Protein 3RHZ (pdb70)

Structure (mmCIF, N/CA/C/O backbone):
data_3RHZ
#
_entry.id   3RHZ
#
_cell.length_a   77.176
_cell.length_b   193.862
_cell.length_c   96.251
_cell.angle_alpha   90.00
_cell.angle_beta   90.00
_cell.angle_gamma   90.00
#
_symmetry.space_group_name_H-M   'C 2 2 21'
#
loop_
_entity.id
_entity.type
_entity.pdbx_description
1 polymer 'Nucleotide sugar synthetase-like protein'
2 non-polymer "URIDINE-5'-DIPHOSPHATE"
3 non-polymer 'CHLORIDE ION'
4 water water
#
loop_
_atom_site.group_PDB
_atom_site.id
_atom_site.type_symbol
_atom_site.label_atom_id
_atom_site.label_alt_id
_atom_site.label_comp_id
_atom_site.label_asym_id
_atom_site.label_entity_id
_atom_site.label_seq_id
_atom_site.pdbx_PDB_ins_code
_atom_site.Cartn_x
_atom_site.Cartn_y
_atom_site.Cartn_z
_atom_site.occupancy
_atom_site.B_iso_or_equiv
_atom_site.auth_seq_id
_atom_site.auth_comp_id
_atom_site.auth_asym_id
_atom_site.auth_atom_id
_atom_site.pdbx_PDB_model_num
ATOM 1 N N . CYS A 1 10 ? -36.678 -14.601 40.559 1.00 35.07 0 CYS A N 1
ATOM 2 C CA . CYS A 1 10 ? -36.904 -15.508 39.446 1.00 30.81 0 CYS A CA 1
ATOM 3 C C . CYS A 1 10 ? -36.192 -15.040 38.190 1.00 28.78 0 CYS A C 1
ATOM 4 O O . CYS A 1 10 ? -36.723 -14.239 37.420 1.00 22.58 0 CYS A O 1
ATOM 7 N N . MET A 1 11 ? -35.079 -15.490 38.065 1.00 25.30 1 MET A N 1
ATOM 8 C CA . MET A 1 11 ? -34.219 -14.962 37.023 1.00 24.04 1 MET A CA 1
ATOM 9 C C . MET A 1 11 ? -34.768 -15.257 35.615 1.00 22.58 1 MET A C 1
ATOM 10 O O . MET A 1 11 ? -35.194 -16.385 35.326 1.00 19.27 1 MET A O 1
ATOM 15 N N . ARG A 1 12 ? -34.780 -14.237 34.757 1.00 20.17 2 ARG A N 1
ATOM 16 C CA . ARG A 1 12 ? -34.890 -14.462 33.325 1.00 17.61 2 ARG A CA 1
ATOM 17 C C . ARG A 1 12 ? -33.580 -14.003 32.679 1.00 18.44 2 ARG A C 1
ATOM 18 O O . ARG A 1 12 ? -32.894 -13.108 33.195 1.00 15.66 2 ARG A O 1
ATOM 26 N N . VAL A 1 13 ? -33.231 -14.620 31.558 1.00 14.38 3 VAL A N 1
ATOM 27 C CA . VAL A 1 13 ? -32.093 -14.176 30.780 1.00 14.38 3 VAL A CA 1
ATOM 28 C C . VAL A 1 13 ? -32.608 -13.457 29.540 1.00 10.21 3 VAL A C 1
ATOM 29 O O . VAL A 1 13 ? -33.458 -13.992 28.813 1.00 15.16 3 VAL A O 1
ATOM 33 N N . TYR A 1 14 ? -32.092 -12.249 29.301 1.00 12.73 4 TYR A N 1
ATOM 34 C CA . TYR A 1 14 ? -32.458 -11.466 28.123 1.00 13.41 4 TYR A CA 1
ATOM 35 C C . TYR A 1 14 ? -31.228 -11.310 27.247 1.00 16.82 4 TYR A C 1
ATOM 36 O O . TYR A 1 14 ? -30.098 -11.330 27.743 1.00 17.16 4 TYR A O 1
ATOM 45 N N . ILE A 1 15 ? -31.444 -11.102 25.953 1.00 13.56 5 ILE A N 1
ATOM 46 C CA . ILE A 1 15 ? -30.329 -10.864 25.029 1.00 7.90 5 ILE A CA 1
ATOM 47 C C . ILE A 1 15 ? -30.711 -9.773 24.016 1.00 12.24 5 ILE A C 1
ATOM 48 O O . ILE A 1 15 ? -31.817 -9.783 23.472 1.00 12.04 5 ILE A O 1
ATOM 53 N N . THR A 1 16 ? -29.817 -8.808 23.790 1.00 13.05 6 THR A N 1
ATOM 54 C CA . THR A 1 16 ? -30.131 -7.719 22.868 1.00 10.16 6 THR A CA 1
ATOM 55 C C . THR A 1 16 ? -29.981 -8.234 21.443 1.00 13.01 6 THR A C 1
ATOM 56 O O . THR A 1 16 ? -29.212 -9.161 21.186 1.00 14.45 6 THR A O 1
ATOM 60 N N . ASN A 1 17 ? -30.691 -7.615 20.511 1.00 9.98 7 ASN A N 1
ATOM 61 C CA . ASN A 1 17 ? -30.735 -8.118 19.147 1.00 11.65 7 ASN A CA 1
ATOM 62 C C . ASN A 1 17 ? -31.105 -6.975 18.234 1.00 15.62 7 ASN A C 1
ATOM 63 O O . ASN A 1 17 ? -32.171 -6.398 18.399 1.00 15.90 7 ASN A O 1
ATOM 68 N N . ILE A 1 18 ? -30.248 -6.663 17.264 1.00 11.65 8 ILE A N 1
ATOM 69 C CA . ILE A 1 18 ? -30.530 -5.532 16.378 1.00 11.06 8 ILE A CA 1
ATOM 70 C C . ILE A 1 18 ? -31.535 -5.826 15.265 1.00 17.46 8 ILE A C 1
ATOM 71 O O . ILE A 1 18 ? -31.761 -6.981 14.885 1.00 14.13 8 ILE A O 1
ATOM 76 N N . ASN A 1 19 ? -32.128 -4.758 14.731 1.00 13.75 9 ASN A N 1
ATOM 77 C CA . ASN A 1 19 ? -33.173 -4.874 13.731 1.00 11.82 9 ASN A CA 1
ATOM 78 C C . ASN A 1 19 ? -33.075 -3.616 12.885 1.00 15.90 9 ASN A C 1
ATOM 79 O O . ASN A 1 19 ? -32.531 -2.611 13.344 1.00 17.10 9 ASN A O 1
ATOM 84 N N . GLY A 1 20 ? -33.548 -3.682 11.647 1.00 14.69 10 GLY A N 1
ATOM 85 C CA . GLY A 1 20 ? -33.641 -2.476 10.843 1.00 19.16 10 GLY A CA 1
ATOM 86 C C . GLY A 1 20 ? -32.514 -2.282 9.848 1.00 23.23 10 GLY A C 1
ATOM 87 O O . GLY A 1 20 ? -32.561 -1.347 9.040 1.00 18.55 10 GLY A O 1
ATOM 88 N N . GLN A 1 21 ? -31.502 -3.150 9.890 1.00 18.86 11 GLN A N 1
ATOM 89 C CA . GLN A 1 21 ? -30.419 -3.070 8.901 1.00 22.87 11 GLN A CA 1
ATOM 90 C C . GLN A 1 21 ? -30.825 -3.723 7.594 1.00 22.71 11 GLN A C 1
ATOM 91 O O . GLN A 1 21 ? -31.806 -4.477 7.538 1.00 19.22 11 GLN A O 1
ATOM 97 N N . SER A 1 22 ? -30.056 -3.444 6.544 1.00 19.35 12 SER A N 1
ATOM 98 C CA . SER A 1 22 ? -30.265 -4.104 5.261 1.00 27.20 12 SER A CA 1
ATOM 99 C C . SER A 1 22 ? -30.283 -5.609 5.428 1.00 28.79 12 SER A C 1
ATOM 100 O O . SER A 1 22 ? -29.606 -6.158 6.296 1.00 23.08 12 SER A O 1
ATOM 103 N N . ILE A 1 23 ? -31.049 -6.280 4.580 1.00 30.47 13 ILE A N 1
ATOM 104 C CA . ILE A 1 23 ? -31.097 -7.737 4.590 1.00 30.52 13 ILE A CA 1
ATOM 105 C C . ILE A 1 23 ? -29.698 -8.322 4.383 1.00 33.05 13 ILE A C 1
ATOM 106 O O . ILE A 1 23 ? -29.387 -9.402 4.879 1.00 34.45 13 ILE A O 1
ATOM 111 N N . GLN A 1 24 ? -28.843 -7.590 3.673 1.00 23.40 14 GLN A N 1
ATOM 112 C CA . GLN A 1 24 ? -27.514 -8.100 3.345 1.00 27.66 14 GLN A CA 1
ATOM 113 C C . GLN A 1 24 ? -26.490 -7.824 4.437 1.00 26.47 14 GLN A C 1
ATOM 114 O O . GLN A 1 24 ? -25.299 -8.080 4.252 1.00 24.91 14 GLN A O 1
ATOM 120 N N . SER A 1 25 ? -26.951 -7.307 5.574 1.00 19.92 15 SER A N 1
ATOM 121 C CA . SER A 1 25 ? -26.038 -6.970 6.656 1.00 15.06 15 SER A CA 1
ATOM 122 C C . SER A 1 25 ? -25.645 -8.189 7.468 1.00 22.84 15 SER A C 1
ATOM 123 O O . SER A 1 25 ? -26.481 -8.794 8.138 1.00 18.79 15 SER A O 1
ATOM 126 N N . THR A 1 26 ? -24.367 -8.536 7.440 1.00 20.32 16 THR A N 1
ATOM 127 C CA . THR A 1 26 ? -23.932 -9.733 8.146 1.00 21.15 16 THR A CA 1
ATOM 128 C C . THR A 1 26 ? -23.976 -9.519 9.654 1.00 20.01 16 THR A C 1
ATOM 129 O O . THR A 1 26 ? -24.242 -10.452 10.420 1.00 19.74 16 THR A O 1
ATOM 133 N N . ALA A 1 27 ? -23.744 -8.280 10.081 1.00 17.54 17 ALA A N 1
ATOM 134 C CA . ALA A 1 27 ? -23.784 -7.959 11.502 1.00 26.38 17 ALA A CA 1
ATOM 135 C C . ALA A 1 27 ? -25.146 -8.336 12.071 1.00 19.58 17 ALA A C 1
ATOM 136 O O . ALA A 1 27 ? -25.244 -8.944 13.145 1.00 21.26 17 ALA A O 1
ATOM 138 N N . GLN A 1 28 ? -26.202 -7.999 11.341 1.00 13.21 18 GLN A N 1
ATOM 139 C CA . GLN A 1 28 ? -27.545 -8.287 11.820 1.00 18.03 18 GLN A CA 1
ATOM 140 C C . GLN A 1 28 ? -27.869 -9.770 11.711 1.00 19.14 18 GLN A C 1
ATOM 141 O O . GLN A 1 28 ? -28.544 -10.308 12.562 1.00 15.73 18 GLN A O 1
ATOM 147 N N . LEU A 1 29 ? -27.404 -10.415 10.641 1.00 15.79 19 LEU A N 1
ATOM 148 C CA . LEU A 1 29 ? -27.600 -11.848 10.470 1.00 17.75 19 LEU A CA 1
ATOM 149 C C . LEU A 1 29 ? -27.065 -12.588 11.674 1.00 15.48 19 LEU A C 1
ATOM 150 O O . LEU A 1 29 ? -27.716 -13.506 12.192 1.00 18.59 19 LEU A O 1
ATOM 155 N N . CYS A 1 30 ? -25.863 -12.206 12.100 1.00 15.72 20 CYS A N 1
ATOM 156 C CA . CYS A 1 30 ? -25.207 -12.840 13.248 1.00 14.31 20 CYS A CA 1
ATOM 157 C C . CYS A 1 30 ? -25.998 -12.662 14.536 1.00 15.16 20 CYS A C 1
ATOM 158 O O . CYS A 1 30 ? -26.293 -13.638 15.247 1.00 15.79 20 CYS A O 1
ATOM 161 N N . GLN A 1 31 ? -26.343 -11.416 14.849 1.00 15.43 21 GLN A N 1
ATOM 162 C CA . GLN A 1 31 ? -27.147 -11.170 16.049 1.00 12.63 21 GLN A CA 1
ATOM 163 C C . GLN A 1 31 ? -28.478 -11.896 16.012 1.00 16.64 21 GLN A C 1
ATOM 164 O O . GLN A 1 31 ? -28.910 -12.460 17.019 1.00 16.79 21 GLN A O 1
ATOM 170 N N . ASN A 1 32 ? -29.134 -11.885 14.860 1.00 13.58 22 ASN A N 1
ATOM 171 C CA . ASN A 1 32 ? -30.419 -12.554 14.750 1.00 16.22 22 ASN A CA 1
ATOM 172 C C . ASN A 1 32 ? -30.273 -14.073 14.928 1.00 14.32 22 ASN A C 1
ATOM 173 O O . ASN A 1 32 ? -31.105 -14.708 15.557 1.00 15.94 22 ASN A O 1
ATOM 178 N N . THR A 1 33 ? -29.233 -14.649 14.334 1.00 14.78 23 THR A N 1
ATOM 179 C CA . THR A 1 33 ? -29.007 -16.082 14.436 1.00 18.57 23 THR A CA 1
ATOM 180 C C . THR A 1 33 ? -28.758 -16.477 15.894 1.00 16.43 23 THR A C 1
ATOM 181 O O . THR A 1 33 ? -29.327 -17.449 16.389 1.00 14.43 23 THR A O 1
ATOM 185 N N . VAL A 1 34 ? -27.903 -15.726 16.579 1.00 17.38 24 VAL A N 1
ATOM 186 C CA . VAL A 1 34 ? -27.692 -15.944 18.010 1.00 17.16 24 VAL A CA 1
ATOM 187 C C . VAL A 1 34 ? -29.011 -15.844 18.787 1.00 18.15 24 VAL A C 1
ATOM 188 O O . VAL A 1 34 ? -29.315 -16.671 19.662 1.00 14.93 24 VAL A O 1
ATOM 192 N N . THR A 1 35 ? -29.807 -14.824 18.480 1.00 15.61 25 THR A N 1
ATOM 193 C CA . THR A 1 35 ? -31.048 -14.636 19.218 1.00 11.47 25 THR A CA 1
ATOM 194 C C . THR A 1 35 ? -32.030 -15.785 19.003 1.00 12.27 25 THR A C 1
ATOM 195 O O . THR A 1 35 ? -32.743 -16.171 19.927 1.00 17.02 25 THR A O 1
ATOM 199 N N . ASP A 1 36 ? -32.072 -16.325 17.788 1.00 10.21 26 ASP A N 1
ATOM 200 C CA . ASP A 1 36 ? -32.932 -17.467 17.525 1.00 16.02 26 ASP A CA 1
ATOM 201 C C . ASP A 1 36 ? -32.495 -18.647 18.382 1.00 14.67 26 ASP A C 1
ATOM 202 O O . ASP A 1 36 ? -33.331 -19.363 18.924 1.00 15.91 26 ASP A O 1
ATOM 207 N N . VAL A 1 37 ? -31.187 -18.867 18.485 1.00 16.41 27 VAL A N 1
ATOM 208 C CA . VAL A 1 37 ? -30.693 -19.929 19.370 1.00 13.98 27 VAL A CA 1
ATOM 209 C C . VAL A 1 37 ? -31.069 -19.619 20.818 1.00 19.79 27 VAL A C 1
ATOM 210 O O . VAL A 1 37 ? -31.620 -20.461 21.528 1.00 16.35 27 VAL A O 1
ATOM 214 N N . ALA A 1 38 ? -30.788 -18.395 21.251 1.00 12.13 28 ALA A N 1
ATOM 215 C CA . ALA A 1 38 ? -31.115 -17.981 22.613 1.00 13.59 28 ALA A CA 1
ATOM 216 C C . ALA A 1 38 ? -32.596 -18.218 22.942 1.00 12.59 28 ALA A C 1
ATOM 217 O O . ALA A 1 38 ? -32.943 -18.703 24.023 1.00 16.46 28 ALA A O 1
ATOM 219 N N . VAL A 1 39 ? -33.476 -17.878 22.010 1.00 12.76 29 VAL A N 1
ATOM 220 C CA . VAL A 1 39 ? -34.903 -18.051 22.242 1.00 15.46 29 VAL A CA 1
ATOM 221 C C . VAL A 1 39 ? -35.258 -19.530 22.387 1.00 15.31 29 VAL A C 1
ATOM 222 O O . VAL A 1 39 ? -36.134 -19.894 23.194 1.00 17.04 29 VAL A O 1
ATOM 226 N N . SER A 1 40 ? -34.577 -20.385 21.627 1.00 14.65 30 SER A N 1
ATOM 227 C CA . SER A 1 40 ? -34.824 -21.818 21.755 1.00 18.24 30 SER A CA 1
ATOM 228 C C . SER A 1 40 ? -34.398 -22.308 23.145 1.00 27.54 30 SER A C 1
ATOM 229 O O . SER A 1 40 ? -34.874 -23.338 23.624 1.00 21.82 30 SER A O 1
ATOM 232 N N . LEU A 1 41 ? -33.492 -21.571 23.783 1.00 21.76 31 LEU A N 1
ATOM 233 C CA . LEU A 1 41 ? -33.014 -21.911 25.122 1.00 18.01 31 LEU A CA 1
ATOM 234 C C . LEU A 1 41 ? -33.883 -21.286 26.205 1.00 18.32 31 LEU A C 1
ATOM 235 O O . LEU A 1 41 ? -33.627 -21.464 27.399 1.00 20.89 31 LEU A O 1
ATOM 240 N N . GLY A 1 42 ? -34.891 -20.526 25.798 1.00 15.94 32 GLY A N 1
ATOM 241 C CA . GLY A 1 42 ? -35.783 -19.895 26.760 1.00 16.55 32 GLY A CA 1
ATOM 242 C C . GLY A 1 42 ? -35.395 -18.483 27.161 1.00 18.46 32 GLY A C 1
ATOM 243 O O . GLY A 1 42 ? -35.990 -17.908 28.081 1.00 18.63 32 GLY A O 1
ATOM 244 N N . TYR A 1 43 ? -34.402 -17.915 26.479 1.00 14.52 33 TYR A N 1
ATOM 245 C CA . TYR A 1 43 ? -33.984 -16.536 26.742 1.00 14.04 33 TYR A CA 1
ATOM 246 C C . TYR A 1 43 ? -34.922 -15.567 26.019 1.00 16.51 33 TYR A C 1
ATOM 247 O O . TYR A 1 43 ? -35.605 -15.952 25.084 1.00 15.77 33 TYR A O 1
ATOM 256 N N . ARG A 1 44 ? -34.955 -14.308 26.446 1.00 11.60 34 ARG A N 1
ATOM 257 C CA . ARG A 1 44 ? -35.910 -13.354 25.895 1.00 13.72 34 ARG A CA 1
ATOM 258 C C . ARG A 1 44 ? -35.191 -12.240 25.147 1.00 18.88 34 ARG A C 1
ATOM 259 O O . ARG A 1 44 ? -34.141 -11.771 25.571 1.00 19.60 34 ARG A O 1
ATOM 267 N N . GLU A 1 45 ? -35.771 -11.789 24.046 1.00 15.66 35 GLU A N 1
ATOM 268 C CA . GLU A 1 45 ? -35.129 -10.750 23.244 1.00 12.39 35 GLU A CA 1
ATOM 269 C C . GLU A 1 45 ? -35.344 -9.320 23.788 1.00 16.28 35 GLU A C 1
ATOM 270 O O . GLU A 1 45 ? -36.440 -8.966 24.226 1.00 14.59 35 GLU A O 1
ATOM 276 N N . LEU A 1 46 ? -34.281 -8.519 23.766 1.00 12.00 36 LEU A N 1
ATOM 277 C CA . LEU A 1 46 ? -34.394 -7.065 23.898 1.00 13.30 36 LEU A CA 1
ATOM 278 C C . LEU A 1 46 ? -34.092 -6.443 22.541 1.00 16.71 36 LEU A C 1
ATOM 279 O O . LEU A 1 46 ? -32.934 -6.233 22.197 1.00 13.08 36 LEU A O 1
ATOM 284 N N . GLY A 1 47 ? -35.129 -6.148 21.771 1.00 13.95 37 GLY A N 1
ATOM 285 C CA . GLY A 1 47 ? -34.918 -5.663 20.413 1.00 10.58 37 GLY A CA 1
ATOM 286 C C . GLY A 1 47 ? -34.363 -4.254 20.397 1.00 12.98 37 GLY A C 1
ATOM 287 O O . GLY A 1 47 ? -34.799 -3.400 21.154 1.00 13.29 37 GLY A O 1
ATOM 288 N N . ILE A 1 48 ? -33.427 -4.016 19.490 1.00 10.84 38 ILE A N 1
ATOM 289 C CA . ILE A 1 48 ? -32.846 -2.703 19.284 1.00 10.79 38 ILE A CA 1
ATOM 290 C C . ILE A 1 48 ? -32.971 -2.323 17.808 1.00 13.55 38 ILE A C 1
ATOM 291 O O . ILE A 1 48 ? -32.586 -3.091 16.928 1.00 15.18 38 ILE A O 1
ATOM 296 N N . TYR A 1 49 ? -33.520 -1.146 17.531 1.00 14.37 39 TYR A N 1
ATOM 297 C CA . TYR A 1 49 ? -33.615 -0.718 16.146 1.00 14.32 39 TYR A CA 1
ATOM 298 C C . TYR A 1 49 ? -32.406 0.116 15.763 1.00 21.14 39 TYR A C 1
ATOM 299 O O . TYR A 1 49 ? -31.932 0.929 16.552 1.00 16.29 39 TYR A O 1
ATOM 308 N N . CYS A 1 50 ? -31.905 -0.081 14.549 1.00 17.85 40 CYS A N 1
ATOM 309 C CA . CYS A 1 50 ? -30.783 0.714 14.077 1.00 12.95 40 CYS A CA 1
ATOM 310 C C . CYS A 1 50 ? -31.293 2.016 13.453 1.00 16.31 40 CYS A C 1
ATOM 311 O O . CYS A 1 50 ? -32.077 1.996 12.519 1.00 17.63 40 CYS A O 1
ATOM 314 N N . TYR A 1 51 ? -30.874 3.140 14.013 1.00 18.28 41 TYR A N 1
ATOM 315 C CA . TYR A 1 51 ? -31.347 4.447 13.561 1.00 18.34 41 TYR A CA 1
ATOM 316 C C . TYR A 1 51 ? -30.267 5.489 13.843 1.00 24.65 41 TYR A C 1
ATOM 317 O O . TYR A 1 51 ? -29.210 5.175 14.405 1.00 21.78 41 TYR A O 1
ATOM 326 N N . GLN A 1 52 ? -30.555 6.728 13.454 1.00 17.77 42 GLN A N 1
ATOM 327 C CA . GLN A 1 52 ? -29.636 7.859 13.594 1.00 21.08 42 GLN A CA 1
ATOM 328 C C . GLN A 1 52 ? -29.834 8.506 14.957 1.00 20.61 42 GLN A C 1
ATOM 329 O O . GLN A 1 52 ? -30.791 9.245 15.165 1.00 20.14 42 GLN A O 1
ATOM 335 N N . ILE A 1 53 ? -28.924 8.221 15.881 1.00 17.72 43 ILE A N 1
ATOM 336 C CA . ILE A 1 53 ? -29.102 8.629 17.274 1.00 21.66 43 ILE A CA 1
ATOM 337 C C . ILE A 1 53 ? -29.221 10.149 17.448 1.00 24.77 43 ILE A C 1
ATOM 338 O O . ILE A 1 53 ? -29.915 10.619 18.348 1.00 24.34 43 ILE A O 1
ATOM 343 N N . HIS A 1 54 ? -28.572 10.917 16.576 1.00 23.69 44 HIS A N 1
ATOM 344 C CA . HIS A 1 54 ? -28.642 12.380 16.669 1.00 24.55 44 HIS A CA 1
ATOM 345 C C . HIS A 1 54 ? -30.081 12.916 16.563 1.00 27.64 44 HIS A C 1
ATOM 346 O O . HIS A 1 54 ? -30.355 14.049 16.945 1.00 27.87 44 HIS A O 1
ATOM 353 N N . THR A 1 55 ? -30.998 12.105 16.043 1.00 20.44 45 THR A N 1
ATOM 354 C CA . THR A 1 55 ? -32.406 12.513 15.949 1.00 26.29 45 THR A CA 1
ATOM 355 C C . THR A 1 55 ? -33.166 12.514 17.283 1.00 29.04 45 THR A C 1
ATOM 356 O O . THR A 1 55 ? -34.280 13.015 17.350 1.00 25.23 45 THR A O 1
ATOM 360 N N . ASP A 1 56 ? -32.580 11.945 18.332 1.00 22.36 46 ASP A N 1
ATOM 361 C CA . ASP A 1 56 ? -33.202 11.998 19.658 1.00 17.45 46 ASP A CA 1
ATOM 362 C C . ASP A 1 56 ? -32.593 13.104 20.510 1.00 21.80 46 ASP A C 1
ATOM 363 O O . ASP A 1 56 ? -31.376 13.260 20.546 1.00 22.06 46 ASP A O 1
ATOM 368 N N . SER A 1 57 ? -33.440 13.852 21.211 1.00 19.62 47 SER A N 1
ATOM 369 C CA . SER A 1 57 ? -32.976 14.634 22.358 1.00 25.39 47 SER A CA 1
ATOM 370 C C . SER A 1 57 ? -32.478 13.662 23.428 1.00 26.77 47 SER A C 1
ATOM 371 O O . SER A 1 57 ? -32.751 12.463 23.363 1.00 20.69 47 SER A O 1
ATOM 374 N N . GLU A 1 58 ? -31.769 14.166 24.428 1.00 20.49 48 GLU A N 1
ATOM 375 C CA . GLU A 1 58 ? -31.296 13.292 25.497 1.00 24.07 48 GLU A CA 1
ATOM 376 C C . GLU A 1 58 ? -32.425 12.578 26.250 1.00 20.22 48 GLU A C 1
ATOM 377 O O . GLU A 1 58 ? -32.294 11.399 26.603 1.00 21.10 48 GLU A O 1
ATOM 383 N N . SER A 1 59 ? -33.532 13.276 26.501 1.00 23.99 49 SER A N 1
ATOM 384 C CA . SER A 1 59 ? -34.622 12.654 27.247 1.00 22.53 49 SER A CA 1
ATOM 385 C C . SER A 1 59 ? -35.357 11.644 26.363 1.00 23.65 49 SER A C 1
ATOM 386 O O . SER A 1 59 ? -35.845 10.622 26.853 1.00 19.37 49 SER A O 1
ATOM 389 N N . GLU A 1 60 ? -35.421 11.933 25.065 1.00 22.36 50 GLU A N 1
ATOM 390 C CA . GLU A 1 60 ? -36.019 11.005 24.107 1.00 20.90 50 GLU A CA 1
ATOM 391 C C . GLU A 1 60 ? -35.204 9.714 24.030 1.00 21.49 50 GLU A C 1
ATOM 392 O O . GLU A 1 60 ? -35.766 8.615 23.990 1.00 16.68 50 GLU A O 1
ATOM 398 N N . LEU A 1 61 ? -33.882 9.839 24.002 1.00 17.87 51 LEU A N 1
ATOM 399 C CA . LEU A 1 61 ? -33.042 8.641 23.933 1.00 20.76 51 LEU A CA 1
ATOM 400 C C . LEU A 1 61 ? -33.200 7.830 25.215 1.00 19.15 51 LEU A C 1
ATOM 401 O O . LEU A 1 61 ? -33.220 6.590 25.193 1.00 18.77 51 LEU A O 1
ATOM 406 N N . SER A 1 62 ? -33.317 8.539 26.331 1.00 18.31 52 SER A N 1
ATOM 407 C CA . SER A 1 62 ? -33.397 7.888 27.627 1.00 19.82 52 SER A CA 1
ATOM 408 C C . SER A 1 62 ? -34.665 7.056 27.710 1.00 17.89 52 SER A C 1
ATOM 409 O O . SER A 1 62 ? -34.648 5.930 28.213 1.00 20.27 52 SER A O 1
ATOM 412 N N . LYS A 1 63 ? -35.758 7.618 27.203 1.00 18.78 53 LYS A N 1
ATOM 413 C CA . LYS A 1 63 ? -37.066 6.983 27.255 1.00 14.85 53 LYS A CA 1
ATOM 414 C C . LYS A 1 63 ? -37.226 5.927 26.163 1.00 19.28 53 LYS A C 1
ATOM 415 O O . LYS A 1 63 ? -37.970 4.973 26.338 1.00 15.13 53 LYS A O 1
ATOM 421 N N . ARG A 1 64 ? -36.536 6.097 25.039 1.00 12.20 54 ARG A N 1
ATOM 422 C CA . ARG A 1 64 ? -36.469 5.016 24.046 1.00 15.62 54 ARG A CA 1
ATOM 423 C C . ARG A 1 64 ? -35.823 3.778 24.683 1.00 14.43 54 ARG A C 1
ATOM 424 O O . ARG A 1 64 ? -36.339 2.657 24.577 1.00 16.40 54 ARG A O 1
ATOM 432 N N . LEU A 1 65 ? -34.699 3.991 25.360 1.00 14.05 55 LEU A N 1
ATOM 433 C CA . LEU A 1 65 ? -34.002 2.914 26.065 1.00 17.21 55 LEU A CA 1
ATOM 434 C C . LEU A 1 65 ? -34.889 2.309 27.153 1.00 13.58 55 LEU A C 1
ATOM 435 O O . LEU A 1 65 ? -34.928 1.090 27.320 1.00 13.48 55 LEU A O 1
ATOM 440 N N . ASP A 1 66 ? -35.613 3.150 27.885 1.00 12.86 56 ASP A N 1
ATOM 441 C CA . ASP A 1 66 ? -36.602 2.656 28.852 1.00 14.91 56 ASP A CA 1
ATOM 442 C C . ASP A 1 66 ? -37.642 1.725 28.219 1.00 16.60 56 ASP A C 1
ATOM 443 O O . ASP A 1 66 ? -38.093 0.747 28.845 1.00 16.44 56 ASP A O 1
ATOM 448 N N . GLY A 1 67 ? -38.038 2.046 26.994 1.00 14.66 57 GLY A N 1
ATOM 449 C CA . GLY A 1 67 ? -38.924 1.183 26.230 1.00 10.12 57 GLY A CA 1
ATOM 450 C C . GLY A 1 67 ? -38.255 -0.154 25.925 1.00 13.85 57 GLY A C 1
ATOM 451 O O . GLY A 1 67 ? -38.861 -1.204 26.074 1.00 16.30 57 GLY A O 1
ATOM 452 N N . ILE A 1 68 ? -37.007 -0.111 25.477 1.00 12.56 58 ILE A N 1
ATOM 453 C CA . ILE A 1 68 ? -36.262 -1.336 25.179 1.00 12.05 58 ILE A CA 1
ATOM 454 C C . ILE A 1 68 ? -36.119 -2.228 26.425 1.00 16.70 58 ILE A C 1
ATOM 455 O O . ILE A 1 68 ? -36.316 -3.441 26.351 1.00 14.77 58 ILE A O 1
ATOM 460 N N . VAL A 1 69 ? -35.806 -1.631 27.573 1.00 13.08 59 VAL A N 1
ATOM 461 C CA . VAL A 1 69 ? -35.573 -2.450 28.771 1.00 16.80 59 VAL A CA 1
ATOM 462 C C . VAL A 1 69 ? -36.781 -2.551 29.696 1.00 19.37 59 VAL A C 1
ATOM 463 O O . VAL A 1 69 ? -36.666 -2.999 30.850 1.00 18.40 59 VAL A O 1
ATOM 467 N N . ALA A 1 70 ? -37.957 -2.187 29.183 1.00 12.50 60 ALA A N 1
ATOM 468 C CA . ALA A 1 70 ? -39.155 -2.159 30.021 1.00 15.80 60 ALA A CA 1
ATOM 469 C C . ALA A 1 70 ? -39.394 -3.463 30.790 1.00 17.02 60 ALA A C 1
ATOM 470 O O . ALA A 1 70 ? -39.863 -3.425 31.916 1.00 18.80 60 ALA A O 1
ATOM 472 N N . GLY A 1 71 ? -39.087 -4.607 30.180 1.00 13.80 61 GLY A N 1
ATOM 473 C CA . GLY A 1 71 ? -39.403 -5.902 30.797 1.00 13.58 61 GLY A CA 1
ATOM 474 C C . GLY A 1 71 ? -38.373 -6.410 31.804 1.00 15.92 61 GLY A C 1
ATOM 475 O O . GLY A 1 71 ? -38.567 -7.441 32.441 1.00 17.72 61 GLY A O 1
ATOM 476 N N . LEU A 1 72 ? -37.275 -5.679 31.957 1.00 13.91 62 LEU A N 1
ATOM 477 C CA . LEU A 1 72 ? -36.178 -6.121 32.822 1.00 16.42 62 LEU A CA 1
ATOM 478 C C . LEU A 1 72 ? -36.529 -5.983 34.302 1.00 15.32 62 LEU A C 1
ATOM 479 O O . LEU A 1 72 ? -37.274 -5.089 34.692 1.00 15.79 62 LEU A O 1
ATOM 484 N N . ARG A 1 73 ? -35.987 -6.874 35.122 1.00 14.02 63 ARG A N 1
ATOM 485 C CA . ARG A 1 73 ? -36.190 -6.793 36.569 1.00 19.77 63 ARG A CA 1
ATOM 486 C C . ARG A 1 73 ? -34.883 -7.061 37.285 1.00 21.41 63 ARG A C 1
ATOM 487 O O . ARG A 1 73 ? -34.049 -7.801 36.785 1.00 14.21 63 ARG A O 1
ATOM 495 N N . HIS A 1 74 ? -34.707 -6.489 38.469 1.00 19.83 64 HIS A N 1
ATOM 496 C CA . HIS A 1 74 ? -33.580 -6.908 39.299 1.00 20.03 64 HIS A CA 1
ATOM 497 C C . HIS A 1 74 ? -33.514 -8.422 39.351 1.00 19.03 64 HIS A C 1
ATOM 498 O O . HIS A 1 74 ? -34.540 -9.110 39.421 1.00 22.74 64 HIS A O 1
ATOM 505 N N . GLY A 1 75 ? -32.294 -8.953 39.322 1.00 17.57 65 GLY A N 1
ATOM 506 C CA . GLY A 1 75 ? -32.109 -10.384 39.404 1.00 15.83 65 GLY A CA 1
ATOM 507 C C . GLY A 1 75 ? -32.045 -11.095 38.053 1.00 18.89 65 GLY A C 1
ATOM 508 O O . GLY A 1 75 ? -31.784 -12.291 37.995 1.00 17.43 65 GLY A O 1
ATOM 509 N N . ASP A 1 76 ? -32.312 -10.377 36.963 1.00 15.48 66 ASP A N 1
ATOM 510 C CA . ASP A 1 76 ? -32.141 -10.958 35.629 1.00 14.50 66 ASP A CA 1
ATOM 511 C C . ASP A 1 76 ? -30.665 -10.983 35.211 1.00 15.11 66 ASP A C 1
ATOM 512 O O . ASP A 1 76 ? -29.792 -10.442 35.899 1.00 15.66 66 ASP A O 1
ATOM 517 N N . VAL A 1 77 ? -30.403 -11.642 34.089 1.00 17.92 67 VAL A N 1
ATOM 518 C CA . VAL A 1 77 ? -29.105 -11.591 33.443 1.00 15.92 67 VAL A CA 1
ATOM 519 C C . VAL A 1 77 ? -29.361 -11.032 32.053 1.00 15.22 67 VAL A C 1
ATOM 520 O O . VAL A 1 77 ? -30.323 -11.436 31.396 1.00 15.12 67 VAL A O 1
ATOM 524 N N . VAL A 1 78 ? -28.537 -10.076 31.632 1.00 15.88 68 VAL A N 1
ATOM 525 C CA . VAL A 1 78 ? -28.610 -9.559 30.269 1.00 14.32 68 VAL A CA 1
ATOM 526 C C . VAL A 1 78 ? -27.342 -9.824 29.464 1.00 12.79 68 VAL A C 1
ATOM 527 O O . VAL A 1 78 ? -26.231 -9.559 29.923 1.00 13.69 68 VAL A O 1
ATOM 531 N N . ILE A 1 79 ? -27.535 -10.367 28.262 1.00 10.05 69 ILE A N 1
ATOM 532 C CA . ILE A 1 79 ? -26.475 -10.566 27.290 1.00 9.33 69 ILE A CA 1
ATOM 533 C C . ILE A 1 79 ? -26.526 -9.438 26.241 1.00 10.85 69 ILE A C 1
ATOM 534 O O . ILE A 1 79 ? -27.471 -9.345 25.463 1.00 13.52 69 ILE A O 1
ATOM 539 N N . PHE A 1 80 ? -25.502 -8.600 26.253 1.00 11.37 70 PHE A N 1
ATOM 540 C CA . PHE A 1 80 ? -25.412 -7.432 25.374 1.00 11.30 70 PHE A CA 1
ATOM 541 C C . PHE A 1 80 ? -24.525 -7.804 24.186 1.00 12.61 70 PHE A C 1
ATOM 542 O O . PHE A 1 80 ? -23.300 -7.877 24.323 1.00 18.12 70 PHE A O 1
ATOM 550 N N . GLN A 1 81 ? -25.131 -8.070 23.029 1.00 13.91 71 GLN A N 1
ATOM 551 C CA . GLN A 1 81 ? -24.343 -8.302 21.820 1.00 10.66 71 GLN A CA 1
ATOM 552 C C . GLN A 1 81 ? -23.841 -6.967 21.279 1.00 15.80 71 GLN A C 1
ATOM 553 O O . GLN A 1 81 ? -24.632 -6.092 20.923 1.00 17.97 71 GLN A O 1
ATOM 559 N N . THR A 1 82 ? -22.526 -6.812 21.219 1.00 15.56 72 THR A N 1
ATOM 560 C CA . THR A 1 82 ? -21.946 -5.526 20.865 1.00 13.90 72 THR A CA 1
ATOM 561 C C . THR A 1 82 ? -21.061 -5.671 19.621 1.00 17.34 72 THR A C 1
ATOM 562 O O . THR A 1 82 ? -20.352 -6.668 19.461 1.00 15.70 72 THR A O 1
ATOM 566 N N . PRO A 1 83 ? -21.074 -4.660 18.749 1.00 20.23 73 PRO A N 1
ATOM 567 C CA . PRO A 1 83 ? -21.777 -3.384 18.917 1.00 17.08 73 PRO A CA 1
ATOM 568 C C . PRO A 1 83 ? -23.199 -3.396 18.362 1.00 14.08 73 PRO A C 1
ATOM 569 O O . PRO A 1 83 ? -23.543 -4.292 17.599 1.00 16.35 73 PRO A O 1
ATOM 573 N N . THR A 1 84 ? -24.010 -2.421 18.757 1.00 13.40 74 THR A N 1
ATOM 574 C CA . THR A 1 84 ? -25.363 -2.277 18.218 1.00 15.13 74 THR A CA 1
ATOM 575 C C . THR A 1 84 ? -25.352 -1.645 16.822 1.00 17.10 74 THR A C 1
ATOM 576 O O . THR A 1 84 ? -26.342 -1.711 16.091 1.00 21.71 74 THR A O 1
ATOM 580 N N . TRP A 1 85 ? -24.236 -1.011 16.481 1.00 19.37 75 TRP A N 1
ATOM 581 C CA . TRP A 1 85 ? -24.105 -0.278 15.221 1.00 23.35 75 TRP A CA 1
ATOM 582 C C . TRP A 1 85 ? -24.941 1.002 15.219 1.00 20.73 75 TRP A C 1
ATOM 583 O O . TRP A 1 85 ? -25.197 1.592 14.166 1.00 23.99 75 TRP A O 1
ATOM 594 N N . ASN A 1 86 ? -25.333 1.441 16.416 1.00 16.17 76 ASN A N 1
ATOM 595 C CA . ASN A 1 86 ? -25.924 2.760 16.616 1.00 18.65 76 ASN A CA 1
ATOM 596 C C . ASN A 1 86 ? -24.878 3.775 17.089 1.00 20.25 76 ASN A C 1
ATOM 597 O O . ASN A 1 86 ? -25.217 4.889 17.469 1.00 20.65 76 ASN A O 1
ATOM 602 N N . THR A 1 87 ? -23.620 3.344 17.055 1.00 17.99 77 THR A N 1
ATOM 603 C CA . THR A 1 87 ? -22.430 4.124 17.433 1.00 16.68 77 THR A CA 1
ATOM 604 C C . THR A 1 87 ? -22.064 3.899 18.891 1.00 23.64 77 THR A C 1
ATOM 605 O O . THR A 1 87 ? -22.900 3.532 19.721 1.00 19.55 77 THR A O 1
ATOM 609 N N . THR A 1 88 ? -20.797 4.124 19.184 1.00 23.17 78 THR A N 1
ATOM 610 C CA . THR A 1 88 ? -20.259 3.901 20.508 1.00 21.87 78 THR A CA 1
ATOM 611 C C . THR A 1 88 ? -21.089 4.644 21.550 1.00 23.32 78 THR A C 1
ATOM 612 O O . THR A 1 88 ? -21.342 4.133 22.642 1.00 20.20 78 THR A O 1
ATOM 616 N N . GLU A 1 89 ? -21.567 5.829 21.192 1.00 23.27 79 GLU A N 1
ATOM 617 C CA . GLU A 1 89 ? -22.356 6.597 22.143 1.00 19.50 79 GLU A CA 1
ATOM 618 C C . GLU A 1 89 ? -23.601 5.829 22.602 1.00 17.32 79 GLU A C 1
ATOM 619 O O . GLU A 1 89 ? -23.941 5.836 23.785 1.00 21.46 79 GLU A O 1
ATOM 625 N N . PHE A 1 90 ? -24.289 5.184 21.661 1.00 17.38 80 PHE A N 1
ATOM 626 C CA . PHE A 1 90 ? -25.478 4.406 22.008 1.00 18.69 80 PHE A CA 1
ATOM 627 C C . PHE A 1 90 ? -25.098 3.216 22.888 1.00 17.47 80 PHE A C 1
ATOM 628 O O . PHE A 1 90 ? -25.775 2.934 23.879 1.00 17.09 80 PHE A O 1
ATOM 636 N N . ASP A 1 91 ? -24.017 2.528 22.523 1.00 18.00 81 ASP A N 1
ATOM 637 C CA . ASP A 1 91 ? -23.563 1.352 23.276 1.00 19.48 81 ASP A CA 1
ATOM 638 C C . ASP A 1 91 ? -23.267 1.719 24.732 1.00 22.63 81 ASP A C 1
ATOM 639 O O . ASP A 1 91 ? -23.693 1.020 25.669 1.00 17.06 81 ASP A O 1
ATOM 644 N N . GLU A 1 92 ? -22.540 2.817 24.922 1.00 19.32 82 GLU A N 1
ATOM 645 C CA . GLU A 1 92 ? -22.273 3.337 26.262 1.00 18.16 82 GLU A CA 1
ATOM 646 C C . GLU A 1 92 ? -23.548 3.651 27.033 1.00 21.87 82 GLU A C 1
ATOM 647 O O . GLU A 1 92 ? -23.633 3.367 28.222 1.00 21.27 82 GLU A O 1
ATOM 653 N N . LYS A 1 93 ? -24.531 4.268 26.376 1.00 19.52 83 LYS A N 1
ATOM 654 C CA . LYS A 1 93 ? -25.754 4.666 27.081 1.00 15.75 83 LYS A CA 1
ATOM 655 C C . LYS A 1 93 ? -26.662 3.494 27.411 1.00 17.66 83 LYS A C 1
ATOM 656 O O . LYS A 1 93 ? -27.361 3.491 28.435 1.00 16.21 83 LYS A O 1
ATOM 662 N N . LEU A 1 94 ? -26.656 2.493 26.544 1.00 16.00 84 LEU A N 1
ATOM 663 C CA . LEU A 1 94 ? -27.385 1.268 26.842 1.00 15.40 84 LEU A CA 1
ATOM 664 C C . LEU A 1 94 ? -26.778 0.593 28.068 1.00 15.17 84 LEU A C 1
ATOM 665 O O . LEU A 1 94 ? -27.495 0.187 28.981 1.00 15.04 84 LEU A O 1
ATOM 670 N N . MET A 1 95 ? -25.451 0.490 28.098 1.00 17.31 85 MET A N 1
ATOM 671 C CA . MET A 1 95 ? -24.783 -0.170 29.219 1.00 19.51 85 MET A CA 1
ATOM 672 C C . MET A 1 95 ? -25.078 0.604 30.507 1.00 21.52 85 MET A C 1
ATOM 673 O O . MET A 1 95 ? -25.339 0.004 31.546 1.00 16.44 85 MET A O 1
ATOM 678 N N . ASN A 1 96 ? -25.047 1.933 30.435 1.00 19.65 86 ASN A N 1
ATOM 679 C CA . ASN A 1 96 ? -25.465 2.767 31.579 1.00 16.49 86 ASN A CA 1
ATOM 680 C C . ASN A 1 96 ? -26.854 2.444 32.100 1.00 18.46 86 ASN A C 1
ATOM 681 O O . ASN A 1 96 ? -27.052 2.343 33.307 1.00 18.49 86 ASN A O 1
ATOM 686 N N . LYS A 1 97 ? -27.825 2.305 31.197 1.00 18.53 87 LYS A N 1
ATOM 687 C CA . LYS A 1 97 ? -29.187 1.933 31.597 1.00 18.32 87 LYS A CA 1
ATOM 688 C C . LYS A 1 97 ? -29.216 0.567 32.267 1.00 17.64 87 LYS A C 1
ATOM 689 O O . LYS A 1 97 ? -29.939 0.356 33.246 1.00 21.29 87 LYS A O 1
ATOM 695 N N . LEU A 1 98 ? -28.457 -0.376 31.724 1.00 19.50 88 LEU A N 1
ATOM 696 C CA . LEU A 1 98 ? -28.465 -1.735 32.269 1.00 18.94 88 LEU A CA 1
ATOM 697 C C . LEU A 1 98 ? -27.868 -1.757 33.670 1.00 17.03 88 LEU A C 1
ATOM 698 O O . LEU A 1 98 ? -28.350 -2.461 34.564 1.00 21.80 88 LEU A O 1
ATOM 703 N N . LYS A 1 99 ? -26.822 -0.973 33.864 1.00 20.00 89 LYS A N 1
ATOM 704 C CA . LYS A 1 99 ? -26.135 -0.945 35.150 1.00 19.22 89 LYS A CA 1
ATOM 705 C C . LYS A 1 99 ? -26.980 -0.301 36.259 1.00 27.43 89 LYS A C 1
ATOM 706 O O . LYS A 1 99 ? -26.629 -0.377 37.433 1.00 26.75 89 LYS A O 1
ATOM 712 N N . LEU A 1 100 ? -28.088 0.334 35.889 1.00 18.15 90 LEU A N 1
ATOM 713 C CA . LEU A 1 100 ? -29.013 0.851 36.890 1.00 21.89 90 LEU A CA 1
ATOM 714 C C . LEU A 1 100 ? -29.796 -0.284 37.548 1.00 26.39 90 LEU A C 1
ATOM 715 O O . LEU A 1 100 ? -30.380 -0.083 38.608 1.00 21.97 90 LEU A O 1
ATOM 720 N N . TYR A 1 101 ? -29.836 -1.456 36.902 1.00 16.44 91 TYR A N 1
ATOM 721 C CA . TYR A 1 101 ? -30.544 -2.621 37.448 1.00 15.38 91 TYR A CA 1
ATOM 722 C C . TYR A 1 101 ? -29.606 -3.514 38.260 1.00 20.80 91 TYR A C 1
ATOM 723 O O . TYR A 1 101 ? -28.412 -3.570 37.983 1.00 18.29 91 TYR A O 1
ATOM 732 N N . ASP A 1 102 ? -30.150 -4.234 39.236 1.00 18.77 92 ASP A N 1
ATOM 733 C CA . ASP A 1 102 ? -29.349 -5.208 39.977 1.00 18.85 92 ASP A CA 1
ATOM 734 C C . ASP A 1 102 ? -29.335 -6.518 39.181 1.00 19.02 92 ASP A C 1
ATOM 735 O O . ASP A 1 102 ? -30.008 -7.503 39.526 1.00 18.78 92 ASP A O 1
ATOM 740 N N . ILE A 1 103 ? -28.559 -6.514 38.105 1.00 16.89 93 ILE A N 1
ATOM 741 C CA . ILE A 1 103 ? -28.486 -7.659 37.199 1.00 12.26 93 ILE A CA 1
ATOM 742 C C . ILE A 1 103 ? -27.029 -8.003 36.942 1.00 17.44 93 ILE A C 1
ATOM 743 O O . ILE A 1 103 ? -26.123 -7.227 37.275 1.00 23.58 93 ILE A O 1
ATOM 748 N N . LYS A 1 104 ? -26.795 -9.161 36.342 1.00 17.28 94 LYS A N 1
ATOM 749 C CA . LYS A 1 104 ? -25.465 -9.481 35.848 1.00 17.45 94 LYS A CA 1
ATOM 750 C C . LYS A 1 104 ? -25.475 -9.279 34.346 1.00 17.24 94 LYS A C 1
ATOM 751 O O . LYS A 1 104 ? -26.490 -9.525 33.680 1.00 15.22 94 LYS A O 1
ATOM 757 N N . ILE A 1 105 ? -24.348 -8.827 33.814 1.00 14.88 95 ILE A N 1
ATOM 758 C CA . ILE A 1 105 ? -24.263 -8.509 32.398 1.00 16.41 95 ILE A CA 1
ATOM 759 C C . ILE A 1 105 ? -23.183 -9.321 31.689 1.00 12.35 95 ILE A C 1
ATOM 760 O O . ILE A 1 105 ? -22.027 -9.377 32.130 1.00 15.36 95 ILE A O 1
ATOM 765 N N . VAL A 1 106 ? -23.583 -9.975 30.611 1.00 14.19 96 VAL A N 1
ATOM 766 C CA . VAL A 1 106 ? -22.645 -10.689 29.766 1.00 10.71 96 VAL A CA 1
ATOM 767 C C . VAL A 1 106 ? -22.432 -9.820 28.534 1.00 13.18 96 VAL A C 1
ATOM 768 O O . VAL A 1 106 ? -23.387 -9.448 27.858 1.00 15.64 96 VAL A O 1
ATOM 772 N N . LEU A 1 107 ? -21.176 -9.508 28.252 1.00 12.52 97 LEU A N 1
ATOM 773 C CA . LEU A 1 107 ? -20.818 -8.743 27.066 1.00 15.35 97 LEU A CA 1
ATOM 774 C C . LEU A 1 107 ? -20.384 -9.726 25.978 1.00 14.73 97 LEU A C 1
ATOM 775 O O . LEU A 1 107 ? -19.371 -10.405 26.135 1.00 18.65 97 LEU A O 1
ATOM 780 N N . PHE A 1 108 ? -21.146 -9.807 24.881 1.00 17.55 98 PHE A N 1
ATOM 781 C CA . PHE A 1 108 ? -20.856 -10.767 23.803 1.00 14.38 98 PHE A CA 1
ATOM 782 C C . PHE A 1 108 ? -20.279 -9.996 22.607 1.00 18.00 98 PHE A C 1
ATOM 783 O O . PHE A 1 108 ? -21.009 -9.365 21.845 1.00 16.36 98 PHE A O 1
ATOM 791 N N . ILE A 1 109 ? -18.961 -10.023 22.461 1.00 14.50 99 ILE A N 1
ATOM 792 C CA . ILE A 1 109 ? -18.307 -9.219 21.429 1.00 14.38 99 ILE A CA 1
ATOM 793 C C . ILE A 1 109 ? -18.402 -9.825 20.032 1.00 20.56 99 ILE A C 1
ATOM 794 O O . ILE A 1 109 ? -17.864 -10.914 19.784 1.00 18.05 99 ILE A O 1
ATOM 799 N N . HIS A 1 110 ? -19.079 -9.113 19.126 1.00 18.54 100 HIS A N 1
ATOM 800 C CA . HIS A 1 110 ? -19.176 -9.520 17.724 1.00 18.20 100 HIS A CA 1
ATOM 801 C C . HIS A 1 110 ? -18.082 -8.852 16.911 1.00 20.28 100 HIS A C 1
ATOM 802 O O . HIS A 1 110 ? -17.561 -9.427 15.952 1.00 26.11 100 HIS A O 1
ATOM 809 N N . ASP A 1 111 ? -17.765 -7.621 17.291 1.00 19.81 101 ASP A N 1
ATOM 810 C CA . ASP A 1 111 ? -16.699 -6.846 16.668 1.00 22.20 101 ASP A CA 1
ATOM 811 C C . ASP A 1 111 ? -16.196 -5.824 17.673 1.00 28.48 101 ASP A C 1
ATOM 812 O O . ASP A 1 111 ? -16.926 -5.438 18.593 1.00 27.19 101 ASP A O 1
ATOM 817 N N . VAL A 1 112 ? -14.964 -5.364 17.486 1.00 20.74 102 VAL A N 1
ATOM 818 C CA . VAL A 1 112 ? -14.415 -4.296 18.329 1.00 24.25 102 VAL A CA 1
ATOM 819 C C . VAL A 1 112 ? -14.028 -3.115 17.457 1.00 24.29 102 VAL A C 1
ATOM 820 O O . VAL A 1 112 ? -13.005 -3.153 16.778 1.00 22.64 102 VAL A O 1
ATOM 824 N N . VAL A 1 113 ? -14.852 -2.071 17.482 1.00 23.64 103 VAL A N 1
ATOM 825 C CA . VAL A 1 113 ? -14.730 -0.960 16.548 1.00 30.34 103 VAL A CA 1
ATOM 826 C C . VAL A 1 113 ? -13.353 -0.284 16.532 1.00 32.49 103 VAL A C 1
ATOM 827 O O . VAL A 1 113 ? -12.814 0.001 15.464 1.00 26.64 103 VAL A O 1
ATOM 831 N N . PRO A 1 114 ? -12.785 -0.006 17.715 1.00 31.11 104 PRO A N 1
ATOM 832 C CA . PRO A 1 114 ? -11.444 0.593 17.740 1.00 28.60 104 PRO A CA 1
ATOM 833 C C . PRO A 1 114 ? -10.356 -0.301 17.147 1.00 26.85 104 PRO A C 1
ATOM 834 O O . PRO A 1 114 ? -9.273 0.198 16.864 1.00 32.94 104 PRO A O 1
ATOM 838 N N . LEU A 1 115 ? -10.622 -1.592 16.964 1.00 29.67 105 LEU A N 1
ATOM 839 C CA . LEU A 1 115 ? -9.611 -2.491 16.399 1.00 33.78 105 LEU A CA 1
ATOM 840 C C . LEU A 1 115 ? -9.828 -2.782 14.911 1.00 40.78 105 LEU A C 1
ATOM 841 O O . LEU A 1 115 ? -8.916 -3.245 14.222 1.00 39.38 105 LEU A O 1
ATOM 846 N N . MET A 1 116 ? -11.042 -2.537 14.428 1.00 46.31 106 MET A N 1
ATOM 847 C CA . MET A 1 116 ? -11.373 -2.794 13.027 1.00 49.97 106 MET A CA 1
ATOM 848 C C . MET A 1 116 ? -10.626 -1.841 12.096 1.00 50.77 106 MET A C 1
ATOM 849 O O . MET A 1 116 ? -10.185 -2.233 11.016 1.00 51.41 106 MET A O 1
ATOM 854 N N . PHE A 1 117 ? -10.497 -0.587 12.518 1.00 51.18 107 PHE A N 1
ATOM 855 C CA . PHE A 1 117 ? -9.798 0.420 11.731 1.00 59.27 107 PHE A CA 1
ATOM 856 C C . PHE A 1 117 ? -8.877 1.262 12.595 1.00 50.69 107 PHE A C 1
ATOM 857 O O . PHE A 1 117 ? -9.253 1.682 13.686 1.00 46.23 107 PHE A O 1
ATOM 865 N N . SER A 1 118 ? -7.682 1.524 12.077 1.00 44.64 108 SER A N 1
ATOM 866 C CA . SER A 1 118 ? -6.635 2.244 12.801 1.00 48.06 108 SER A CA 1
ATOM 867 C C . SER A 1 118 ? -7.031 3.651 13.227 1.00 48.99 108 SER A C 1
ATOM 868 O O . SER A 1 118 ? -6.623 4.125 14.288 1.00 45.83 108 SER A O 1
ATOM 871 N N . GLY A 1 119 ? -7.793 4.334 12.379 1.00 47.30 109 GLY A N 1
ATOM 872 C CA . GLY A 1 119 ? -8.174 5.709 12.653 1.00 41.72 109 GLY A CA 1
ATOM 873 C C . GLY A 1 119 ? -9.213 5.803 13.755 1.00 38.58 109 GLY A C 1
ATOM 874 O O . GLY A 1 119 ? -9.434 6.871 14.328 1.00 46.97 109 GLY A O 1
ATOM 875 N N . ASN A 1 120 ? -9.862 4.682 14.046 1.00 31.22 110 ASN A N 1
ATOM 876 C CA . ASN A 1 120 ? -10.836 4.632 15.126 1.00 29.32 110 ASN A CA 1
ATOM 877 C C . ASN A 1 120 ? -10.262 4.125 16.441 1.00 36.19 110 ASN A C 1
ATOM 878 O O . ASN A 1 120 ? -11.009 3.831 17.371 1.00 30.44 110 ASN A O 1
ATOM 883 N N . PHE A 1 121 ? -8.938 4.037 16.526 1.00 34.95 111 PHE A N 1
ATOM 884 C CA . PHE A 1 121 ? -8.308 3.544 17.745 1.00 35.69 111 PHE A CA 1
ATOM 885 C C . PHE A 1 121 ? -8.520 4.485 18.937 1.00 32.21 111 PHE A C 1
ATOM 886 O O . PHE A 1 121 ? -8.490 4.055 20.092 1.00 35.24 111 PHE A O 1
ATOM 894 N N . TYR A 1 122 ? -8.748 5.765 18.655 1.00 27.35 112 TYR A N 1
ATOM 895 C CA . TYR A 1 122 ? -9.024 6.742 19.704 1.00 25.05 112 TYR A CA 1
ATOM 896 C C . TYR A 1 122 ? -10.263 6.389 20.532 1.00 25.43 112 TYR A C 1
ATOM 897 O O . TYR A 1 122 ? -10.466 6.928 21.622 1.00 29.50 112 TYR A O 1
ATOM 906 N N . LEU A 1 123 ? -11.104 5.509 19.998 1.00 24.06 113 LEU A N 1
ATOM 907 C CA . LEU A 1 123 ? -12.311 5.098 20.701 1.00 22.67 113 LEU A CA 1
ATOM 908 C C . LEU A 1 123 ? -12.017 4.020 21.732 1.00 26.83 113 LEU A C 1
ATOM 909 O O . LEU A 1 123 ? -12.904 3.622 22.482 1.00 26.53 113 LEU A O 1
ATOM 914 N N . MET A 1 124 ? -10.782 3.533 21.763 1.00 24.62 114 MET A N 1
ATOM 915 C CA . MET A 1 124 ? -10.470 2.409 22.635 1.00 26.10 114 MET A CA 1
ATOM 916 C C . MET A 1 124 ? -10.770 2.692 24.108 1.00 30.69 114 MET A C 1
ATOM 917 O O . MET A 1 124 ? -11.361 1.848 24.775 1.00 26.42 114 MET A O 1
ATOM 922 N N . ASP A 1 125 ? -10.384 3.860 24.623 1.00 23.12 115 ASP A N 1
ATOM 923 C CA . ASP A 1 125 ? -10.593 4.131 26.047 1.00 29.29 115 ASP A CA 1
ATOM 924 C C . ASP A 1 125 ? -12.071 4.099 26.444 1.00 29.76 115 ASP A C 1
ATOM 925 O O . ASP A 1 125 ? -12.439 3.541 27.475 1.00 23.83 115 ASP A O 1
ATOM 930 N N . ARG A 1 126 ? -12.916 4.725 25.636 1.00 23.50 116 ARG A N 1
ATOM 931 C CA . ARG A 1 126 ? -14.339 4.745 25.921 1.00 22.45 116 ARG A CA 1
ATOM 932 C C . ARG A 1 126 ? -14.921 3.343 25.816 1.00 21.82 116 ARG A C 1
ATOM 933 O O . ARG A 1 126 ? -15.830 2.991 26.555 1.00 23.37 116 ARG A O 1
ATOM 941 N N . THR A 1 127 ? -14.398 2.554 24.888 1.00 19.02 117 THR A N 1
ATOM 942 C CA . THR A 1 127 ? -14.926 1.210 24.665 1.00 20.70 117 THR A CA 1
ATOM 943 C C . THR A 1 127 ? -14.560 0.331 25.855 1.00 25.28 117 THR A C 1
ATOM 944 O O . THR A 1 127 ? -15.412 -0.348 26.429 1.00 21.60 117 THR A O 1
ATOM 948 N N . ILE A 1 128 ? -13.290 0.366 26.236 1.00 22.25 118 ILE A N 1
ATOM 949 C CA . ILE A 1 128 ? -12.830 -0.381 27.409 1.00 26.21 118 ILE A CA 1
ATOM 950 C C . ILE A 1 128 ? -13.622 -0.008 28.667 1.00 23.44 118 ILE A C 1
ATOM 951 O O . ILE A 1 128 ? -14.007 -0.879 29.455 1.00 25.17 118 ILE A O 1
ATOM 956 N N . ALA A 1 129 ? -13.875 1.285 28.844 1.00 22.03 119 ALA A N 1
ATOM 957 C CA . ALA A 1 129 ? -14.615 1.770 30.003 1.00 27.18 119 ALA A CA 1
ATOM 958 C C . ALA A 1 129 ? -16.019 1.176 30.111 1.00 25.05 119 ALA A C 1
ATOM 959 O O . ALA A 1 129 ? -16.455 0.820 31.199 1.00 22.63 119 ALA A O 1
ATOM 961 N N . TYR A 1 130 ? -16.738 1.063 29.001 1.00 22.41 120 TYR A N 1
ATOM 962 C CA . TYR A 1 130 ? -18.052 0.422 29.085 1.00 19.35 120 TYR A CA 1
ATOM 963 C C . TYR A 1 130 ? -17.946 -1.094 29.120 1.00 18.07 120 TYR A C 1
ATOM 964 O O . TYR A 1 130 ? -18.726 -1.751 29.804 1.00 21.14 120 TYR A O 1
ATOM 973 N N . TYR A 1 131 ? -16.956 -1.655 28.432 1.00 14.58 121 TYR A N 1
ATOM 974 C CA . TYR A 1 131 ? -16.713 -3.093 28.526 1.00 17.38 121 TYR A CA 1
ATOM 975 C C . TYR A 1 131 ? -16.518 -3.518 29.975 1.00 24.34 121 TYR A C 1
ATOM 976 O O . TYR A 1 131 ? -16.998 -4.580 30.400 1.00 18.46 121 TYR A O 1
ATOM 985 N N . ASN A 1 132 ? -15.798 -2.685 30.725 1.00 18.32 122 ASN A N 1
ATOM 986 C CA . ASN A 1 132 ? -15.441 -3.015 32.101 1.00 22.06 122 ASN A CA 1
ATOM 987 C C . ASN A 1 132 ? -16.611 -3.032 33.051 1.00 26.56 122 ASN A C 1
ATOM 988 O O . ASN A 1 132 ? -16.453 -3.385 34.218 1.00 22.35 122 ASN A O 1
ATOM 993 N N . LYS A 1 133 ? -17.780 -2.649 32.554 1.00 22.05 123 LYS A N 1
ATOM 994 C CA . LYS A 1 133 ? -18.995 -2.683 33.358 1.00 25.83 123 LYS A CA 1
ATOM 995 C C . LYS A 1 133 ? -19.667 -4.059 33.361 1.00 21.58 123 LYS A C 1
ATOM 996 O O . LYS A 1 133 ? -20.554 -4.306 34.165 1.00 21.12 123 LYS A O 1
ATOM 1002 N N . ALA A 1 134 ? -19.237 -4.942 32.457 1.00 20.53 124 ALA A N 1
ATOM 1003 C CA . ALA A 1 134 ? -19.799 -6.292 32.352 1.00 19.18 124 ALA A CA 1
ATOM 1004 C C . ALA A 1 134 ? -19.265 -7.217 33.425 1.00 20.19 124 ALA A C 1
ATOM 1005 O O . ALA A 1 134 ? -18.207 -6.967 33.992 1.00 17.77 124 ALA A O 1
ATOM 1007 N N . ASP A 1 135 ? -19.981 -8.310 33.672 1.00 16.67 125 ASP A N 1
ATOM 1008 C CA . ASP A 1 135 ? -19.528 -9.317 34.623 1.00 17.37 125 ASP A CA 1
ATOM 1009 C C . ASP A 1 135 ? -18.762 -10.448 33.954 1.00 18.71 125 ASP A C 1
ATOM 1010 O O . ASP A 1 135 ? -17.889 -11.065 34.564 1.00 18.53 125 ASP A O 1
ATOM 1015 N N . VAL A 1 136 ? -19.107 -10.716 32.700 1.00 17.70 126 VAL A N 1
ATOM 1016 C CA . VAL A 1 136 ? -18.465 -11.757 31.903 1.00 13.57 126 VAL A CA 1
ATOM 1017 C C . VAL A 1 136 ? -18.324 -11.206 30.510 1.00 14.54 126 VAL A C 1
ATOM 1018 O O . VAL A 1 136 ? -19.207 -10.488 30.048 1.00 18.48 126 VAL A O 1
ATOM 1022 N N . VAL A 1 137 ? -17.215 -11.529 29.849 1.00 16.79 127 VAL A N 1
ATOM 1023 C CA . VAL A 1 137 ? -17.017 -11.145 28.453 1.00 17.49 127 VAL A CA 1
ATOM 1024 C C . VAL A 1 137 ? -16.841 -12.396 27.602 1.00 19.68 127 VAL A C 1
ATOM 1025 O O . VAL A 1 137 ? -16.017 -13.254 27.916 1.00 18.19 127 VAL A O 1
ATOM 1029 N N . VAL A 1 138 ? -17.649 -12.512 26.555 1.00 15.06 128 VAL A N 1
ATOM 1030 C CA . VAL A 1 138 ? -17.482 -13.566 25.551 1.00 14.89 128 VAL A CA 1
ATOM 1031 C C . VAL A 1 138 ? -16.787 -12.898 24.376 1.00 17.12 128 VAL A C 1
ATOM 1032 O O . VAL A 1 138 ? -17.234 -11.854 23.896 1.00 16.64 128 VAL A O 1
ATOM 1036 N N . ALA A 1 139 ? -15.672 -13.470 23.950 1.00 17.38 129 ALA A N 1
ATOM 1037 C CA . ALA A 1 139 ? -14.861 -12.875 22.906 1.00 16.36 129 ALA A CA 1
ATOM 1038 C C . ALA A 1 139 ? -14.590 -13.932 21.837 1.00 15.43 129 ALA A C 1
ATOM 1039 O O . ALA A 1 139 ? -14.640 -15.122 22.119 1.00 16.10 129 ALA A O 1
ATOM 1041 N N . PRO A 1 140 ? -14.315 -13.492 20.603 1.00 20.16 130 PRO A N 1
ATOM 1042 C CA . PRO A 1 140 ? -14.081 -14.468 19.527 1.00 19.68 130 PRO A CA 1
ATOM 1043 C C . PRO A 1 140 ? -12.919 -15.430 19.807 1.00 18.04 130 PRO A C 1
ATOM 1044 O O . PRO A 1 140 ? -12.998 -16.600 19.432 1.00 22.44 130 PRO A O 1
ATOM 1048 N N . SER A 1 141 ? -11.858 -14.944 20.442 1.00 20.47 131 SER A N 1
ATOM 1049 C CA . SER A 1 141 ? -10.660 -15.755 20.648 1.00 23.83 131 SER A CA 1
ATOM 1050 C C . SER A 1 141 ? -9.917 -15.355 21.909 1.00 26.58 131 SER A C 1
ATOM 1051 O O . SER A 1 141 ? -10.089 -14.251 22.424 1.00 21.07 131 SER A O 1
ATOM 1054 N N . GLN A 1 142 ? -9.053 -16.241 22.381 1.00 28.70 132 GLN A N 1
ATOM 1055 C CA . GLN A 1 142 ? -8.238 -15.931 23.542 1.00 24.30 132 GLN A CA 1
ATOM 1056 C C . GLN A 1 142 ? -7.316 -14.749 23.218 1.00 27.49 132 GLN A C 1
ATOM 1057 O O . GLN A 1 142 ? -7.062 -13.890 24.072 1.00 21.70 132 GLN A O 1
ATOM 1063 N N . LYS A 1 143 ? -6.820 -14.694 21.983 1.00 25.53 133 LYS A N 1
ATOM 1064 C CA . LYS A 1 143 ? -5.976 -13.563 21.583 1.00 25.34 133 LYS A CA 1
ATOM 1065 C C . LYS A 1 143 ? -6.689 -12.214 21.693 1.00 25.57 133 LYS A C 1
ATOM 1066 O O . LYS A 1 143 ? -6.087 -11.225 22.142 1.00 25.79 133 LYS A O 1
ATOM 1072 N N . MET A 1 144 ? -7.960 -12.162 21.283 1.00 18.96 134 MET A N 1
ATOM 1073 C CA . MET A 1 144 ? -8.744 -10.936 21.459 1.00 20.71 134 MET A CA 1
ATOM 1074 C C . MET A 1 144 ? -8.839 -10.561 22.940 1.00 19.36 134 MET A C 1
ATOM 1075 O O . MET A 1 144 ? -8.660 -9.394 23.309 1.00 19.41 134 MET A O 1
ATOM 1080 N N . ILE A 1 145 ? -9.126 -11.548 23.786 1.00 20.42 135 ILE A N 1
ATOM 1081 C CA . ILE A 1 145 ? -9.135 -11.303 25.236 1.00 21.80 135 ILE A CA 1
ATOM 1082 C C . ILE A 1 145 ? -7.809 -10.721 25.738 1.00 25.16 135 ILE A C 1
ATOM 1083 O O . ILE A 1 145 ? -7.792 -9.714 26.454 1.00 25.45 135 ILE A O 1
ATOM 1088 N N . ASP A 1 146 ? -6.694 -11.344 25.367 1.00 22.44 136 ASP A N 1
ATOM 1089 C CA . ASP A 1 146 ? -5.387 -10.845 25.792 1.00 21.60 136 ASP A CA 1
ATOM 1090 C C . ASP A 1 146 ? -5.100 -9.418 25.303 1.00 21.85 136 ASP A C 1
ATOM 1091 O O . ASP A 1 146 ? -4.585 -8.589 26.057 1.00 27.87 136 ASP A O 1
ATOM 1096 N N . LYS A 1 147 ? -5.442 -9.135 24.049 1.00 24.88 137 LYS A N 1
ATOM 1097 C CA . LYS A 1 147 ? -5.279 -7.800 23.473 1.00 24.87 137 LYS A CA 1
ATOM 1098 C C . LYS A 1 147 ? -6.106 -6.738 24.205 1.00 24.96 137 LYS A C 1
ATOM 1099 O O . LYS A 1 147 ? -5.613 -5.647 24.495 1.00 27.32 137 LYS A O 1
ATOM 1105 N N . LEU A 1 148 ? -7.367 -7.054 24.496 1.00 20.71 138 LEU A N 1
ATOM 1106 C CA . LEU A 1 148 ? -8.232 -6.142 25.250 1.00 21.46 138 LEU A CA 1
ATOM 1107 C C . LEU A 1 148 ? -7.702 -5.894 26.665 1.00 20.64 138 LEU A C 1
ATOM 1108 O O . LEU A 1 148 ? -7.757 -4.776 27.176 1.00 19.12 138 LEU A O 1
ATOM 1113 N N . ARG A 1 149 ? -7.198 -6.941 27.305 1.00 20.12 139 ARG A N 1
ATOM 1114 C CA . ARG A 1 149 ? -6.597 -6.760 28.624 1.00 23.16 139 ARG A CA 1
ATOM 1115 C C . ARG A 1 149 ? -5.390 -5.810 28.588 1.00 27.10 139 ARG A C 1
ATOM 1116 O O . ARG A 1 149 ? -5.176 -5.039 29.531 1.00 22.62 139 ARG A O 1
ATOM 1124 N N . ASP A 1 150 ? -4.625 -5.847 27.495 1.00 27.90 140 ASP A N 1
ATOM 1125 C CA . ASP A 1 150 ? -3.508 -4.912 27.292 1.00 31.67 140 ASP A CA 1
ATOM 1126 C C . ASP A 1 150 ? -3.966 -3.455 27.239 1.00 32.00 140 ASP A C 1
ATOM 1127 O O . ASP A 1 150 ? -3.215 -2.547 27.599 1.00 28.85 140 ASP A O 1
ATOM 1132 N N . PHE A 1 151 ? -5.192 -3.232 26.776 1.00 26.40 141 PHE A N 1
ATOM 1133 C CA . PHE A 1 151 ? -5.743 -1.880 26.712 1.00 21.87 141 PHE A CA 1
ATOM 1134 C C . PHE A 1 151 ? -6.621 -1.570 27.919 1.00 27.91 141 PHE A C 1
ATOM 1135 O O . PHE A 1 151 ? -7.373 -0.599 27.903 1.00 28.97 141 PHE A O 1
ATOM 1143 N N . GLY A 1 152 ? -6.539 -2.405 28.956 1.00 24.24 142 GLY A N 1
ATOM 1144 C CA . GLY A 1 152 ? -7.206 -2.111 30.215 1.00 24.21 142 GLY A CA 1
ATOM 1145 C C . GLY A 1 152 ? -8.496 -2.855 30.566 1.00 27.20 142 GLY A C 1
ATOM 1146 O O . GLY A 1 152 ? -9.124 -2.540 31.583 1.00 23.58 142 GLY A O 1
ATOM 1147 N N . MET A 1 153 ? -8.913 -3.834 29.764 1.00 23.24 143 MET A N 1
ATOM 1148 C CA . MET A 1 153 ? -10.119 -4.578 30.142 1.00 23.68 143 MET A CA 1
ATOM 1149 C C . MET A 1 153 ? -9.792 -5.383 31.397 1.00 25.94 143 MET A C 1
ATOM 1150 O O . MET A 1 153 ? -8.768 -6.067 31.463 1.00 22.06 143 MET A O 1
ATOM 1155 N N . ASN A 1 154 ? -10.642 -5.302 32.410 1.00 24.95 144 ASN A N 1
ATOM 1156 C CA . ASN A 1 154 ? -10.318 -6.003 33.653 1.00 28.43 144 ASN A CA 1
ATOM 1157 C C . ASN A 1 154 ? -11.411 -6.950 34.138 1.00 29.96 144 ASN A C 1
ATOM 1158 O O . ASN A 1 154 ? -11.436 -7.329 35.303 1.00 37.11 144 ASN A O 1
ATOM 1163 N N . VAL A 1 155 ? -12.301 -7.346 33.235 1.00 24.26 145 VAL A N 1
ATOM 1164 C CA . VAL A 1 155 ? -13.359 -8.290 33.590 1.00 23.93 145 VAL A CA 1
ATOM 1165 C C . VAL A 1 155 ? -12.717 -9.643 33.884 1.00 22.22 145 VAL A C 1
ATOM 1166 O O . VAL A 1 155 ? -11.942 -10.153 33.078 1.00 29.61 145 VAL A O 1
ATOM 1170 N N . SER A 1 156 ? -13.025 -10.220 35.040 1.00 28.67 146 SER A N 1
ATOM 1171 C CA . SER A 1 156 ? -12.291 -11.398 35.499 1.00 31.35 146 SER A CA 1
ATOM 1172 C C . SER A 1 156 ? -12.759 -12.682 34.818 1.00 29.09 146 SER A C 1
ATOM 1173 O O . SER A 1 156 ? -11.991 -13.634 34.667 1.00 30.39 146 SER A O 1
ATOM 1176 N N . LYS A 1 157 ? -14.011 -12.700 34.381 1.00 21.26 147 LYS A N 1
ATOM 1177 C CA . LYS A 1 157 ? -14.565 -13.908 33.774 1.00 24.00 147 LYS A CA 1
ATOM 1178 C C . LYS A 1 157 ? -14.684 -13.750 32.267 1.00 24.59 147 LYS A C 1
ATOM 1179 O O . LYS A 1 157 ? -15.303 -12.812 31.782 1.00 13.98 147 LYS A O 1
ATOM 1185 N N . THR A 1 158 ? -14.071 -14.663 31.528 1.00 22.43 148 THR A N 1
ATOM 1186 C CA . THR A 1 158 ? -14.112 -14.588 30.077 1.00 26.54 148 THR A CA 1
ATOM 1187 C C . THR A 1 158 ? -14.464 -15.957 29.489 1.00 24.13 148 THR A C 1
ATOM 1188 O O . THR A 1 158 ? -14.200 -17.006 30.103 1.00 19.67 148 THR A O 1
ATOM 1192 N N . VAL A 1 159 ? -15.072 -15.927 28.310 1.00 17.22 149 VAL A N 1
ATOM 1193 C CA . VAL A 1 159 ? -15.459 -17.131 27.584 1.00 19.68 149 VAL A CA 1
ATOM 1194 C C . VAL A 1 159 ? -15.046 -16.969 26.126 1.00 22.81 149 VAL A C 1
ATOM 1195 O O . VAL A 1 159 ? -15.299 -15.925 25.535 1.00 16.76 149 VAL A O 1
ATOM 1199 N N . VAL A 1 160 ? -14.422 -17.993 25.543 1.00 13.30 150 VAL A N 1
ATOM 1200 C CA . VAL A 1 160 ? -13.991 -17.920 24.151 1.00 17.80 150 VAL A CA 1
ATOM 1201 C C . VAL A 1 160 ? -15.043 -18.544 23.235 1.00 19.21 150 VAL A C 1
ATOM 1202 O O . VAL A 1 160 ? -15.444 -19.703 23.422 1.00 20.14 150 VAL A O 1
ATOM 1206 N N . GLN A 1 161 ? -15.500 -17.760 22.264 1.00 18.76 151 GLN A N 1
ATOM 1207 C CA . GLN A 1 161 ? -16.531 -18.198 21.322 1.00 16.31 151 GLN A CA 1
ATOM 1208 C C . GLN A 1 161 ? -16.029 -19.342 20.440 1.00 18.53 151 GLN A C 1
ATOM 1209 O O . GLN A 1 161 ? -16.688 -20.372 20.311 1.00 20.78 151 GLN A O 1
ATOM 1215 N N . GLY A 1 162 ? -14.868 -19.143 19.824 1.00 19.42 152 GLY A N 1
ATOM 1216 C CA . GLY A 1 162 ? -14.260 -20.179 19.003 1.00 20.27 152 GLY A CA 1
ATOM 1217 C C . GLY A 1 162 ? -14.661 -20.149 17.538 1.00 22.35 152 GLY A C 1
ATOM 1218 O O . GLY A 1 162 ? -13.804 -20.038 16.661 1.00 25.04 152 GLY A O 1
ATOM 1219 N N . MET A 1 163 ? -15.956 -20.259 17.259 1.00 13.58 153 MET A N 1
ATOM 1220 C CA . MET A 1 163 ? -16.426 -20.308 15.863 1.00 19.27 153 MET A CA 1
ATOM 1221 C C . MET A 1 163 ? -17.881 -19.853 15.789 1.00 18.93 153 MET A C 1
ATOM 1222 O O . MET A 1 163 ? -18.653 -20.040 16.735 1.00 17.22 153 MET A O 1
ATOM 1227 N N . TRP A 1 164 ? -18.248 -19.202 14.693 1.00 15.02 154 TRP A N 1
ATOM 1228 C CA . TRP A 1 164 ? -19.655 -18.929 14.423 1.00 18.00 154 TRP A CA 1
ATOM 1229 C C . TRP A 1 164 ? -20.359 -20.216 14.007 1.00 24.02 154 TRP A C 1
ATOM 1230 O O . TRP A 1 164 ? -19.821 -20.990 13.228 1.00 23.13 154 TRP A O 1
ATOM 1241 N N . ASP A 1 165 ? -21.558 -20.434 14.530 1.00 20.52 155 ASP A N 1
ATOM 1242 C CA . ASP A 1 165 ? -22.428 -21.492 14.050 1.00 24.87 155 ASP A CA 1
ATOM 1243 C C . ASP A 1 165 ? -23.123 -21.022 12.778 1.00 21.58 155 ASP A C 1
ATOM 1244 O O . ASP A 1 165 ? -22.945 -19.881 12.338 1.00 21.78 155 ASP A O 1
ATOM 1249 N N . HIS A 1 166 ? -23.940 -21.901 12.210 1.00 19.66 156 HIS A N 1
ATOM 1250 C CA . HIS A 1 166 ? -24.773 -21.543 11.072 1.00 20.70 156 HIS A CA 1
ATOM 1251 C C . HIS A 1 166 ? -26.004 -22.450 11.011 1.00 19.59 156 HIS A C 1
ATOM 1252 O O . HIS A 1 166 ? -26.094 -23.308 10.133 1.00 21.41 156 HIS A O 1
ATOM 1259 N N . PRO A 1 167 ? -26.948 -22.259 11.942 1.00 21.52 157 PRO A N 1
ATOM 1260 C CA . PRO A 1 167 ? -28.109 -23.146 12.083 1.00 24.07 157 PRO A CA 1
ATOM 1261 C C . PRO A 1 167 ? -28.886 -23.204 10.784 1.00 24.70 157 PRO A C 1
ATOM 1262 O O . PRO A 1 167 ? -29.189 -22.181 10.166 1.00 21.88 157 PRO A O 1
ATOM 1266 N N . THR A 1 168 ? -29.180 -24.411 10.342 1.00 18.10 158 THR A N 1
ATOM 1267 C CA . THR A 1 168 ? -29.880 -24.565 9.080 1.00 20.66 158 THR A CA 1
ATOM 1268 C C . THR A 1 168 ? -30.264 -26.017 8.874 1.00 25.73 158 THR A C 1
ATOM 1269 O O . THR A 1 168 ? -29.691 -26.910 9.497 1.00 21.03 158 THR A O 1
ATOM 1273 N N . GLN A 1 169 ? -31.227 -26.242 7.989 1.00 24.74 159 GLN A N 1
ATOM 1274 C CA . GLN A 1 169 ? -31.566 -27.599 7.558 1.00 26.50 159 GLN A CA 1
ATOM 1275 C C . GLN A 1 169 ? -31.375 -27.752 6.050 1.00 28.62 159 GLN A C 1
ATOM 1276 O O . GLN A 1 169 ? -31.813 -28.738 5.456 1.00 32.65 159 GLN A O 1
ATOM 1282 N N . ALA A 1 170 ? -30.719 -26.774 5.437 1.00 27.10 160 ALA A N 1
ATOM 1283 C CA . ALA A 1 170 ? -30.480 -26.799 3.999 1.00 21.67 160 ALA A CA 1
ATOM 1284 C C . ALA A 1 170 ? -29.919 -28.147 3.550 1.00 27.74 160 ALA A C 1
ATOM 1285 O O . ALA A 1 170 ? -29.028 -28.714 4.193 1.00 20.58 160 ALA A O 1
ATOM 1287 N N . PRO A 1 171 ? -30.443 -28.667 2.436 1.00 24.62 161 PRO A N 1
ATOM 1288 C CA . PRO A 1 171 ? -29.920 -29.929 1.906 1.00 29.88 161 PRO A CA 1
ATOM 1289 C C . PRO A 1 171 ? -28.479 -29.756 1.464 1.00 25.41 161 PRO A C 1
ATOM 1290 O O . PRO A 1 171 ? -28.124 -28.702 0.931 1.00 22.58 161 PRO A O 1
ATOM 1294 N N . MET A 1 172 ? -27.664 -30.783 1.681 1.00 17.50 162 MET A N 1
ATOM 1295 C CA . MET A 1 172 ? -26.319 -30.845 1.128 1.00 27.89 162 MET A CA 1
ATOM 1296 C C . MET A 1 172 ? -26.327 -31.787 -0.070 1.00 27.62 162 MET A C 1
ATOM 1297 O O . MET A 1 172 ? -26.653 -32.96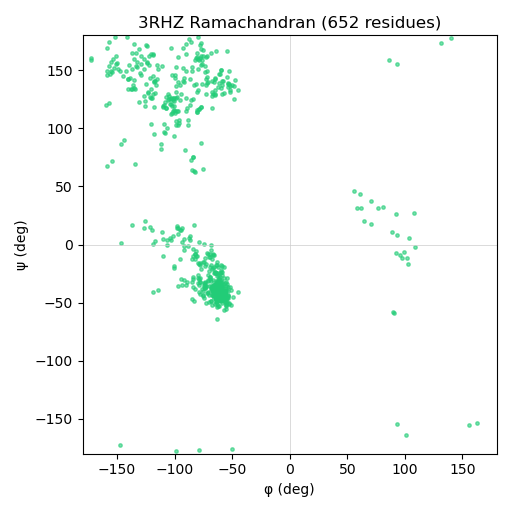5 0.058 1.00 27.77 162 MET A O 1
ATOM 1302 N N . PHE A 1 173 ? -25.991 -31.256 -1.233 1.00 23.07 163 PHE A N 1
ATOM 1303 C CA . PHE A 1 173 ? -25.768 -32.092 -2.408 1.00 25.42 163 PHE A CA 1
ATOM 1304 C C . PHE A 1 173 ? -24.426 -32.783 -2.263 1.00 23.34 163 PHE A C 1
ATOM 1305 O O . PHE A 1 173 ? -23.591 -32.361 -1.457 1.00 23.40 163 PHE A O 1
ATOM 1313 N N . PRO A 1 174 ? -24.204 -33.858 -3.041 1.00 30.27 164 PRO A N 1
ATOM 1314 C CA . PRO A 1 174 ? -22.878 -34.485 -3.039 1.00 29.74 164 PRO A CA 1
ATOM 1315 C C . PRO A 1 174 ? -21.822 -33.471 -3.461 1.00 31.18 164 PRO A C 1
ATOM 1316 O O . PRO A 1 174 ? -22.061 -32.709 -4.398 1.00 27.23 164 PRO A O 1
ATOM 1320 N N . ALA A 1 175 ? -20.684 -33.446 -2.774 1.00 24.97 165 ALA A N 1
ATOM 1321 C CA . ALA A 1 175 ? -19.632 -32.490 -3.105 1.00 27.47 165 ALA A CA 1
ATOM 1322 C C . ALA A 1 175 ? -18.682 -33.049 -4.162 1.00 32.56 165 ALA A C 1
ATOM 1323 O O . ALA A 1 175 ? -17.867 -33.920 -3.870 1.00 31.47 165 ALA A O 1
ATOM 1325 N N . GLY A 1 176 ? -18.783 -32.536 -5.383 1.00 31.08 166 GLY A N 1
ATOM 1326 C CA . GLY A 1 176 ? -17.852 -32.901 -6.432 1.00 31.92 166 GLY A CA 1
ATOM 1327 C C . GLY A 1 176 ? -16.558 -32.130 -6.279 1.00 32.64 166 GLY A C 1
ATOM 1328 O O . GLY A 1 176 ? -16.550 -31.028 -5.738 1.00 26.51 166 GLY A O 1
ATOM 1329 N N . LEU A 1 177 ? -15.455 -32.718 -6.735 1.00 33.19 167 LEU A N 1
ATOM 1330 C CA . LEU A 1 177 ? -14.182 -32.010 -6.760 1.00 24.51 167 LEU A CA 1
ATOM 1331 C C . LEU A 1 177 ? -14.173 -31.041 -7.933 1.00 29.58 167 LEU A C 1
ATOM 1332 O O . LEU A 1 177 ? -13.759 -31.386 -9.038 1.00 33.47 167 LEU A O 1
ATOM 1337 N N . LYS A 1 178 ? -14.680 -29.839 -7.690 1.00 24.75 168 LYS A N 1
ATOM 1338 C CA . LYS A 1 178 ? -14.622 -28.749 -8.657 1.00 27.23 168 LYS A CA 1
ATOM 1339 C C . LYS A 1 178 ? -13.440 -27.883 -8.255 1.00 28.11 168 LYS A C 1
ATOM 1340 O O . LYS A 1 178 ? -13.341 -27.479 -7.097 1.00 25.67 168 LYS A O 1
ATOM 1346 N N . ARG A 1 179 ? -12.534 -27.611 -9.189 1.00 23.34 169 ARG A N 1
ATOM 1347 C CA . ARG A 1 179 ? -11.344 -26.842 -8.860 1.00 17.69 169 ARG A CA 1
ATOM 1348 C C . ARG A 1 179 ? -11.672 -25.358 -8.976 1.00 22.76 169 ARG A C 1
ATOM 1349 O O . ARG A 1 179 ? -11.267 -24.663 -9.915 1.00 24.75 169 ARG A O 1
ATOM 1357 N N . GLU A 1 180 ? -12.435 -24.900 -7.998 1.00 18.74 170 GLU A N 1
ATOM 1358 C CA . GLU A 1 180 ? -12.969 -23.551 -7.970 1.00 19.79 170 GLU A CA 1
ATOM 1359 C C . GLU A 1 180 ? -13.107 -23.139 -6.511 1.00 22.00 170 GLU A C 1
ATOM 1360 O O . GLU A 1 180 ? -13.214 -23.981 -5.623 1.00 23.01 170 GLU A O 1
ATOM 1366 N N . ILE A 1 181 ? -13.099 -21.838 -6.275 1.00 18.88 171 ILE A N 1
ATOM 1367 C CA . ILE A 1 181 ? -13.075 -21.296 -4.921 1.00 18.37 171 ILE A CA 1
ATOM 1368 C C . ILE A 1 181 ? -14.272 -20.367 -4.727 1.00 19.70 171 ILE A C 1
ATOM 1369 O O . ILE A 1 181 ? -14.529 -19.516 -5.566 1.00 21.07 171 ILE A O 1
ATOM 1374 N N . HIS A 1 182 ? -15.010 -20.550 -3.633 1.00 19.50 172 HIS A N 1
ATOM 1375 C CA . HIS A 1 182 ? -16.180 -19.731 -3.328 1.00 23.97 172 HIS A CA 1
ATOM 1376 C C . HIS A 1 182 ? -15.823 -18.579 -2.382 1.00 20.48 172 HIS A C 1
ATOM 1377 O O . HIS A 1 182 ? -15.091 -18.774 -1.400 1.00 16.51 172 HIS A O 1
ATOM 1384 N N . PHE A 1 183 ? -16.347 -17.384 -2.665 1.00 18.39 173 PHE A N 1
ATOM 1385 C CA . PHE A 1 183 ? -16.134 -16.252 -1.771 1.00 16.05 173 PHE A CA 1
ATOM 1386 C C . PHE A 1 183 ? -17.375 -15.355 -1.699 1.00 17.38 173 PHE A C 1
ATOM 1387 O O . PHE A 1 183 ? -17.529 -14.447 -2.505 1.00 20.00 173 PHE A O 1
ATOM 1395 N N . PRO A 1 184 ? -18.283 -15.650 -0.755 1.00 16.56 174 PRO A N 1
ATOM 1396 C CA . PRO A 1 184 ? -19.512 -14.882 -0.546 1.00 14.89 174 PRO A CA 1
ATOM 1397 C C . PRO A 1 184 ? -19.234 -13.649 0.306 1.00 20.11 174 PRO A C 1
ATOM 1398 O O . PRO A 1 184 ? -19.776 -13.525 1.394 1.00 24.01 174 PRO A O 1
ATOM 1402 N N . GLY A 1 185 ? -18.392 -12.758 -0.203 1.00 22.00 175 GLY A N 1
ATOM 1403 C CA . GLY A 1 185 ? -18.056 -11.528 0.487 1.00 18.01 175 GLY A CA 1
ATOM 1404 C C . GLY A 1 185 ? -18.041 -10.359 -0.479 1.00 22.95 175 GLY A C 1
ATOM 1405 O O . GLY A 1 185 ? -17.996 -10.555 -1.694 1.00 23.46 175 GLY A O 1
ATOM 1406 N N . ASN A 1 186 ? -18.061 -9.147 0.070 1.00 22.82 176 ASN A N 1
ATOM 1407 C CA . ASN A 1 186 ? -18.161 -7.909 -0.709 1.00 20.93 176 ASN A CA 1
ATOM 1408 C C . ASN A 1 186 ? -16.803 -7.392 -1.195 1.00 20.30 176 ASN A C 1
ATOM 1409 O O . ASN A 1 186 ? -15.885 -7.191 -0.401 1.00 27.35 176 ASN A O 1
ATOM 1414 N N . PRO A 1 187 ? -16.665 -7.187 -2.511 1.00 21.20 177 PRO A N 1
ATOM 1415 C CA . PRO A 1 187 ? -15.385 -6.757 -3.090 1.00 26.46 177 PRO A CA 1
ATOM 1416 C C . PRO A 1 187 ? -14.931 -5.395 -2.571 1.00 25.62 177 PRO A C 1
ATOM 1417 O O . PRO A 1 187 ? -13.738 -5.100 -2.586 1.00 30.94 177 PRO A O 1
ATOM 1421 N N . GLU A 1 188 ? -15.864 -4.573 -2.113 1.00 28.41 178 GLU A N 1
ATOM 1422 C CA . GLU A 1 188 ? -15.494 -3.263 -1.594 1.00 33.27 178 GLU A CA 1
ATOM 1423 C C . GLU A 1 188 ? -14.721 -3.399 -0.281 1.00 38.57 178 GLU A C 1
ATOM 1424 O O . GLU A 1 188 ? -13.843 -2.589 0.021 1.00 42.55 178 GLU A O 1
ATOM 1430 N N . ARG A 1 189 ? -15.038 -4.441 0.483 1.00 29.96 179 ARG A N 1
ATOM 1431 C CA . ARG A 1 189 ? -14.346 -4.711 1.741 1.00 30.43 179 ARG A CA 1
ATOM 1432 C C . ARG A 1 189 ? -13.121 -5.600 1.508 1.00 36.65 179 ARG A C 1
ATOM 1433 O O . ARG A 1 189 ? -12.110 -5.484 2.199 1.00 35.57 179 ARG A O 1
ATOM 1441 N N . PHE A 1 190 ? -13.209 -6.477 0.513 1.00 32.26 180 PHE A N 1
ATOM 1442 C CA . PHE A 1 190 ? -12.118 -7.395 0.217 1.00 33.33 180 PHE A CA 1
ATOM 1443 C C . PHE A 1 190 ? -11.472 -7.062 -1.116 1.00 36.68 180 PHE A C 1
ATOM 1444 O O . PHE A 1 190 ? -11.782 -7.665 -2.142 1.00 35.13 180 PHE A O 1
ATOM 1452 N N . SER A 1 191 ? -10.573 -6.085 -1.075 1.00 40.26 181 SER A N 1
ATOM 1453 C CA . SER A 1 191 ? -9.874 -5.592 -2.254 1.00 41.64 181 SER A CA 1
ATOM 1454 C C . SER A 1 191 ? -9.140 -6.673 -3.062 1.00 35.84 181 SER A C 1
ATOM 1455 O O . SER A 1 191 ? -8.986 -6.533 -4.278 1.00 32.54 181 SER A O 1
ATOM 1458 N N . PHE A 1 192 ? -8.689 -7.744 -2.405 1.00 29.08 182 PHE A N 1
ATOM 1459 C CA . PHE A 1 192 ? -7.950 -8.797 -3.107 1.00 29.60 182 PHE A CA 1
ATOM 1460 C C . PHE A 1 192 ? -8.776 -9.418 -4.245 1.00 28.25 182 PHE A C 1
ATOM 1461 O O . PHE A 1 192 ? -8.230 -9.936 -5.220 1.00 29.58 182 PHE A O 1
ATOM 1469 N N . VAL A 1 193 ? -10.095 -9.362 -4.118 1.00 29.00 183 VAL A N 1
ATOM 1470 C CA . VAL A 1 193 ? -10.963 -9.915 -5.150 1.00 26.75 183 VAL A CA 1
ATOM 1471 C C . VAL A 1 193 ? -10.831 -9.115 -6.446 1.00 30.20 183 VAL A C 1
ATOM 1472 O O . VAL A 1 193 ? -10.865 -9.676 -7.539 1.00 30.91 183 VAL A O 1
ATOM 1476 N N . LYS A 1 194 ? -10.649 -7.804 -6.318 1.00 33.19 184 LYS A N 1
ATOM 1477 C CA . LYS A 1 194 ? -10.510 -6.942 -7.489 1.00 38.47 184 LYS A CA 1
ATOM 1478 C C . LYS A 1 194 ? -9.172 -7.127 -8.202 1.00 38.81 184 LYS A C 1
ATOM 1479 O O . LYS A 1 194 ? -8.960 -6.583 -9.285 1.00 46.75 184 LYS A O 1
ATOM 1485 N N . GLU A 1 195 ? -8.277 -7.906 -7.604 1.00 34.94 185 GLU A N 1
ATOM 1486 C CA . GLU A 1 195 ? -6.941 -8.091 -8.167 1.00 40.04 185 GLU A CA 1
ATOM 1487 C C . GLU A 1 195 ? -6.690 -9.539 -8.563 1.00 31.67 185 GLU A C 1
ATOM 1488 O O . GLU A 1 195 ? -5.599 -9.888 -9.003 1.00 38.48 185 GLU A O 1
ATOM 1494 N N . TRP A 1 196 ? -7.709 -10.377 -8.404 1.00 27.11 186 TRP A N 1
ATOM 1495 C CA . TRP A 1 196 ? -7.591 -11.802 -8.712 1.00 30.07 186 TRP A CA 1
ATOM 1496 C C . TRP A 1 196 ? -6.964 -12.020 -10.084 1.00 36.86 186 TRP A C 1
ATOM 1497 O O . TRP A 1 196 ? -7.448 -11.504 -11.084 1.00 43.58 186 TRP A O 1
ATOM 1508 N N . LYS A 1 197 ? -5.886 -12.794 -10.125 1.00 41.04 187 LYS A N 1
ATOM 1509 C CA . LYS A 1 197 ? -5.124 -12.980 -11.351 1.00 38.63 187 LYS A CA 1
ATOM 1510 C C . LYS A 1 197 ? -4.729 -14.444 -11.547 1.00 39.89 187 LYS A C 1
ATOM 1511 O O . LYS A 1 197 ? -3.838 -14.751 -12.335 1.00 36.05 187 LYS A O 1
ATOM 1517 N N . TYR A 1 198 ? -5.383 -15.344 -10.820 1.00 36.00 188 TYR A N 1
ATOM 1518 C CA . TYR A 1 198 ? -5.034 -16.764 -10.873 1.00 37.38 188 TYR A CA 1
ATOM 1519 C C . TYR A 1 198 ? -5.962 -17.509 -11.832 1.00 42.15 188 TYR A C 1
ATOM 1520 O O . TYR A 1 198 ? -7.040 -17.014 -12.171 1.00 39.94 188 TYR A O 1
ATOM 1529 N N . ASP A 1 199 ? -5.546 -18.691 -12.279 1.00 44.27 189 ASP A N 1
ATOM 1530 C CA . ASP A 1 199 ? -6.310 -19.416 -13.297 1.00 52.24 189 ASP A CA 1
ATOM 1531 C C . ASP A 1 199 ? -7.327 -20.387 -12.695 1.00 49.91 189 ASP A C 1
ATOM 1532 O O . ASP A 1 199 ? -7.994 -21.137 -13.418 1.00 51.61 189 ASP A O 1
ATOM 1537 N N . ILE A 1 200 ? -7.439 -20.362 -11.370 1.00 40.09 190 ILE A N 1
ATOM 1538 C CA . ILE A 1 200 ? -8.537 -21.020 -10.677 1.00 28.79 190 ILE A CA 1
ATOM 1539 C C . ILE A 1 200 ? -9.680 -20.012 -10.551 1.00 28.38 190 ILE A C 1
ATOM 1540 O O . ILE A 1 200 ? -9.477 -18.913 -10.049 1.00 28.75 190 ILE A O 1
ATOM 1545 N N . PRO A 1 201 ? -10.889 -20.383 -11.004 1.00 27.89 191 PRO A N 1
ATOM 1546 C CA . PRO A 1 201 ? -12.046 -19.475 -10.941 1.00 27.30 191 PRO A CA 1
ATOM 1547 C C . PRO A 1 201 ? -12.411 -19.097 -9.508 1.00 25.19 191 PRO A C 1
ATOM 1548 O O . PRO A 1 201 ? -12.467 -19.964 -8.639 1.00 23.20 191 PRO A O 1
ATOM 1552 N N . LEU A 1 202 ? -12.682 -17.820 -9.270 1.00 20.93 192 LEU A N 1
ATOM 1553 C CA . LEU A 1 202 ? -13.185 -17.402 -7.976 1.00 18.22 192 LEU A CA 1
ATOM 1554 C C . LEU A 1 202 ? -14.646 -16.994 -8.142 1.00 24.36 192 LEU A C 1
ATOM 1555 O O . LEU A 1 202 ? -14.954 -16.105 -8.934 1.00 28.31 192 LEU A O 1
ATOM 1560 N N . LYS A 1 203 ? -15.546 -17.667 -7.428 1.00 20.56 193 LYS A N 1
ATOM 1561 C CA . LYS A 1 203 ? -16.961 -17.309 -7.443 1.00 18.73 193 LYS A CA 1
ATOM 1562 C C . LYS A 1 203 ? -17.235 -16.306 -6.343 1.00 20.76 193 LYS A C 1
ATOM 1563 O O . LYS A 1 203 ? -17.111 -16.621 -5.161 1.00 23.64 193 LYS A O 1
ATOM 1569 N N . VAL A 1 204 ? -17.604 -15.097 -6.734 1.00 17.66 194 VAL A N 1
ATOM 1570 C CA . VAL A 1 204 ? -17.869 -14.045 -5.759 1.00 18.46 194 VAL A CA 1
ATOM 1571 C C . VAL A 1 204 ? -19.349 -13.716 -5.702 1.00 21.97 194 VAL A C 1
ATOM 1572 O O . VAL A 1 204 ? -19.932 -13.298 -6.710 1.00 23.28 194 VAL A O 1
ATOM 1576 N N . TYR A 1 205 ? -19.955 -13.909 -4.529 1.00 17.09 195 TYR A N 1
ATOM 1577 C CA . TYR A 1 205 ? -21.383 -13.670 -4.360 1.00 16.76 195 TYR A CA 1
ATOM 1578 C C . TYR A 1 205 ? -21.557 -12.332 -3.662 1.00 20.77 195 TYR A C 1
ATOM 1579 O O . TYR A 1 205 ? -21.193 -12.175 -2.493 1.00 20.73 195 TYR A O 1
ATOM 1588 N N . THR A 1 206 ? -22.128 -11.370 -4.378 1.00 22.62 196 THR A N 1
ATOM 1589 C CA . THR A 1 206 ? -22.176 -10.002 -3.890 1.00 26.00 196 THR A CA 1
ATOM 1590 C C . THR A 1 206 ? -23.332 -9.213 -4.503 1.00 22.76 196 THR A C 1
ATOM 1591 O O . THR A 1 206 ? -23.739 -9.470 -5.623 1.00 25.28 196 THR A O 1
ATOM 1595 N N . TRP A 1 207 ? -23.850 -8.258 -3.742 1.00 20.55 197 TRP A N 1
ATOM 1596 C CA . TRP A 1 207 ? -24.910 -7.384 -4.217 1.00 22.16 197 TRP A CA 1
ATOM 1597 C C . TRP A 1 207 ? -24.274 -6.239 -5.000 1.00 32.38 197 TRP A C 1
ATOM 1598 O O . TRP A 1 207 ? -24.971 -5.466 -5.651 1.00 34.07 197 TRP A O 1
ATOM 1609 N N . GLN A 1 208 ? -22.946 -6.133 -4.926 1.00 26.06 198 GLN A N 1
ATOM 1610 C CA . GLN A 1 208 ? -22.228 -5.015 -5.540 1.00 37.11 198 GLN A CA 1
ATOM 1611 C C . GLN A 1 208 ? -22.359 -5.033 -7.054 1.00 41.61 198 GLN A C 1
ATOM 1612 O O . GLN A 1 208 ? -22.116 -6.059 -7.703 1.00 33.21 198 GLN A O 1
ATOM 1618 N N . ASN A 1 209 ? -22.748 -3.890 -7.609 1.00 42.27 199 ASN A N 1
ATOM 1619 C CA . ASN A 1 209 ? -22.889 -3.745 -9.045 1.00 43.38 199 ASN A CA 1
ATOM 1620 C C . ASN A 1 209 ? -21.582 -3.259 -9.658 1.00 51.93 199 ASN A C 1
ATOM 1621 O O . ASN A 1 209 ? -21.406 -2.067 -9.918 1.00 59.99 199 ASN A O 1
ATOM 1626 N N . VAL A 1 210 ? -20.662 -4.189 -9.870 1.00 47.33 200 VAL A N 1
ATOM 1627 C CA . VAL A 1 210 ? -19.355 -3.871 -10.422 1.00 46.48 200 VAL A CA 1
ATOM 1628 C C . VAL A 1 210 ? -18.889 -5.043 -11.269 1.00 38.69 200 VAL A C 1
ATOM 1629 O O . VAL A 1 210 ? -19.246 -6.186 -10.992 1.00 34.32 200 VAL A O 1
ATOM 1633 N N . GLU A 1 211 ? -18.108 -4.770 -12.310 1.00 33.76 201 GLU A N 1
ATOM 1634 C CA . GLU A 1 211 ? -17.474 -5.858 -13.048 1.00 34.57 201 GLU A CA 1
ATOM 1635 C C . GLU A 1 211 ? -16.171 -6.262 -12.358 1.00 31.11 201 GLU A C 1
ATOM 1636 O O . GLU A 1 211 ? -15.515 -5.437 -11.719 1.00 32.75 201 GLU A O 1
ATOM 1642 N N . LEU A 1 212 ? -15.812 -7.534 -12.464 1.00 29.95 202 LEU A N 1
ATOM 1643 C CA . LEU A 1 212 ? -14.657 -8.052 -11.728 1.00 27.70 202 LEU A CA 1
ATOM 1644 C C . LEU A 1 212 ? -13.665 -8.682 -12.695 1.00 26.69 202 LEU A C 1
ATOM 1645 O O . LEU A 1 212 ? -13.972 -8.818 -13.873 1.00 28.01 202 LEU A O 1
ATOM 1650 N N . PRO A 1 213 ? -12.459 -9.038 -12.212 1.00 26.90 203 PRO A N 1
ATOM 1651 C CA . PRO A 1 213 ? -11.424 -9.580 -13.100 1.00 20.06 203 PRO A CA 1
ATOM 1652 C C . PRO A 1 213 ? -11.866 -10.797 -13.918 1.00 22.13 203 PRO A C 1
ATOM 1653 O O . PRO A 1 213 ? -12.886 -11.412 -13.625 1.00 24.25 203 PRO A O 1
ATOM 1657 N N . GLN A 1 214 ? -11.076 -11.144 -14.932 1.00 23.62 204 GLN A N 1
ATOM 1658 C CA . GLN A 1 214 ? -11.469 -12.153 -15.912 1.00 33.76 204 GLN A CA 1
ATOM 1659 C C . GLN A 1 214 ? -11.837 -13.510 -15.319 1.00 34.08 204 GLN A C 1
ATOM 1660 O O . GLN A 1 214 ? -12.811 -14.135 -15.736 1.00 36.76 204 GLN A O 1
ATOM 1666 N N . ASN A 1 215 ? -11.060 -13.959 -14.343 1.00 29.34 205 ASN A N 1
ATOM 1667 C CA . ASN A 1 215 ? -11.262 -15.278 -13.754 1.00 30.72 205 ASN A CA 1
ATOM 1668 C C . ASN A 1 215 ? -12.150 -15.267 -12.513 1.00 22.91 205 ASN A C 1
ATOM 1669 O O . ASN A 1 215 ? -12.193 -16.241 -11.757 1.00 28.57 205 ASN A O 1
ATOM 1674 N N . VAL A 1 216 ? -12.841 -14.154 -12.301 1.00 19.74 206 VAL A N 1
ATOM 1675 C CA . VAL A 1 216 ? -13.798 -14.047 -11.211 1.00 18.93 206 VAL A CA 1
ATOM 1676 C C . VAL A 1 216 ? -15.210 -14.134 -11.780 1.00 30.54 206 VAL A C 1
ATOM 1677 O O . VAL A 1 216 ? -15.569 -13.394 -12.698 1.00 32.57 206 VAL A O 1
ATOM 1681 N N . HIS A 1 217 ? -16.005 -15.059 -11.260 1.00 26.37 207 HIS A N 1
ATOM 1682 C CA . HIS A 1 217 ? -17.394 -15.164 -11.677 1.00 31.46 207 HIS A CA 1
ATOM 1683 C C . HIS A 1 217 ? -18.244 -14.405 -10.670 1.00 30.89 207 HIS A C 1
ATOM 1684 O O . HIS A 1 217 ? -18.408 -14.850 -9.541 1.00 26.85 207 HIS A O 1
ATOM 1691 N N . LYS A 1 218 ? -18.754 -13.246 -11.075 1.00 29.47 208 LYS A N 1
ATOM 1692 C CA . LYS A 1 218 ? -19.607 -12.436 -10.217 1.00 29.10 208 LYS A CA 1
ATOM 1693 C C . LYS A 1 218 ? -21.013 -13.027 -10.169 1.00 28.48 208 LYS A C 1
ATOM 1694 O O . LYS A 1 218 ? -21.694 -13.125 -11.186 1.00 30.95 208 LYS A O 1
ATOM 1700 N N . ILE A 1 219 ? -21.444 -13.421 -8.980 1.00 23.39 209 ILE A N 1
ATOM 1701 C CA . ILE A 1 219 ? -22.770 -14.000 -8.797 1.00 20.92 209 ILE A CA 1
ATOM 1702 C C . ILE A 1 219 ? -23.573 -13.100 -7.874 1.00 21.98 209 ILE A C 1
ATOM 1703 O O . ILE A 1 219 ? -23.039 -12.568 -6.899 1.00 22.01 209 ILE A O 1
ATOM 1708 N N . ASN A 1 220 ? -24.851 -12.911 -8.191 1.00 22.69 210 ASN A N 1
ATOM 1709 C CA . ASN A 1 220 ? -25.680 -11.953 -7.457 1.00 27.03 210 ASN A CA 1
ATOM 1710 C C . ASN A 1 220 ? -25.997 -12.462 -6.056 1.00 23.87 210 ASN A C 1
ATOM 1711 O O . ASN A 1 220 ? -26.093 -13.664 -5.839 1.00 26.80 210 ASN A O 1
ATOM 1716 N N . TYR A 1 221 ? -26.154 -11.542 -5.114 1.00 23.53 211 TYR A N 1
ATOM 1717 C CA . TYR A 1 221 ? -26.467 -11.918 -3.736 1.00 19.85 211 TYR A CA 1
ATOM 1718 C C . TYR A 1 221 ? -27.696 -12.826 -3.704 1.00 24.47 211 TYR A C 1
ATOM 1719 O O . TYR A 1 221 ? -28.679 -12.569 -4.394 1.00 25.08 211 TYR A O 1
ATOM 1728 N N . ARG A 1 222 ? -27.631 -13.901 -2.921 1.00 22.44 212 ARG A N 1
ATOM 1729 C CA . ARG A 1 222 ? -28.752 -14.829 -2.809 1.00 25.82 212 ARG A CA 1
ATOM 1730 C C . ARG A 1 222 ? -29.036 -15.134 -1.350 1.00 24.39 212 ARG A C 1
ATOM 1731 O O . ARG A 1 222 ? -28.164 -14.962 -0.494 1.00 26.88 212 ARG A O 1
ATOM 1739 N N . PRO A 1 223 ? -30.267 -15.563 -1.051 1.00 20.89 213 PRO A N 1
ATOM 1740 C CA . PRO A 1 223 ? -30.554 -15.878 0.350 1.00 28.12 213 PRO A CA 1
ATOM 1741 C C . PRO A 1 223 ? -29.641 -16.996 0.835 1.00 19.29 213 PRO A C 1
ATOM 1742 O O . PRO A 1 223 ? -29.256 -17.884 0.064 1.00 22.09 213 PRO A O 1
ATOM 1746 N N . ASP A 1 224 ? -29.286 -16.919 2.108 1.00 19.69 214 ASP A N 1
ATOM 1747 C CA . ASP A 1 224 ? -28.312 -17.824 2.699 1.00 23.47 214 ASP A CA 1
ATOM 1748 C C . ASP A 1 224 ? -28.593 -19.297 2.408 1.00 22.46 214 ASP A C 1
ATOM 1749 O O . ASP A 1 224 ? -27.686 -20.052 2.059 1.00 21.58 214 ASP A O 1
ATOM 1754 N N . GLU A 1 225 ? -29.851 -19.706 2.543 1.00 24.42 215 GLU A N 1
ATOM 1755 C CA . GLU A 1 225 ? -30.246 -21.086 2.237 1.00 22.37 215 GLU A CA 1
ATOM 1756 C C . GLU A 1 225 ? -29.909 -21.496 0.810 1.00 25.12 215 GLU A C 1
ATOM 1757 O O . GLU A 1 225 ? -29.468 -22.624 0.569 1.00 24.13 215 GLU A O 1
ATOM 1763 N N . GLN A 1 226 ? -30.153 -20.608 -0.148 1.00 30.70 216 GLN A N 1
ATOM 1764 C CA . GLN A 1 226 ? -29.812 -20.925 -1.531 1.00 24.58 216 GLN A CA 1
ATOM 1765 C C . GLN A 1 226 ? -28.301 -21.031 -1.674 1.00 22.87 216 GLN A C 1
ATOM 1766 O O . GLN A 1 226 ? -27.793 -21.927 -2.347 1.00 21.03 216 GLN A O 1
ATOM 1772 N N . LEU A 1 227 ? -27.581 -20.098 -1.054 1.00 20.21 217 LEU A N 1
ATOM 1773 C CA . LEU A 1 227 ? -26.121 -20.098 -1.130 1.00 23.41 217 LEU A CA 1
ATOM 1774 C C . LEU A 1 227 ? -25.563 -21.419 -0.597 1.00 22.57 217 LEU A C 1
ATOM 1775 O O . LEU A 1 227 ? -24.710 -22.061 -1.220 1.00 20.31 217 LEU A O 1
ATOM 1780 N N . LEU A 1 228 ? -26.065 -21.836 0.555 1.00 17.94 218 LEU A N 1
ATOM 1781 C CA . LEU A 1 228 ? -25.616 -23.082 1.154 1.00 18.57 218 LEU A CA 1
ATOM 1782 C C . LEU A 1 228 ? -25.822 -24.257 0.210 1.00 23.96 218 LEU A C 1
ATOM 1783 O O . LEU A 1 228 ? -24.924 -25.071 0.011 1.00 21.51 218 LEU A O 1
ATOM 1788 N N . MET A 1 229 ? -27.018 -24.348 -0.361 1.00 23.59 219 MET A N 1
ATOM 1789 C CA . MET A 1 229 ? -27.322 -25.445 -1.271 1.00 23.80 219 MET A CA 1
ATOM 1790 C C . MET A 1 229 ? -26.367 -25.441 -2.470 1.00 25.43 219 MET A C 1
ATOM 1791 O O . MET A 1 229 ? -25.803 -26.477 -2.833 1.00 29.40 219 MET A O 1
ATOM 1796 N N . GLU A 1 230 ? -26.169 -24.271 -3.076 1.00 23.30 220 GLU A N 1
ATOM 1797 C CA . GLU A 1 230 ? -25.242 -24.154 -4.207 1.00 23.68 220 GLU A CA 1
ATOM 1798 C C . GLU A 1 230 ? -23.797 -24.498 -3.846 1.00 22.33 220 GLU A C 1
ATOM 1799 O O . GLU A 1 230 ? -23.134 -25.235 -4.573 1.00 25.48 220 GLU A O 1
ATOM 1805 N N . MET A 1 231 ? -23.295 -23.965 -2.734 1.00 20.66 221 MET A N 1
ATOM 1806 C CA . MET A 1 231 ? -21.916 -24.253 -2.351 1.00 19.79 221 MET A CA 1
ATOM 1807 C C . MET A 1 231 ? -21.707 -25.752 -2.044 1.00 23.68 221 MET A C 1
ATOM 1808 O O . MET A 1 231 ? -20.648 -26.300 -2.331 1.00 20.56 221 MET A O 1
ATOM 1813 N N . SER A 1 232 ? -22.722 -26.417 -1.491 1.00 18.24 222 SER A N 1
ATOM 1814 C CA . SER A 1 232 ? -22.560 -27.819 -1.071 1.00 17.27 222 SER A CA 1
ATOM 1815 C C . SER A 1 232 ? -22.188 -28.727 -2.239 1.00 25.72 222 SER A C 1
ATOM 1816 O O . SER A 1 232 ? -21.635 -29.818 -2.040 1.00 21.65 222 SER A O 1
ATOM 1819 N N . GLN A 1 233 ? -22.497 -28.278 -3.454 1.00 23.22 223 GLN A N 1
ATOM 1820 C CA . GLN A 1 233 ? -22.209 -29.070 -4.656 1.00 29.84 223 GLN A CA 1
ATOM 1821 C C . GLN A 1 233 ? -20.720 -29.276 -4.959 1.00 28.25 223 GLN A C 1
ATOM 1822 O O . GLN A 1 233 ? -20.373 -30.037 -5.866 1.00 29.11 223 GLN A O 1
ATOM 1828 N N . GLY A 1 234 ? -19.840 -28.601 -4.224 1.00 22.88 224 GLY A N 1
ATOM 1829 C CA . GLY A 1 234 ? -18.414 -28.846 -4.371 1.00 21.11 224 GLY A CA 1
ATOM 1830 C C . GLY A 1 234 ? -17.560 -27.600 -4.521 1.00 22.96 224 GLY A C 1
ATOM 1831 O O . GLY A 1 234 ? -18.076 -26.494 -4.652 1.00 27.88 224 GLY A O 1
ATOM 1832 N N . GLY A 1 235 ? -16.246 -27.787 -4.514 1.00 21.33 225 GLY A N 1
ATOM 1833 C CA . GLY A 1 235 ? -15.316 -26.676 -4.537 1.00 23.41 225 GLY A CA 1
ATOM 1834 C C . GLY A 1 235 ? -14.766 -26.395 -3.150 1.00 23.78 225 GLY A C 1
ATOM 1835 O O . GLY A 1 235 ? -14.879 -27.226 -2.246 1.00 21.56 225 GLY A O 1
ATOM 1836 N N . PHE A 1 236 ? -14.172 -25.219 -2.983 1.00 18.80 226 PHE A N 1
ATOM 1837 C CA . PHE A 1 236 ? -13.520 -24.842 -1.725 1.00 21.00 226 PHE A CA 1
ATOM 1838 C C . PHE A 1 236 ? -13.986 -23.478 -1.276 1.00 22.21 226 PHE A C 1
ATOM 1839 O O . PHE A 1 236 ? -14.267 -22.616 -2.107 1.00 21.84 226 PHE A O 1
ATOM 1847 N N . GLY A 1 237 ? -14.051 -23.287 0.036 1.00 21.55 227 GLY A N 1
ATOM 1848 C CA . GLY A 1 237 ? -14.453 -22.010 0.611 1.00 18.54 227 GLY A CA 1
ATOM 1849 C C . GLY A 1 237 ? -13.235 -21.245 1.081 1.00 21.46 227 GLY A C 1
ATOM 1850 O O . GLY A 1 237 ? -12.417 -21.777 1.838 1.00 21.23 227 GLY A O 1
ATOM 1851 N N . LEU A 1 238 ? -13.089 -20.004 0.609 1.00 17.42 228 LEU A N 1
ATOM 1852 C CA . LEU A 1 238 ? -11.931 -19.179 0.957 1.00 16.60 228 LEU A CA 1
ATOM 1853 C C . LEU A 1 238 ? -12.262 -18.151 2.029 1.00 17.84 228 LEU A C 1
ATOM 1854 O O . LEU A 1 238 ? -13.184 -17.358 1.861 1.00 17.69 228 LEU A O 1
ATOM 1859 N N . VAL A 1 239 ? -11.509 -18.167 3.130 1.00 15.72 229 VAL A N 1
ATOM 1860 C CA . VAL A 1 239 ? -11.648 -17.125 4.148 1.00 24.56 229 VAL A CA 1
ATOM 1861 C C . VAL A 1 239 ? -10.380 -16.299 4.057 1.00 21.99 229 VAL A C 1
ATOM 1862 O O . VAL A 1 239 ? -9.289 -16.824 4.245 1.00 19.08 229 VAL A O 1
ATOM 1866 N N . TRP A 1 240 ? -10.503 -15.017 3.728 1.00 16.52 230 TRP A N 1
ATOM 1867 C CA . TRP A 1 240 ? -9.301 -14.231 3.469 1.00 19.26 230 TRP A CA 1
ATOM 1868 C C . TRP A 1 240 ? -9.551 -12.751 3.721 1.00 27.08 230 TRP A C 1
ATOM 1869 O O . TRP A 1 240 ? -10.661 -12.252 3.520 1.00 24.93 230 TRP A O 1
ATOM 1880 N N . MET A 1 241 ? -8.510 -12.057 4.159 1.00 29.42 231 MET A N 1
ATOM 1881 C CA . MET A 1 241 ? -8.609 -10.629 4.458 1.00 30.13 231 MET A CA 1
ATOM 1882 C C . MET A 1 241 ? -7.535 -9.868 3.700 1.00 31.70 231 MET A C 1
ATOM 1883 O O . MET A 1 241 ? -6.542 -10.455 3.265 1.00 30.88 231 MET A O 1
ATOM 1888 N N . ASP A 1 242 ? -7.746 -8.565 3.528 1.00 35.20 232 ASP A N 1
ATOM 1889 C CA . ASP A 1 242 ? -6.749 -7.695 2.917 1.00 33.56 232 ASP A CA 1
ATOM 1890 C C . ASP A 1 242 ? -5.590 -7.466 3.872 1.00 34.49 232 ASP A C 1
ATOM 1891 O O . ASP A 1 242 ? -5.721 -7.673 5.077 1.00 28.64 232 ASP A O 1
ATOM 1896 N N . ASP A 1 243 ? -4.462 -7.018 3.331 1.00 35.47 233 ASP A N 1
ATOM 1897 C CA . ASP A 1 243 ? -3.292 -6.700 4.144 1.00 42.80 233 ASP A CA 1
ATOM 1898 C C . ASP A 1 243 ? -3.608 -5.767 5.312 1.00 32.60 233 ASP A C 1
ATOM 1899 O O . ASP A 1 243 ? -3.069 -5.938 6.403 1.00 38.23 233 ASP A O 1
ATOM 1904 N N . LYS A 1 244 ? -4.477 -4.784 5.092 1.00 34.84 234 LYS A N 1
ATOM 1905 C CA . LYS A 1 244 ? -4.861 -3.857 6.162 1.00 39.31 234 LYS A CA 1
ATOM 1906 C C . LYS A 1 244 ? -5.561 -4.546 7.340 1.00 43.31 234 LYS A C 1
ATOM 1907 O O . LYS A 1 244 ? -5.630 -3.993 8.443 1.00 42.49 234 LYS A O 1
ATOM 1913 N N . ASP A 1 245 ? -6.089 -5.744 7.104 1.00 37.49 235 ASP A N 1
ATOM 1914 C CA . ASP A 1 245 ? -6.928 -6.411 8.098 1.00 37.80 235 ASP A CA 1
ATOM 1915 C C . ASP A 1 245 ? -6.297 -7.647 8.731 1.00 36.24 235 ASP A C 1
ATOM 1916 O O . ASP A 1 245 ? -6.974 -8.400 9.432 1.00 37.26 235 ASP A O 1
ATOM 1921 N N . LYS A 1 246 ? -5.007 -7.850 8.491 1.00 31.11 236 LYS A N 1
ATOM 1922 C CA . LYS A 1 246 ? -4.316 -9.047 8.977 1.00 35.53 236 LYS A CA 1
ATOM 1923 C C . LYS A 1 246 ? -4.288 -9.161 10.506 1.00 35.07 236 LYS A C 1
ATOM 1924 O O . LYS A 1 246 ? -4.451 -10.252 11.057 1.00 37.75 236 LYS A O 1
ATOM 1930 N N . GLU A 1 247 ? -4.078 -8.045 11.195 1.00 32.74 237 GLU A N 1
ATOM 1931 C CA . GLU A 1 247 ? -4.123 -8.067 12.653 1.00 40.63 237 GLU A CA 1
ATOM 1932 C C . GLU A 1 247 ? -5.486 -8.556 13.178 1.00 37.09 237 GLU A C 1
ATOM 1933 O O . GLU A 1 247 ? -5.547 -9.425 14.051 1.00 32.01 237 GLU A O 1
ATOM 1939 N N . TYR A 1 248 ? -6.576 -8.015 12.639 1.00 33.61 238 TYR A N 1
ATOM 1940 C CA . TYR A 1 248 ? -7.915 -8.406 13.093 1.00 33.34 238 TYR A CA 1
ATOM 1941 C C . TYR A 1 248 ? -8.192 -9.888 12.814 1.00 30.46 238 TYR A C 1
ATOM 1942 O O . TYR A 1 248 ? -8.908 -10.572 13.561 1.00 29.77 238 TYR A O 1
ATOM 1951 N N . GLN A 1 249 ? -7.606 -10.371 11.732 1.00 23.78 239 GLN A N 1
ATOM 1952 C CA . GLN A 1 249 ? -7.743 -11.756 11.319 1.00 27.04 239 GLN A CA 1
ATOM 1953 C C . GLN A 1 249 ? -7.275 -12.714 12.418 1.00 31.34 239 GLN A C 1
ATOM 1954 O O . GLN A 1 249 ? -7.900 -13.756 12.661 1.00 33.15 239 GLN A O 1
ATOM 1960 N N . SER A 1 250 ? -6.182 -12.358 13.088 1.00 26.63 240 SER A N 1
ATOM 1961 C CA . SER A 1 250 ? -5.649 -13.204 14.155 1.00 31.74 240 SER A CA 1
ATOM 1962 C C . SER A 1 250 ? -6.511 -13.115 15.413 1.00 31.32 240 SER A C 1
ATOM 1963 O O . SER A 1 250 ? -6.214 -13.764 16.425 1.00 33.03 240 SER A O 1
ATOM 1966 N N . LEU A 1 251 ? -7.574 -12.314 15.344 1.00 29.85 241 LEU A N 1
ATOM 1967 C CA . LEU A 1 251 ? -8.387 -12.009 16.518 1.00 27.56 241 LEU A CA 1
ATOM 1968 C C . LEU A 1 251 ? -9.853 -12.448 16.406 1.00 28.04 241 LEU A C 1
ATOM 1969 O O . LEU A 1 251 ? -10.425 -12.947 17.372 1.00 23.40 241 LEU A O 1
ATOM 1974 N N . TYR A 1 252 ? -10.453 -12.252 15.232 1.00 24.30 242 TYR A N 1
ATOM 1975 C CA . TYR A 1 252 ? -11.904 -12.370 15.062 1.00 20.27 242 TYR A CA 1
ATOM 1976 C C . TYR A 1 252 ? -12.382 -13.786 14.692 1.00 25.12 242 TYR A C 1
ATOM 1977 O O . TYR A 1 252 ? -11.563 -14.666 14.422 1.00 26.32 242 TYR A O 1
ATOM 1986 N N . CYS A 1 253 ? -13.702 -13.988 14.677 1.00 23.47 243 CYS A N 1
ATOM 1987 C CA . CYS A 1 253 ? -14.300 -15.198 14.105 1.00 20.57 243 CYS A CA 1
ATOM 1988 C C . CYS A 1 253 ? -14.987 -14.855 12.779 1.00 22.26 243 CYS A C 1
ATOM 1989 O O . CYS A 1 253 ? -15.819 -13.955 12.721 1.00 18.15 243 CYS A O 1
ATOM 1992 N N . SER A 1 254 ? -14.651 -15.586 11.722 1.00 18.23 244 SER A N 1
ATOM 1993 C CA . SER A 1 254 ? -15.245 -15.337 10.410 1.00 21.49 244 SER A CA 1
ATOM 1994 C C . SER A 1 254 ? -16.618 -15.984 10.312 1.00 20.38 244 SER A C 1
ATOM 1995 O O . SER A 1 254 ? -16.774 -17.156 10.620 1.00 20.22 244 SER A O 1
ATOM 1998 N N . TYR A 1 255 ? -17.611 -15.227 9.862 1.00 19.77 245 TYR A N 1
ATOM 1999 C CA . TYR A 1 255 ? -18.937 -15.783 9.663 1.00 15.21 245 TYR A CA 1
ATOM 2000 C C . TYR A 1 255 ? -19.011 -16.693 8.435 1.00 15.41 245 TYR A C 1
ATOM 2001 O O . TYR A 1 255 ? -19.696 -17.717 8.462 1.00 21.01 245 TYR A O 1
ATOM 2010 N N . LYS A 1 256 ? -18.311 -16.336 7.361 1.00 16.47 246 LYS A N 1
ATOM 2011 C CA . LYS A 1 256 ? -18.386 -17.147 6.144 1.00 18.69 246 LYS A CA 1
ATOM 2012 C C . LYS A 1 256 ? -17.702 -18.502 6.348 1.00 19.27 246 LYS A C 1
ATOM 2013 O O . LYS A 1 256 ? -18.083 -19.497 5.730 1.00 19.62 246 LYS A O 1
ATOM 2019 N N . LEU A 1 257 ? -16.717 -18.547 7.237 1.00 14.35 247 LEU A N 1
ATOM 2020 C CA . LEU A 1 257 ? -16.104 -19.824 7.620 1.00 16.77 247 LEU A CA 1
ATOM 2021 C C . LEU A 1 257 ? -17.170 -20.830 8.069 1.00 20.56 247 LEU A C 1
ATOM 2022 O O . LEU A 1 257 ? -17.218 -21.958 7.585 1.00 21.61 247 LEU A O 1
ATOM 2027 N N . GLY A 1 258 ? -18.031 -20.407 8.989 1.00 18.73 248 GLY A N 1
ATOM 2028 C CA . GLY A 1 258 ? -19.137 -21.231 9.441 1.00 20.56 248 GLY A CA 1
ATOM 2029 C C . GLY A 1 258 ? -20.081 -21.616 8.321 1.00 23.51 248 GLY A C 1
ATOM 2030 O O . GLY A 1 258 ? -20.562 -22.747 8.269 1.00 21.79 248 GLY A O 1
ATOM 2031 N N . SER A 1 259 ? -20.323 -20.676 7.410 1.00 17.39 249 SER A N 1
ATOM 2032 C CA . SER A 1 259 ? -21.192 -20.906 6.259 1.00 17.54 249 SER A CA 1
ATOM 2033 C C . SER A 1 259 ? -20.667 -22.002 5.319 1.00 18.53 249 SER A C 1
ATOM 2034 O O . SER A 1 259 ? -21.438 -22.867 4.899 1.00 18.15 249 SER A O 1
ATOM 2037 N N . PHE A 1 260 ? -19.374 -21.951 4.988 1.00 16.01 250 PHE A N 1
ATOM 2038 C CA . PHE A 1 260 ? -18.748 -22.971 4.134 1.00 17.66 250 PHE A CA 1
ATOM 2039 C C . PHE A 1 260 ? -18.894 -24.345 4.781 1.00 18.45 250 PHE A C 1
ATOM 2040 O O . PHE A 1 260 ? -19.289 -25.318 4.152 1.00 17.72 250 PHE A O 1
ATOM 2048 N N . LEU A 1 261 ? -18.523 -24.424 6.047 1.00 16.75 251 LEU A N 1
ATOM 2049 C CA . LEU A 1 261 ? -18.571 -25.692 6.753 1.00 16.43 251 LEU A CA 1
ATOM 2050 C C . LEU A 1 261 ? -20.001 -26.237 6.865 1.00 24.29 251 LEU A C 1
ATOM 2051 O O . LEU A 1 261 ? -20.240 -27.429 6.632 1.00 20.47 251 LEU A O 1
ATOM 2056 N N . ALA A 1 262 ? -20.954 -25.375 7.205 1.00 17.84 252 ALA A N 1
ATOM 2057 C CA . ALA A 1 262 ? -22.360 -25.784 7.210 1.00 23.27 252 ALA A CA 1
ATOM 2058 C C . ALA A 1 262 ? -22.828 -26.262 5.825 1.00 24.89 252 ALA A C 1
ATOM 2059 O O . ALA A 1 262 ? -23.658 -27.162 5.734 1.00 19.74 252 ALA A O 1
ATOM 2061 N N . ALA A 1 263 ? -22.311 -25.657 4.755 1.00 18.83 253 ALA A N 1
ATOM 2062 C CA . ALA A 1 263 ? -22.642 -26.102 3.398 1.00 21.66 253 ALA A CA 1
ATOM 2063 C C . ALA A 1 263 ? -22.036 -27.477 3.100 1.00 27.50 253 ALA A C 1
ATOM 2064 O O . ALA A 1 263 ? -22.473 -28.172 2.186 1.00 28.90 253 ALA A O 1
ATOM 2066 N N . GLY A 1 264 ? -21.025 -27.862 3.870 1.00 18.13 254 GLY A N 1
ATOM 2067 C CA . GLY A 1 264 ? -20.392 -29.161 3.699 1.00 20.34 254 GLY A CA 1
ATOM 2068 C C . GLY A 1 264 ? -19.189 -29.197 2.772 1.00 27.69 254 GLY A C 1
ATOM 2069 O O . GLY A 1 264 ? -18.895 -30.238 2.188 1.00 24.05 254 GLY A O 1
ATOM 2070 N N . ILE A 1 265 ? -18.485 -28.079 2.621 1.00 20.38 255 ILE A N 1
ATOM 2071 C CA . ILE A 1 265 ? -17.250 -28.097 1.835 1.00 20.34 255 ILE A CA 1
ATOM 2072 C C . ILE A 1 265 ? -16.078 -27.625 2.670 1.00 18.70 255 ILE A C 1
ATOM 2073 O O . ILE A 1 265 ? -16.269 -26.882 3.623 1.00 20.43 255 ILE A O 1
ATOM 2078 N N . PRO A 1 266 ? -14.858 -28.055 2.314 1.00 17.59 256 PRO A N 1
ATOM 2079 C CA . PRO A 1 266 ? -13.661 -27.687 3.076 1.00 19.36 256 PRO A CA 1
ATOM 2080 C C . PRO A 1 266 ? -13.218 -26.269 2.791 1.00 24.27 256 PRO A C 1
ATOM 2081 O O . PRO A 1 266 ? -13.603 -25.671 1.783 1.00 21.90 256 PRO A O 1
ATOM 2085 N N . VAL A 1 267 ? -12.394 -25.734 3.676 1.00 19.84 257 VAL A N 1
ATOM 2086 C CA . VAL A 1 267 ? -12.043 -24.329 3.587 1.00 19.71 257 VAL A CA 1
ATOM 2087 C C . VAL A 1 267 ? -10.555 -24.112 3.424 1.00 24.92 257 VAL A C 1
ATOM 2088 O O . VAL A 1 267 ? -9.737 -25.015 3.651 1.00 24.29 257 VAL A O 1
ATOM 2092 N N . ILE A 1 268 ? -10.219 -22.904 3.002 1.00 22.16 258 ILE A N 1
ATOM 2093 C CA . ILE A 1 268 ? -8.835 -22.492 2.863 1.00 20.16 258 ILE A CA 1
ATOM 2094 C C . ILE A 1 268 ? -8.688 -21.208 3.672 1.00 21.52 258 ILE A C 1
ATOM 2095 O O . ILE A 1 268 ? -9.438 -20.257 3.453 1.00 19.90 258 ILE A O 1
ATOM 2100 N N . VAL A 1 269 ? -7.761 -21.196 4.631 1.00 20.43 259 VAL A N 1
ATOM 2101 C CA . VAL A 1 269 ? -7.558 -20.035 5.500 1.00 20.02 259 VAL A CA 1
ATOM 2102 C C . VAL A 1 269 ? -6.072 -19.703 5.664 1.00 26.37 259 VAL A C 1
ATOM 2103 O O . VAL A 1 269 ? -5.217 -20.562 5.453 1.00 25.18 259 VAL A O 1
ATOM 2107 N N . GLN A 1 270 ? -5.759 -18.469 6.059 1.00 25.63 260 GLN A N 1
ATOM 2108 C CA . GLN A 1 270 ? -4.360 -18.080 6.213 1.00 21.95 260 GLN A CA 1
ATOM 2109 C C . GLN A 1 270 ? -3.781 -18.401 7.584 1.00 29.54 260 GLN A C 1
ATOM 2110 O O . GLN A 1 270 ? -4.455 -18.272 8.611 1.00 27.33 260 GLN A O 1
ATOM 2116 N N . GLU A 1 271 ? -2.519 -18.818 7.584 1.00 26.91 261 GLU A N 1
ATOM 2117 C CA . GLU A 1 271 ? -1.757 -19.012 8.808 1.00 34.03 261 GLU A CA 1
ATOM 2118 C C . GLU A 1 271 ? -1.957 -17.830 9.749 1.00 34.61 261 GLU A C 1
ATOM 2119 O O . GLU A 1 271 ? -1.884 -16.678 9.325 1.00 35.39 261 GLU A O 1
ATOM 2125 N N . GLY A 1 272 ? -2.224 -18.120 11.018 1.00 35.68 262 GLY A N 1
ATOM 2126 C CA . GLY A 1 272 ? -2.379 -17.077 12.022 1.00 36.45 262 GLY A CA 1
ATOM 2127 C C . GLY A 1 272 ? -3.812 -16.656 12.292 1.00 34.39 262 GLY A C 1
ATOM 2128 O O . GLY A 1 272 ? -4.080 -15.898 13.233 1.00 28.11 262 GLY A O 1
ATOM 2129 N N . ILE A 1 273 ? -4.748 -17.137 11.476 1.00 29.47 263 ILE A N 1
ATOM 2130 C CA . ILE A 1 273 ? -6.152 -16.819 11.710 1.00 24.13 263 ILE A CA 1
ATOM 2131 C C . ILE A 1 273 ? -6.558 -17.296 13.115 1.00 28.31 263 ILE A C 1
ATOM 2132 O O . ILE A 1 273 ? -6.122 -18.356 13.573 1.00 22.48 263 ILE A O 1
ATOM 2137 N N . ALA A 1 274 ? -7.368 -16.503 13.812 1.00 20.91 264 ALA A N 1
ATOM 2138 C CA . ALA A 1 274 ? -7.772 -16.865 15.169 1.00 24.94 264 ALA A CA 1
ATOM 2139 C C . ALA A 1 274 ? -8.402 -18.261 15.189 1.00 21.40 264 ALA A C 1
ATOM 2140 O O . ALA A 1 274 ? -9.085 -18.640 14.244 1.00 26.35 264 ALA A O 1
ATOM 2142 N N . ASN A 1 275 ? -8.157 -19.026 16.252 1.00 21.29 265 ASN A N 1
ATOM 2143 C CA . ASN A 1 275 ? -8.820 -20.321 16.442 1.00 23.98 265 ASN A CA 1
ATOM 2144 C C . ASN A 1 275 ? -8.499 -21.338 15.343 1.00 25.30 265 ASN A C 1
ATOM 2145 O O . ASN A 1 275 ? -9.326 -22.198 15.006 1.00 23.02 265 ASN A O 1
ATOM 2150 N N . GLN A 1 276 ? -7.301 -21.247 14.785 1.00 21.32 266 GLN A N 1
ATOM 2151 C CA . GLN A 1 276 ? -6.972 -22.068 13.625 1.00 25.66 266 GLN A CA 1
ATOM 2152 C C . GLN A 1 276 ? -6.891 -23.562 13.973 1.00 29.36 266 GLN A C 1
ATOM 2153 O O . GLN A 1 276 ? -7.037 -24.418 13.093 1.00 28.00 266 GLN A O 1
ATOM 2159 N N . GLU A 1 277 ? -6.690 -23.872 15.253 1.00 23.41 267 GLU A N 1
ATOM 2160 C CA . GLU A 1 277 ? -6.581 -25.271 15.680 1.00 24.89 267 GLU A CA 1
ATOM 2161 C C . GLU A 1 277 ? -7.891 -26.041 15.462 1.00 26.26 267 GLU A C 1
ATOM 2162 O O . GLU A 1 277 ? -7.886 -27.260 15.329 1.00 29.66 267 GLU A O 1
ATOM 2168 N N . LEU A 1 278 ? -9.009 -25.322 15.413 1.00 24.59 268 LEU A N 1
ATOM 2169 C CA . LEU A 1 278 ? -10.298 -25.943 15.103 1.00 22.89 268 LEU A CA 1
ATOM 2170 C C . LEU A 1 278 ? -10.274 -26.574 13.717 1.00 23.36 268 LEU A C 1
ATOM 2171 O O . LEU A 1 278 ? -10.800 -27.670 13.515 1.00 21.17 268 LEU A O 1
ATOM 2176 N N . ILE A 1 279 ? -9.672 -25.858 12.767 1.00 17.45 269 ILE A N 1
ATOM 2177 C CA . ILE A 1 279 ? -9.520 -26.330 11.392 1.00 23.33 269 ILE A CA 1
ATOM 2178 C C . ILE A 1 279 ? -8.565 -27.518 11.335 1.00 25.12 269 ILE A C 1
ATOM 2179 O O . ILE A 1 279 ? -8.894 -28.570 10.771 1.00 27.44 269 ILE A O 1
ATOM 2184 N N . GLU A 1 280 ? -7.382 -27.345 11.917 1.00 24.82 270 GLU A N 1
ATOM 2185 C CA . GLU A 1 280 ? -6.368 -28.406 11.965 1.00 29.08 270 GLU A CA 1
ATOM 2186 C C . GLU A 1 280 ? -6.882 -29.670 12.629 1.00 29.58 270 GLU A C 1
ATOM 2187 O O . GLU A 1 280 ? -6.842 -30.750 12.044 1.00 25.59 270 GLU A O 1
ATOM 2193 N N . ASN A 1 281 ? -7.353 -29.528 13.863 1.00 24.47 271 ASN A N 1
ATOM 2194 C CA . ASN A 1 281 ? -7.753 -30.677 14.668 1.00 27.74 271 ASN A CA 1
ATOM 2195 C C . ASN A 1 281 ? -8.942 -31.431 14.117 1.00 28.92 271 ASN A C 1
ATOM 2196 O O . ASN A 1 281 ? -9.105 -32.612 14.404 1.00 28.64 271 ASN A O 1
ATOM 2201 N N . ASN A 1 282 ? -9.776 -30.764 13.327 1.00 23.37 272 ASN A N 1
ATOM 2202 C CA . ASN A 1 282 ? -10.940 -31.445 12.770 1.00 25.93 272 ASN A CA 1
ATOM 2203 C C . ASN A 1 282 ? -10.823 -31.770 11.280 1.00 23.98 272 ASN A C 1
ATOM 2204 O O . ASN A 1 282 ? -11.759 -32.303 10.685 1.00 25.32 272 ASN A O 1
ATOM 2209 N N . GLY A 1 283 ? -9.662 -31.468 10.700 1.00 22.84 273 GLY A N 1
ATOM 2210 C CA . GLY A 1 283 ? -9.368 -31.795 9.313 1.00 26.51 273 GLY A CA 1
ATOM 2211 C C . GLY A 1 283 ? -10.315 -31.130 8.335 1.00 22.71 273 GLY A C 1
ATOM 2212 O O . GLY A 1 283 ? -10.765 -31.753 7.377 1.00 22.43 273 GLY A O 1
ATOM 2213 N N . LEU A 1 284 ? -10.606 -29.852 8.571 1.00 18.38 274 LEU A N 1
ATOM 2214 C CA . LEU A 1 284 ? -11.656 -29.144 7.836 1.00 19.76 274 LEU A CA 1
ATOM 2215 C C . LEU A 1 284 ? -11.167 -28.405 6.590 1.00 26.30 274 LEU A C 1
ATOM 2216 O O . LEU A 1 284 ? -11.971 -27.836 5.854 1.00 26.97 274 LEU A O 1
ATOM 2221 N N . GLY A 1 285 ? -9.859 -28.397 6.354 1.00 23.75 275 GLY A N 1
ATOM 2222 C CA . GLY A 1 285 ? -9.340 -27.745 5.166 1.00 23.45 275 GLY A CA 1
ATOM 2223 C C . GLY A 1 285 ? -7.858 -27.475 5.293 1.00 20.17 275 GLY A C 1
ATOM 2224 O O . GLY A 1 285 ? -7.158 -28.179 6.014 1.00 24.95 275 GLY A O 1
ATOM 2225 N N . TRP A 1 286 ? -7.386 -26.453 4.591 1.00 23.33 276 TRP A N 1
ATOM 2226 C CA . TRP A 1 286 ? -5.970 -26.127 4.556 1.00 25.10 276 TRP A CA 1
ATOM 2227 C C . TRP A 1 286 ? -5.693 -24.763 5.160 1.00 24.20 276 TRP A C 1
ATOM 2228 O O . TRP A 1 286 ? -6.410 -23.798 4.896 1.00 21.58 276 TRP A O 1
ATOM 2239 N N . ILE A 1 287 ? -4.636 -24.694 5.956 1.00 24.06 277 ILE A N 1
ATOM 2240 C CA . ILE A 1 287 ? -4.108 -23.421 6.416 1.00 27.37 277 ILE A CA 1
ATOM 2241 C C . ILE A 1 287 ? -2.903 -23.114 5.550 1.00 27.63 277 ILE A C 1
ATOM 2242 O O . ILE A 1 287 ? -1.950 -23.890 5.517 1.00 28.75 277 ILE A O 1
ATOM 2247 N N . VAL A 1 288 ? -2.948 -22.000 4.825 1.00 21.44 278 VAL A N 1
ATOM 2248 C CA . VAL A 1 288 ? -1.885 -21.708 3.869 1.00 26.52 278 VAL A CA 1
ATOM 2249 C C . VAL A 1 288 ? -1.156 -20.417 4.200 1.00 32.42 278 VAL A C 1
ATOM 2250 O O . VAL A 1 288 ? -1.646 -19.589 4.975 1.00 24.65 278 VAL A O 1
ATOM 2254 N N . LYS A 1 289 ? 0.020 -20.261 3.603 1.00 34.56 279 LYS A N 1
ATOM 2255 C CA . LYS A 1 289 ? 0.843 -19.077 3.794 1.00 37.30 279 LYS A CA 1
ATOM 2256 C C . LYS A 1 289 ? 0.290 -17.885 3.020 1.00 31.92 279 LYS A C 1
ATOM 2257 O O . LYS A 1 289 ? 0.244 -16.766 3.529 1.00 32.37 279 LYS A O 1
ATOM 2263 N N . ASP A 1 290 ? -0.121 -18.128 1.780 1.00 24.93 280 ASP A N 1
ATOM 2264 C CA . ASP A 1 290 ? -0.589 -17.062 0.906 1.00 29.48 280 ASP A CA 1
ATOM 2265 C C . ASP A 1 290 ? -1.488 -17.612 -0.188 1.00 26.61 280 ASP A C 1
ATOM 2266 O O . ASP A 1 290 ? -1.650 -18.828 -0.320 1.00 23.86 280 ASP A O 1
ATOM 2271 N N . VAL A 1 291 ? -2.065 -16.717 -0.980 1.00 21.29 281 VAL A N 1
ATOM 2272 C CA . VAL A 1 291 ? -3.016 -17.130 -1.997 1.00 27.89 281 VAL A CA 1
ATOM 2273 C C . VAL A 1 291 ? -2.368 -18.093 -2.981 1.00 29.20 281 VAL A C 1
ATOM 2274 O O . VAL A 1 291 ? -2.999 -19.065 -3.421 1.00 27.18 281 VAL A O 1
ATOM 2278 N N . GLU A 1 292 ? -1.107 -17.826 -3.319 1.00 25.69 282 GLU A N 1
ATOM 2279 C CA . GLU A 1 292 ? -0.375 -18.684 -4.246 1.00 29.98 282 GLU A CA 1
ATOM 2280 C C . GLU A 1 292 ? -0.340 -20.141 -3.783 1.00 29.12 282 GLU A C 1
ATOM 2281 O O . GLU A 1 292 ? -0.499 -21.057 -4.588 1.00 26.85 282 GLU A O 1
ATOM 2287 N N . GLU A 1 293 ? -0.131 -20.362 -2.490 1.00 27.70 283 GLU A N 1
ATOM 2288 C CA . GLU A 1 293 ? -0.141 -21.723 -1.957 1.00 22.93 283 GLU A CA 1
ATOM 2289 C C . GLU A 1 293 ? -1.524 -22.378 -2.078 1.00 24.34 283 GLU A C 1
ATOM 2290 O O . GLU A 1 293 ? -1.643 -23.570 -2.392 1.00 27.70 283 GLU A O 1
ATOM 2296 N N . ALA A 1 294 ? -2.568 -21.598 -1.825 1.00 27.60 284 ALA A N 1
ATOM 2297 C CA . ALA A 1 294 ? -3.930 -22.094 -1.962 1.00 25.88 284 ALA A CA 1
ATOM 2298 C C . ALA A 1 294 ? -4.224 -22.524 -3.400 1.00 27.90 284 ALA A C 1
ATOM 2299 O O . ALA A 1 294 ? -4.896 -23.524 -3.628 1.00 23.50 284 ALA A O 1
ATOM 2301 N N . ILE A 1 295 ? -3.748 -21.748 -4.368 1.00 26.38 285 ILE A N 1
ATOM 2302 C CA . ILE A 1 295 ? -3.989 -22.077 -5.765 1.00 27.73 285 ILE A CA 1
ATOM 2303 C C . ILE A 1 295 ? -3.293 -23.393 -6.099 1.00 25.26 285 ILE A C 1
ATOM 2304 O O . ILE A 1 295 ? -3.838 -24.232 -6.810 1.00 28.21 285 ILE A O 1
ATOM 2309 N N . MET A 1 296 ? -2.089 -23.567 -5.567 1.00 22.32 286 MET A N 1
ATOM 2310 C CA . MET A 1 296 ? -1.303 -24.776 -5.826 1.00 29.72 286 MET A CA 1
ATOM 2311 C C . MET A 1 296 ? -1.996 -26.017 -5.253 1.00 28.48 286 MET A C 1
ATOM 2312 O O . MET A 1 296 ? -2.013 -27.076 -5.888 1.00 26.25 286 MET A O 1
ATOM 2317 N N . LYS A 1 297 ? -2.570 -25.883 -4.057 1.00 25.75 287 LYS A N 1
ATOM 2318 C CA . LYS A 1 297 ? -3.284 -26.995 -3.425 1.00 24.99 287 LYS A CA 1
ATOM 2319 C C . LYS A 1 297 ? -4.549 -27.374 -4.199 1.00 24.93 287 LYS A C 1
ATOM 2320 O O . LYS A 1 297 ? -4.861 -28.550 -4.350 1.00 25.40 287 LYS A O 1
ATOM 2326 N N . VAL A 1 298 ? -5.287 -26.372 -4.673 1.00 20.67 288 VAL A N 1
ATOM 2327 C CA . VAL A 1 298 ? -6.524 -26.634 -5.401 1.00 20.47 288 VAL A CA 1
ATOM 2328 C C . VAL A 1 298 ? -6.226 -27.304 -6.749 1.00 28.77 288 VAL A C 1
ATOM 2329 O O . VAL A 1 298 ? -6.982 -28.166 -7.214 1.00 23.60 288 VAL A O 1
ATOM 2333 N N . LYS A 1 299 ? -5.125 -26.901 -7.373 1.00 25.69 289 LYS A N 1
ATOM 2334 C CA . LYS A 1 299 ? -4.719 -27.485 -8.654 1.00 25.41 289 LYS A CA 1
ATOM 2335 C C . LYS A 1 299 ? -4.221 -28.919 -8.499 1.00 26.23 289 LYS A C 1
ATOM 2336 O O . LYS A 1 299 ? -4.298 -29.717 -9.443 1.00 26.10 289 LYS A O 1
ATOM 2342 N N . ASN A 1 300 ? -3.721 -29.244 -7.310 1.00 26.13 290 ASN A N 1
ATOM 2343 C CA . ASN A 1 300 ? -2.981 -30.491 -7.111 1.00 27.80 290 ASN A CA 1
ATOM 2344 C C . ASN A 1 300 ? -3.690 -31.542 -6.274 1.00 27.37 290 ASN A C 1
ATOM 2345 O O . ASN A 1 300 ? -3.236 -32.683 -6.188 1.00 27.87 290 ASN A O 1
ATOM 2350 N N . VAL A 1 301 ? -4.800 -31.165 -5.654 1.00 22.34 291 VAL A N 1
ATOM 2351 C CA . VAL A 1 301 ? -5.539 -32.111 -4.826 1.00 26.73 291 VAL A CA 1
ATOM 2352 C C . VAL A 1 301 ? -6.157 -33.213 -5.702 1.00 27.46 291 VAL A C 1
ATOM 2353 O O . VAL A 1 301 ? -6.626 -32.954 -6.813 1.00 26.20 291 VAL A O 1
ATOM 2357 N N . ASN A 1 302 ? -6.145 -34.448 -5.221 1.00 22.98 292 ASN A N 1
ATOM 2358 C CA . ASN A 1 302 ? -6.798 -35.511 -5.978 1.00 30.12 292 ASN A CA 1
ATOM 2359 C C . ASN A 1 302 ? -8.145 -35.879 -5.383 1.00 30.41 292 ASN A C 1
ATOM 2360 O O . ASN A 1 302 ? -8.481 -35.466 -4.266 1.00 24.75 292 ASN A O 1
ATOM 2365 N N . GLU A 1 303 ? -8.911 -36.664 -6.129 1.00 30.68 293 GLU A N 1
ATOM 2366 C CA . GLU A 1 303 ? -10.253 -37.030 -5.716 1.00 34.74 293 GLU A CA 1
ATOM 2367 C C . GLU A 1 303 ? -10.324 -37.651 -4.325 1.00 33.39 293 GLU A C 1
ATOM 2368 O O . GLU A 1 303 ? -11.205 -37.303 -3.541 1.00 28.03 293 GLU A O 1
ATOM 2374 N N . ASP A 1 304 ? -9.416 -38.572 -4.015 1.00 26.83 294 ASP A N 1
ATOM 2375 C CA . ASP A 1 304 ? -9.465 -39.238 -2.711 1.00 35.08 294 ASP A CA 1
ATOM 2376 C C . ASP A 1 304 ? -9.269 -38.270 -1.551 1.00 29.13 294 ASP A C 1
ATOM 2377 O O . ASP A 1 304 ? -9.967 -38.337 -0.540 1.00 29.36 294 ASP A O 1
ATOM 2382 N N . GLU A 1 305 ? -8.303 -37.382 -1.705 1.00 31.52 295 GLU A N 1
ATOM 2383 C CA . GLU A 1 305 ? -7.994 -36.399 -0.680 1.00 27.57 295 GLU A CA 1
ATOM 2384 C C . GLU A 1 305 ? -9.167 -35.444 -0.469 1.00 19.76 295 GLU A C 1
ATOM 2385 O O . GLU A 1 305 ? -9.409 -34.988 0.647 1.00 22.86 295 GLU A O 1
ATOM 2391 N N . TYR A 1 306 ? -9.898 -35.159 -1.541 1.00 24.38 296 TYR A N 1
ATOM 2392 C CA . TYR A 1 306 ? -11.032 -34.254 -1.446 1.00 24.24 296 TYR A CA 1
ATOM 2393 C C . TYR A 1 306 ? -12.204 -34.952 -0.770 1.00 31.49 296 TYR A C 1
ATOM 2394 O O . TYR A 1 306 ? -12.841 -34.394 0.114 1.00 25.12 296 TYR A O 1
ATOM 2403 N N . ILE A 1 307 ? -12.472 -36.189 -1.167 1.00 31.32 297 ILE A N 1
ATOM 2404 C CA . ILE A 1 307 ? -13.496 -36.976 -0.492 1.00 28.13 297 ILE A CA 1
ATOM 2405 C C . ILE A 1 307 ? -13.242 -37.028 1.012 1.00 26.81 297 ILE A C 1
ATOM 2406 O O . ILE A 1 307 ? -14.173 -36.945 1.815 1.00 24.75 297 ILE A O 1
ATOM 2411 N N . GLU A 1 308 ? -11.979 -37.160 1.394 1.00 26.92 298 GLU A N 1
ATOM 2412 C CA . GLU A 1 308 ? -11.635 -37.215 2.811 1.00 29.81 298 GLU A CA 1
ATOM 2413 C C . GLU A 1 308 ? -11.972 -35.896 3.524 1.00 23.16 298 GLU A C 1
ATOM 2414 O O . GLU A 1 308 ? -12.602 -35.898 4.591 1.00 23.27 298 GLU A O 1
ATOM 2420 N N . LEU A 1 309 ? -11.534 -34.778 2.949 1.00 26.42 299 LEU A N 1
ATOM 2421 C CA . LEU A 1 309 ? -11.838 -33.454 3.512 1.00 21.78 299 LEU A CA 1
ATOM 2422 C C . LEU A 1 309 ? -13.333 -33.273 3.692 1.00 21.92 299 LEU A C 1
ATOM 2423 O O . LEU A 1 309 ? -13.803 -32.777 4.716 1.00 22.30 299 LEU A O 1
ATOM 2428 N N . VAL A 1 310 ? -14.081 -33.641 2.661 1.00 17.75 300 VAL A N 1
ATOM 2429 C CA . VAL A 1 310 ? -15.530 -33.489 2.675 1.00 21.70 300 VAL A CA 1
ATOM 2430 C C . VAL A 1 310 ? -16.157 -34.356 3.760 1.00 27.03 300 VAL A C 1
ATOM 2431 O O . VAL A 1 310 ? -17.110 -33.948 4.425 1.00 20.19 300 VAL A O 1
ATOM 2435 N N . LYS A 1 311 ? -15.611 -35.552 3.942 1.00 24.02 301 LYS A N 1
ATOM 2436 C CA . LYS A 1 311 ? -16.052 -36.435 5.021 1.00 24.31 301 LYS A CA 1
ATOM 2437 C C . LYS A 1 311 ? -15.814 -35.808 6.393 1.00 25.01 301 LYS A C 1
ATOM 2438 O O . LYS A 1 311 ? -16.691 -35.845 7.270 1.00 23.65 301 LYS A O 1
ATOM 2444 N N . ASN A 1 312 ? -14.623 -35.248 6.590 1.00 19.68 302 ASN A N 1
ATOM 2445 C CA . ASN A 1 312 ? -14.327 -34.549 7.845 1.00 18.85 302 ASN A CA 1
ATOM 2446 C C . ASN A 1 312 ? -15.272 -33.374 8.093 1.00 17.86 302 ASN A C 1
ATOM 2447 O O . ASN A 1 312 ? -15.785 -33.185 9.208 1.00 18.99 302 ASN A O 1
ATOM 2452 N N . VAL A 1 313 ? -15.485 -32.558 7.068 1.00 18.93 303 VAL A N 1
ATOM 2453 C CA . VAL A 1 313 ? -16.365 -31.397 7.230 1.00 17.29 303 VAL A CA 1
ATOM 2454 C C . VAL A 1 313 ? -17.779 -31.823 7.641 1.00 16.77 303 VAL A C 1
ATOM 2455 O O . VAL A 1 313 ? -18.349 -31.269 8.578 1.00 21.06 303 VAL A O 1
ATOM 2459 N N . ARG A 1 314 ? -18.337 -32.813 6.947 1.00 21.28 304 ARG A N 1
ATOM 2460 C CA . ARG A 1 314 ? -19.732 -33.179 7.160 1.00 22.85 304 ARG A CA 1
ATOM 2461 C C . ARG A 1 314 ? -19.915 -34.038 8.403 1.00 20.38 304 ARG A C 1
ATOM 2462 O O . ARG A 1 314 ? -21.021 -34.187 8.916 1.00 25.86 304 ARG A O 1
ATOM 2470 N N . SER A 1 315 ? -18.816 -34.581 8.893 1.00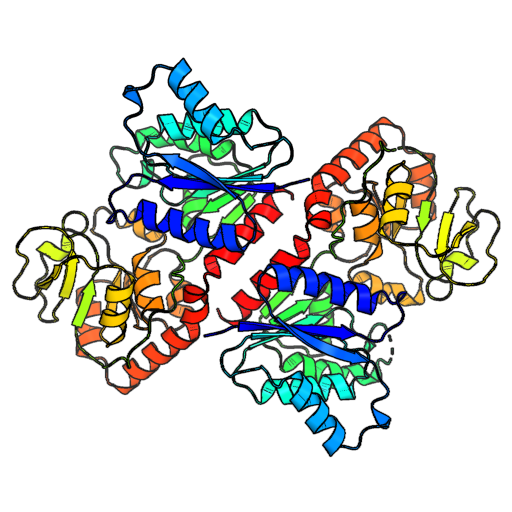 17.43 305 SER A N 1
ATOM 2471 C CA . SER A 1 315 ? -18.818 -35.245 10.182 1.00 27.65 305 SER A CA 1
ATOM 2472 C C . SER A 1 315 ? -18.871 -34.176 11.274 1.00 28.95 305 SER A C 1
ATOM 2473 O O . SER A 1 315 ? -19.524 -34.336 12.298 1.00 20.06 305 SER A O 1
ATOM 2476 N N . PHE A 1 316 ? -18.187 -33.066 11.032 1.00 26.03 306 PHE A N 1
ATOM 2477 C CA . PHE A 1 316 ? -18.077 -31.997 12.021 1.00 24.03 306 PHE A CA 1
ATOM 2478 C C . PHE A 1 316 ? -19.284 -31.061 12.027 1.00 25.85 306 PHE A C 1
ATOM 2479 O O . PHE A 1 316 ? -19.735 -30.628 13.085 1.00 22.50 306 PHE A O 1
ATOM 2487 N N . ASN A 1 317 ? -19.830 -30.764 10.850 1.00 22.98 307 ASN A N 1
ATOM 2488 C CA . ASN A 1 317 ? -20.784 -29.657 10.737 1.00 19.79 307 ASN A CA 1
ATOM 2489 C C . ASN A 1 317 ? -22.164 -29.776 11.436 1.00 18.64 307 ASN A C 1
ATOM 2490 O O . ASN A 1 317 ? -22.898 -28.782 11.514 1.00 21.25 307 ASN A O 1
ATOM 2495 N N . PRO A 1 318 ? -22.514 -30.963 11.977 1.00 18.96 308 PRO A N 1
ATOM 2496 C CA . PRO A 1 318 ? -23.768 -30.922 12.751 1.00 16.90 308 PRO A CA 1
ATOM 2497 C C . PRO A 1 318 ? -23.667 -29.953 13.938 1.00 19.43 308 PRO A C 1
ATOM 2498 O O . PRO A 1 318 ? -24.690 -29.403 14.369 1.00 22.65 308 PRO A O 1
ATOM 2502 N N . ILE A 1 319 ? -22.457 -29.764 14.459 1.00 17.50 309 ILE A N 1
ATOM 2503 C CA . ILE A 1 319 ? -22.237 -28.849 15.575 1.00 16.93 309 ILE A CA 1
ATOM 2504 C C . ILE A 1 319 ? -22.656 -27.431 15.152 1.00 22.25 309 ILE A C 1
ATOM 2505 O O . ILE A 1 319 ? -23.261 -26.677 15.924 1.00 24.28 309 ILE A O 1
ATOM 2510 N N . LEU A 1 320 ? -22.337 -27.085 13.911 1.00 17.93 310 LEU A N 1
ATOM 2511 C CA . LEU A 1 320 ? -22.665 -25.790 13.331 1.00 15.93 310 LEU A CA 1
ATOM 2512 C C . LEU A 1 320 ? -24.145 -25.643 12.959 1.00 17.38 310 LEU A C 1
ATOM 2513 O O . LEU A 1 320 ? -24.781 -24.613 13.236 1.00 20.23 310 LEU A O 1
ATOM 2518 N N . ARG A 1 321 ? -24.685 -26.666 12.303 1.00 17.24 311 ARG A N 1
ATOM 2519 C CA . ARG A 1 321 ? -26.058 -26.628 11.796 1.00 15.80 311 ARG A CA 1
ATOM 2520 C C . ARG A 1 321 ? -27.087 -26.674 12.918 1.00 21.82 311 ARG A C 1
ATOM 2521 O O . ARG A 1 321 ? -28.220 -26.210 12.744 1.00 18.07 311 ARG A O 1
ATOM 2529 N N . LYS A 1 322 ? -26.684 -27.194 14.078 1.00 16.94 312 LYS A N 1
ATOM 2530 C CA . LYS A 1 322 ? -27.560 -27.205 15.252 1.00 20.08 312 LYS A CA 1
ATOM 2531 C C . LYS A 1 322 ? -27.188 -26.116 16.266 1.00 23.41 312 LYS A C 1
ATOM 2532 O O . LYS A 1 322 ? -27.761 -26.050 17.348 1.00 21.68 312 LYS A O 1
ATOM 2538 N N . GLY A 1 323 ? -26.216 -25.277 15.928 1.00 19.18 313 GLY A N 1
ATOM 2539 C CA . GLY A 1 323 ? -25.904 -24.114 16.754 1.00 16.82 313 GLY A CA 1
ATOM 2540 C C . GLY A 1 323 ? -25.245 -24.378 18.106 1.00 18.38 313 GLY A C 1
ATOM 2541 O O . GLY A 1 323 ? -25.503 -23.657 19.083 1.00 15.95 313 GLY A O 1
ATOM 2542 N N . PHE A 1 324 ? -24.357 -25.361 18.173 1.00 15.09 314 PHE A N 1
ATOM 2543 C CA . PHE A 1 324 ? -23.743 -25.709 19.467 1.00 15.66 314 PHE A CA 1
ATOM 2544 C C . PHE A 1 324 ? -22.603 -24.807 19.953 1.00 19.06 314 PHE A C 1
ATOM 2545 O O . PHE A 1 324 ? -22.405 -24.673 21.158 1.00 13.24 314 PHE A O 1
ATOM 2553 N N . PHE A 1 325 ? -21.842 -24.194 19.050 1.00 14.21 315 PHE A N 1
ATOM 2554 C CA . PHE A 1 325 ? -20.877 -23.198 19.521 1.00 16.20 315 PHE A CA 1
ATOM 2555 C C . PHE A 1 325 ? -21.639 -22.087 20.251 1.00 17.59 315 PHE A C 1
ATOM 2556 O O . PHE A 1 325 ? -21.191 -21.562 21.273 1.00 16.65 315 PHE A O 1
ATOM 2564 N N . THR A 1 326 ? -22.818 -21.763 19.729 1.00 13.29 316 THR A N 1
ATOM 2565 C CA . THR A 1 326 ? -23.626 -20.697 20.304 1.00 12.98 316 THR A CA 1
ATOM 2566 C C . THR A 1 326 ? -24.355 -21.157 21.563 1.00 14.07 316 THR A C 1
ATOM 2567 O O . THR A 1 326 ? -24.390 -20.436 22.549 1.00 13.37 316 THR A O 1
ATOM 2571 N N . ARG A 1 327 ? -24.915 -22.366 21.548 1.00 12.21 317 ARG A N 1
ATOM 2572 C CA . ARG A 1 327 ? -25.574 -22.881 22.756 1.00 13.70 317 ARG A CA 1
ATOM 2573 C C . ARG A 1 327 ? -24.563 -22.926 23.903 1.00 12.89 317 ARG A C 1
ATOM 2574 O O . ARG A 1 327 ? -24.879 -22.606 25.056 1.00 13.85 317 ARG A O 1
ATOM 2582 N N . ARG A 1 328 ? -23.331 -23.317 23.603 1.00 14.26 318 ARG A N 1
ATOM 2583 C CA . ARG A 1 328 ? -22.386 -23.484 24.707 1.00 14.93 318 ARG A CA 1
ATOM 2584 C C . ARG A 1 328 ? -21.938 -22.127 25.262 1.00 19.46 318 ARG A C 1
ATOM 2585 O O . ARG A 1 328 ? -21.783 -21.980 26.471 1.00 17.02 318 ARG A O 1
ATOM 2593 N N . LEU A 1 329 ? -21.767 -21.120 24.407 1.00 15.95 319 LEU A N 1
ATOM 2594 C CA . LEU A 1 329 ? -21.358 -19.814 24.952 1.00 15.27 319 LEU A CA 1
ATOM 2595 C C . LEU A 1 329 ? -22.502 -19.119 25.696 1.00 15.41 319 LEU A C 1
ATOM 2596 O O . LEU A 1 329 ? -22.275 -18.439 26.702 1.00 16.66 319 LEU A O 1
ATOM 2601 N N . LEU A 1 330 ? -23.726 -19.287 25.197 1.00 13.93 320 LEU A N 1
ATOM 2602 C CA . LEU A 1 330 ? -24.912 -18.705 25.832 1.00 14.69 320 LEU A CA 1
ATOM 2603 C C . LEU A 1 330 ? -25.197 -19.337 27.187 1.00 16.88 320 LEU A C 1
ATOM 2604 O O . LEU A 1 330 ? -25.766 -18.700 28.074 1.00 16.98 320 LEU A O 1
ATOM 2609 N N . THR A 1 331 ? -24.840 -20.604 27.331 1.00 13.16 321 THR A N 1
ATOM 2610 C CA . THR A 1 331 ? -25.098 -21.303 28.580 1.00 14.59 321 THR A CA 1
ATOM 2611 C C . THR A 1 331 ? -23.976 -21.035 29.590 1.00 18.78 321 THR A C 1
ATOM 2612 O O . THR A 1 331 ? -24.234 -20.709 30.757 1.00 14.22 321 THR A O 1
ATOM 2616 N N . GLU A 1 332 ? -22.736 -21.157 29.131 1.00 18.46 322 GLU A N 1
ATOM 2617 C CA . GLU A 1 332 ? -21.564 -20.982 30.002 1.00 19.96 322 GLU A CA 1
ATOM 2618 C C . GLU A 1 332 ? -21.416 -19.543 30.507 1.00 18.88 322 GLU A C 1
ATOM 2619 O O . GLU A 1 332 ? -21.056 -19.316 31.661 1.00 16.87 322 GLU A O 1
ATOM 2625 N N . SER A 1 333 ? -21.655 -18.569 29.638 1.00 18.90 323 SER A N 1
ATOM 2626 C CA . SER A 1 333 ? -21.516 -17.182 30.073 1.00 19.51 323 SER A CA 1
ATOM 2627 C C . SER A 1 333 ? -22.541 -16.858 31.159 1.00 14.21 323 SER A C 1
ATOM 2628 O O . SER A 1 333 ? -22.225 -16.192 32.133 1.00 17.81 323 SER A O 1
ATOM 2631 N N . VAL A 1 334 ? -23.765 -17.346 31.015 1.00 15.07 324 VAL A N 1
ATOM 2632 C CA . VAL A 1 334 ? -24.765 -17.057 32.043 1.00 12.99 324 VAL A CA 1
ATOM 2633 C C . VAL A 1 334 ? -24.357 -17.717 33.358 1.00 16.44 324 VAL A C 1
ATOM 2634 O O . VAL A 1 334 ? -24.421 -17.106 34.427 1.00 14.78 324 VAL A O 1
ATOM 2638 N N . PHE A 1 335 ? -23.892 -18.954 33.263 1.00 14.06 325 PHE A N 1
ATOM 2639 C CA . PHE A 1 335 ? -23.391 -19.664 34.434 1.00 13.00 325 PHE A CA 1
ATOM 2640 C C . PHE A 1 335 ? -22.290 -18.867 35.127 1.00 13.92 325 PHE A C 1
ATOM 2641 O O . PHE A 1 335 ? -22.357 -18.615 36.332 1.00 20.38 325 PHE A O 1
ATOM 2649 N N . GLN A 1 336 ? -21.277 -18.474 34.361 1.00 16.64 326 GLN A N 1
ATOM 2650 C CA . GLN A 1 336 ? -20.154 -17.701 34.908 1.00 16.16 326 GLN A CA 1
ATOM 2651 C C . GLN A 1 336 ? -20.605 -16.378 35.512 1.00 14.99 326 GLN A C 1
ATOM 2652 O O . GLN A 1 336 ? -20.015 -15.896 36.490 1.00 21.18 326 GLN A O 1
ATOM 2658 N N . ALA A 1 337 ? -21.644 -15.788 34.932 1.00 11.93 327 ALA A N 1
ATOM 2659 C CA . ALA A 1 337 ? -22.137 -14.489 35.408 1.00 20.07 327 ALA A CA 1
ATOM 2660 C C . ALA A 1 337 ? -22.702 -14.588 36.825 1.00 30.24 327 ALA A C 1
ATOM 2661 O O . ALA A 1 337 ? -22.583 -13.654 37.635 1.00 22.35 327 ALA A O 1
ATOM 2663 N N . ILE A 1 338 ? -23.328 -15.720 37.121 1.00 28.58 328 ILE A N 1
ATOM 2664 C CA . ILE A 1 338 ? -23.909 -15.928 38.444 1.00 30.58 328 ILE A CA 1
ATOM 2665 C C . ILE A 1 338 ? -22.850 -16.429 39.426 1.00 40.16 328 ILE A C 1
ATOM 2666 O O . ILE A 1 338 ? -22.954 -16.199 40.628 1.00 55.73 328 ILE A O 1
ATOM 2671 N N . CYS A 1 339 ? -21.848 -17.115 38.884 1.00 31.56 329 CYS A N 1
ATOM 2672 C CA . CYS A 1 339 ? -20.616 -17.489 39.576 1.00 39.53 329 CYS A CA 1
ATOM 2673 C C . CYS A 1 339 ? -20.544 -18.994 39.777 1.00 38.73 329 CYS A C 1
ATOM 2674 O O . CYS A 1 339 ? -20.685 -19.756 38.819 1.00 31.23 329 CYS A O 1
ATOM 2677 N N . CYS B 1 10 ? -29.626 -35.375 10.186 1.00 37.34 0 CYS B N 1
ATOM 2678 C CA . CYS B 1 10 ? -30.188 -34.433 11.149 1.00 35.13 0 CYS B CA 1
ATOM 2679 C C . CYS B 1 10 ? -30.030 -35.002 12.554 1.00 28.12 0 CYS B C 1
ATOM 2680 O O . CYS B 1 10 ? -30.766 -35.901 12.935 1.00 32.55 0 CYS B O 1
ATOM 2683 N N . MET B 1 11 ? -29.164 -34.482 13.414 1.00 22.82 1 MET B N 1
ATOM 2684 C CA . MET B 1 11 ? -28.560 -35.144 14.592 1.00 21.51 1 MET B CA 1
ATOM 2685 C C . MET B 1 11 ? -29.626 -34.754 15.666 1.00 58.31 1 MET B C 1
ATOM 2686 O O . MET B 1 11 ? -30.240 -33.712 15.533 1.00 73.16 1 MET B O 1
ATOM 2691 N N . ARG B 1 12 ? -29.872 -35.555 16.696 1.00 46.74 2 ARG B N 1
ATOM 2692 C CA . ARG B 1 12 ? -31.043 -35.330 17.601 1.00 27.45 2 ARG B CA 1
ATOM 2693 C C . ARG B 1 12 ? -30.156 -35.849 18.782 1.00 14.90 2 ARG B C 1
ATOM 2694 O O . ARG B 1 12 ? -29.343 -36.796 18.646 1.00 16.04 2 ARG B O 1
ATOM 2702 N N . VAL B 1 13 ? -30.367 -35.253 19.953 1.00 12.35 3 VAL B N 1
ATOM 2703 C CA . VAL B 1 13 ? -29.696 -35.723 21.148 1.00 14.15 3 VAL B CA 1
ATOM 2704 C C . VAL B 1 13 ? -30.702 -36.486 22.011 1.00 19.34 3 VAL B C 1
ATOM 2705 O O . VAL B 1 13 ? -31.792 -35.982 22.296 1.00 17.86 3 VAL B O 1
ATOM 2709 N N . TYR B 1 14 ? -30.347 -37.707 22.407 1.00 16.04 4 TYR B N 1
ATOM 2710 C CA . TYR B 1 14 ? -31.212 -38.503 23.274 1.00 16.09 4 TYR B CA 1
ATOM 2711 C C . TYR B 1 14 ? -30.566 -38.640 24.651 1.00 16.46 4 TYR B C 1
ATOM 2712 O O . TYR B 1 14 ? -29.355 -38.574 24.776 1.00 19.28 4 TYR B O 1
ATOM 2721 N N . ILE B 1 15 ? -31.383 -38.827 25.680 1.00 14.64 5 ILE B N 1
ATOM 2722 C CA . ILE B 1 15 ? -30.868 -39.040 27.029 1.00 16.89 5 ILE B CA 1
ATOM 2723 C C . ILE B 1 15 ? -31.665 -40.137 27.725 1.00 14.82 5 ILE B C 1
ATOM 2724 O O . ILE B 1 15 ? -32.895 -40.150 27.659 1.00 16.54 5 ILE B O 1
ATOM 2729 N N . THR B 1 16 ? -30.974 -41.075 28.368 1.00 15.35 6 THR B N 1
ATOM 2730 C CA . THR B 1 16 ? -31.668 -42.154 29.074 1.00 18.33 6 THR B CA 1
ATOM 2731 C C . THR B 1 16 ? -32.238 -41.638 30.395 1.00 17.83 6 THR B C 1
ATOM 2732 O O . THR B 1 16 ? -31.714 -40.684 30.970 1.00 19.12 6 THR B O 1
ATOM 2736 N N . ASN B 1 17 ? -33.274 -42.304 30.891 1.00 15.60 7 ASN B N 1
ATOM 2737 C CA . ASN B 1 17 ? -33.984 -41.839 32.073 1.00 13.91 7 ASN B CA 1
ATOM 2738 C C . ASN B 1 17 ? -34.753 -42.981 32.707 1.00 20.93 7 ASN B C 1
ATOM 2739 O O . ASN B 1 17 ? -35.614 -43.581 32.057 1.00 20.87 7 ASN B O 1
ATOM 2744 N N . ILE B 1 18 ? -34.437 -43.301 33.961 1.00 14.64 8 ILE B N 1
ATOM 2745 C CA . ILE B 1 18 ? -35.096 -44.431 34.622 1.00 14.17 8 ILE B CA 1
ATOM 2746 C C . ILE B 1 18 ? -36.496 -44.112 35.143 1.00 18.73 8 ILE B C 1
ATOM 2747 O O . ILE B 1 18 ? -36.862 -42.944 35.339 1.00 20.17 8 ILE B O 1
ATOM 2752 N N . ASN B 1 19 ? -37.279 -45.164 35.347 1.00 16.00 9 ASN B N 1
ATOM 2753 C CA . ASN B 1 19 ? -38.676 -45.055 35.732 1.00 18.72 9 ASN B CA 1
ATOM 2754 C C . ASN B 1 19 ? -38.990 -46.326 36.514 1.00 25.27 9 ASN B C 1
ATOM 2755 O O . ASN B 1 19 ? -38.323 -47.339 36.318 1.00 25.87 9 ASN B O 1
ATOM 2760 N N . GLY B 1 20 ? -39.946 -46.280 37.439 1.00 18.20 10 GLY B N 1
ATOM 2761 C CA . GLY B 1 20 ? -40.328 -47.489 38.134 1.00 23.06 10 GLY B CA 1
ATOM 2762 C C . GLY B 1 20 ? -39.772 -47.643 39.537 1.00 31.88 10 GLY B C 1
ATOM 2763 O O . GLY B 1 20 ? -40.207 -48.523 40.276 1.00 28.37 10 GLY B O 1
ATOM 2764 N N . GLN B 1 21 ? -38.818 -46.799 39.920 1.00 25.42 11 GLN B N 1
ATOM 2765 C CA . GLN B 1 21 ? -38.329 -46.831 41.297 1.00 34.59 11 GLN B CA 1
ATOM 2766 C C . GLN B 1 21 ? -39.309 -46.163 42.257 1.00 34.16 11 GLN B C 1
ATOM 2767 O O . GLN B 1 21 ? -40.259 -45.509 41.832 1.00 34.44 11 GLN B O 1
ATOM 2773 N N . SER B 1 22 ? -39.082 -46.343 43.556 1.00 39.70 12 SER B N 1
ATOM 2774 C CA . SER B 1 22 ? -39.902 -45.690 44.571 1.00 43.57 12 SER B CA 1
ATOM 2775 C C . SER B 1 22 ? -39.833 -44.173 44.442 1.00 47.75 12 SER B C 1
ATOM 2776 O O . SER B 1 22 ? -38.816 -43.623 44.013 1.00 40.58 12 SER B O 1
ATOM 2779 N N . ILE B 1 23 ? -40.911 -43.494 44.820 1.00 51.71 13 ILE B N 1
ATOM 2780 C CA . ILE B 1 23 ? -40.942 -42.038 44.743 1.00 57.43 13 ILE B CA 1
ATOM 2781 C C . ILE B 1 23 ? -39.828 -41.452 45.611 1.00 53.80 13 ILE B C 1
ATOM 2782 O O . ILE B 1 23 ? -39.349 -40.342 45.371 1.00 61.67 13 ILE B O 1
ATOM 2787 N N . GLN B 1 24 ? -39.400 -42.227 46.601 1.00 42.30 14 GLN B N 1
ATOM 2788 C CA . GLN B 1 24 ? -38.388 -41.782 47.546 1.00 49.36 14 GLN B CA 1
ATOM 2789 C C . GLN B 1 24 ? -36.963 -42.040 47.058 1.00 46.88 14 GLN B C 1
ATOM 2790 O O . GLN B 1 24 ? -36.001 -41.768 47.775 1.00 42.57 14 GLN B O 1
ATOM 2796 N N . SER B 1 25 ? -36.825 -42.551 45.836 1.00 39.06 15 SER B N 1
ATOM 2797 C CA . SER B 1 25 ? -35.503 -42.859 45.300 1.00 38.51 15 SER B CA 1
ATOM 2798 C C . SER B 1 25 ? -34.797 -41.613 44.798 1.00 29.34 15 SER B C 1
ATOM 2799 O O . SER B 1 25 ? -35.244 -40.985 43.853 1.00 22.36 15 SER B O 1
ATOM 2802 N N . THR B 1 26 ? -33.681 -41.259 45.420 1.00 24.58 16 THR B N 1
ATOM 2803 C CA . THR B 1 26 ? -32.953 -40.077 44.972 1.00 27.42 16 THR B CA 1
ATOM 2804 C C . THR B 1 26 ? -32.326 -40.315 43.595 1.00 25.52 16 THR B C 1
ATOM 2805 O O . THR B 1 26 ? -32.164 -39.388 42.804 1.00 24.33 16 THR B O 1
ATOM 2809 N N . ALA B 1 27 ? -31.981 -41.565 43.309 1.00 25.40 17 ALA B N 1
ATOM 2810 C CA . ALA B 1 27 ? -31.355 -41.901 42.035 1.00 30.98 17 ALA B CA 1
ATOM 2811 C C . ALA B 1 27 ? -32.303 -41.551 40.909 1.00 27.25 17 ALA B C 1
ATOM 2812 O O . ALA B 1 27 ? -31.919 -40.910 39.909 1.00 20.84 17 ALA B O 1
ATOM 2814 N N . GLN B 1 28 ? -33.557 -41.966 41.062 1.00 20.11 18 GLN B N 1
ATOM 2815 C CA . GLN B 1 28 ? -34.541 -41.646 40.031 1.00 22.22 18 GLN B CA 1
ATOM 2816 C C . GLN B 1 28 ? -34.851 -40.148 39.995 1.00 18.11 18 GLN B C 1
ATOM 2817 O O . GLN B 1 28 ? -35.032 -39.581 38.940 1.00 16.43 18 GLN B O 1
ATOM 2823 N N . LEU B 1 29 ? -34.905 -39.507 41.155 1.00 23.04 19 LEU B N 1
ATOM 2824 C CA . LEU B 1 29 ? -35.145 -38.060 41.187 1.00 25.58 19 LEU B CA 1
ATOM 2825 C C . LEU B 1 29 ? -34.112 -37.308 40.349 1.00 18.93 19 LEU B C 1
ATOM 2826 O O . LEU B 1 29 ? -34.467 -36.430 39.539 1.00 21.25 19 LEU B O 1
ATOM 2831 N N . CYS B 1 30 ? -32.833 -37.619 40.560 1.00 18.49 20 CYS B N 1
ATOM 2832 C CA . CYS B 1 30 ? -31.761 -36.960 39.804 1.00 18.25 20 CYS B CA 1
ATOM 2833 C C . CYS B 1 30 ? -31.867 -37.206 38.313 1.00 17.41 20 CYS B C 1
ATOM 2834 O O . CYS B 1 30 ? -31.745 -36.267 37.514 1.00 18.40 20 CYS B O 1
ATOM 2837 N N . GLN B 1 31 ? -32.078 -38.461 37.916 1.00 16.04 21 GLN B N 1
ATOM 2838 C CA . GLN B 1 31 ? -32.249 -38.726 36.479 1.00 11.97 21 GLN B CA 1
ATOM 2839 C C . GLN B 1 31 ? -33.442 -37.988 35.895 1.00 11.30 21 GLN B C 1
ATOM 2840 O O . GLN B 1 31 ? -33.355 -37.442 34.798 1.00 16.37 21 GLN B O 1
ATOM 2846 N N . ASN B 1 32 ? -34.574 -37.992 36.593 1.00 16.90 22 ASN B N 1
ATOM 2847 C CA . ASN B 1 32 ? -35.766 -37.350 36.043 1.00 17.09 22 ASN B CA 1
ATOM 2848 C C . ASN B 1 32 ? -35.585 -35.828 35.950 1.00 17.73 22 ASN B C 1
ATOM 2849 O O . ASN B 1 32 ? -36.066 -35.182 35.025 1.00 14.75 22 ASN B O 1
ATOM 2854 N N . THR B 1 33 ? -34.906 -35.258 36.938 1.00 22.46 23 THR B N 1
ATOM 2855 C CA . THR B 1 33 ? -34.676 -33.812 36.947 1.00 22.66 23 THR B CA 1
ATOM 2856 C C . THR B 1 33 ? -33.762 -33.423 35.797 1.00 14.95 23 THR B C 1
ATOM 2857 O O . THR B 1 33 ? -34.028 -32.461 35.083 1.00 17.33 23 THR B O 1
ATOM 2861 N N . VAL B 1 34 ? -32.698 -34.195 35.599 1.00 16.35 24 VAL B N 1
ATOM 2862 C CA . VAL B 1 34 ? -31.799 -33.947 34.488 1.00 12.74 24 VAL B CA 1
ATOM 2863 C C . VAL B 1 34 ? -32.573 -34.051 33.184 1.00 16.06 24 VAL B C 1
ATOM 2864 O O . VAL B 1 34 ? -32.395 -33.232 32.283 1.00 14.56 24 VAL B O 1
ATOM 2868 N N . THR B 1 35 ? -33.434 -35.058 33.075 1.00 14.74 25 THR B N 1
ATOM 2869 C CA . THR B 1 35 ? -34.165 -35.245 31.826 1.00 12.61 25 THR B CA 1
ATOM 2870 C C . THR B 1 35 ? -35.147 -34.098 31.575 1.00 12.86 25 THR B C 1
ATOM 2871 O O . THR B 1 35 ? -35.362 -33.698 30.435 1.00 14.77 25 THR B O 1
ATOM 2875 N N . ASP B 1 36 ? -35.744 -33.570 32.644 1.00 14.54 26 ASP B N 1
ATOM 2876 C CA . ASP B 1 36 ? -36.669 -32.456 32.477 1.00 13.40 26 ASP B CA 1
ATOM 2877 C C . ASP B 1 36 ? -35.915 -31.275 31.866 1.00 11.73 26 ASP B C 1
ATOM 2878 O O . ASP B 1 36 ? -36.426 -30.598 30.967 1.00 17.24 26 ASP B O 1
ATOM 2883 N N . VAL B 1 37 ? -34.706 -31.027 32.364 1.00 17.79 27 VAL B N 1
ATOM 2884 C CA . VAL B 1 37 ? -33.856 -29.970 31.819 1.00 18.58 27 VAL B CA 1
ATOM 2885 C C . VAL B 1 37 ? -33.479 -30.303 30.375 1.00 23.21 27 VAL B C 1
ATOM 2886 O O . VAL B 1 37 ? -33.579 -29.454 29.493 1.00 16.98 27 VAL B O 1
ATOM 2890 N N . ALA B 1 38 ? -33.070 -31.547 30.126 1.00 13.62 28 ALA B N 1
ATOM 2891 C CA . ALA B 1 38 ? -32.720 -31.946 28.764 1.00 10.68 28 ALA B CA 1
ATOM 2892 C C . ALA B 1 38 ? -33.867 -31.671 27.808 1.00 9.67 28 ALA B C 1
ATOM 2893 O O . ALA B 1 38 ? -33.679 -31.132 26.713 1.00 14.93 28 ALA B O 1
ATOM 2895 N N . VAL B 1 39 ? -35.063 -32.068 28.210 1.00 15.08 29 VAL B N 1
ATOM 2896 C CA . VAL B 1 39 ? -36.217 -31.906 27.343 1.00 16.59 29 VAL B CA 1
ATOM 2897 C C . VAL B 1 39 ? -36.413 -30.417 27.027 1.00 16.88 29 VAL B C 1
ATOM 2898 O O . VAL B 1 39 ? -36.720 -30.048 25.899 1.00 14.69 29 VAL B O 1
ATOM 2902 N N . SER B 1 40 ? -36.196 -29.559 28.014 1.00 19.21 30 SER B N 1
ATOM 2903 C CA . SER B 1 40 ? -36.361 -28.123 27.771 1.00 18.23 30 SER B CA 1
ATOM 2904 C C . SER B 1 40 ? -35.308 -27.606 26.777 1.00 23.41 30 SER B C 1
ATOM 2905 O O . SER B 1 40 ? -35.483 -26.552 26.180 1.00 21.81 30 SER B O 1
ATOM 2908 N N . LEU B 1 41 ? -34.223 -28.359 26.605 1.00 15.95 31 LEU B N 1
ATOM 2909 C CA . LEU B 1 41 ? -33.171 -28.006 25.656 1.00 12.42 31 LEU B CA 1
ATOM 2910 C C . LEU B 1 41 ? -33.429 -28.678 24.336 1.00 15.62 31 LEU B C 1
ATOM 2911 O O . LEU B 1 41 ? -32.619 -28.574 23.402 1.00 17.07 31 LEU B O 1
ATOM 2916 N N . GLY B 1 42 ? -34.544 -29.399 24.260 1.00 14.45 32 GLY B N 1
ATOM 2917 C CA . GLY B 1 42 ? -34.921 -30.051 23.017 1.00 15.02 32 GLY B CA 1
ATOM 2918 C C . GLY B 1 42 ? -34.370 -31.456 22.815 1.00 21.74 32 GLY B C 1
ATOM 2919 O O . GLY B 1 42 ? -34.474 -32.000 21.711 1.00 20.97 32 GLY B O 1
ATOM 2920 N N . TYR B 1 43 ? -33.795 -32.040 23.869 1.00 14.28 33 TYR B N 1
ATOM 2921 C CA . TYR B 1 43 ? -33.270 -33.405 23.831 1.00 15.11 33 TYR B CA 1
ATOM 2922 C C . TYR B 1 43 ? -34.438 -34.365 24.017 1.00 18.44 33 TYR B C 1
ATOM 2923 O O . TYR B 1 43 ? -35.493 -33.973 24.505 1.00 15.93 33 TYR B O 1
ATOM 2932 N N . ARG B 1 44 ? -34.245 -35.624 23.646 1.00 18.46 34 ARG B N 1
ATOM 2933 C CA . ARG B 1 44 ? -35.329 -36.610 23.647 1.00 12.63 34 ARG B CA 1
ATOM 2934 C C . ARG B 1 44 ? -35.028 -37.734 24.639 1.00 13.07 34 ARG B C 1
ATOM 2935 O O . ARG B 1 44 ? -33.902 -38.186 24.735 1.00 16.89 34 ARG B O 1
ATOM 2943 N N . GLU B 1 45 ? -36.052 -38.197 25.340 1.00 15.22 35 GLU B N 1
ATOM 2944 C CA . GLU B 1 45 ? -35.888 -39.218 26.371 1.00 15.40 35 GLU B CA 1
ATOM 2945 C C . GLU B 1 45 ? -35.860 -40.633 25.791 1.00 18.37 35 GLU B C 1
ATOM 2946 O O . GLU B 1 45 ? -36.656 -40.970 24.905 1.00 16.16 35 GLU B O 1
ATOM 2952 N N . LEU B 1 46 ? -34.944 -41.450 26.305 1.00 18.04 36 LEU B N 1
ATOM 2953 C CA . LEU B 1 46 ? -34.986 -42.897 26.123 1.00 21.36 36 LEU B CA 1
ATOM 2954 C C . LEU B 1 46 ? -35.349 -43.491 27.475 1.00 18.57 36 LEU B C 1
ATOM 2955 O O . LEU B 1 46 ? -34.489 -43.663 28.319 1.00 16.95 36 LEU B O 1
ATOM 2960 N N . GLY B 1 47 ? -36.624 -43.788 27.676 1.00 19.27 37 GLY B N 1
ATOM 2961 C CA . GLY B 1 47 ? -37.102 -44.235 28.967 1.00 17.03 37 GLY B CA 1
ATOM 2962 C C . GLY B 1 47 ? -36.653 -45.653 29.277 1.00 21.85 37 GLY B C 1
ATOM 2963 O O . GLY B 1 47 ? -36.609 -46.518 28.397 1.00 18.40 37 GLY B O 1
ATOM 2964 N N . ILE B 1 48 ? -36.321 -45.889 30.537 1.00 16.77 38 ILE B N 1
ATOM 2965 C CA . ILE B 1 48 ? -35.878 -47.208 30.985 1.00 21.75 38 ILE B CA 1
ATOM 2966 C C . ILE B 1 48 ? -36.646 -47.617 32.229 1.00 21.78 38 ILE B C 1
ATOM 2967 O O . ILE B 1 48 ? -36.639 -46.897 33.219 1.00 22.49 38 ILE B O 1
ATOM 2972 N N . TYR B 1 49 ? -37.328 -48.757 32.187 1.00 13.14 39 TYR B N 1
ATOM 2973 C CA . TYR B 1 49 ? -38.065 -49.171 33.375 1.00 16.37 39 TYR B CA 1
ATOM 2974 C C . TYR B 1 49 ? -37.192 -50.057 34.256 1.00 26.62 39 TYR B C 1
ATOM 2975 O O . TYR B 1 49 ? -36.447 -50.898 33.751 1.00 21.58 39 TYR B O 1
ATOM 2984 N N . CYS B 1 50 ? -37.270 -49.863 35.572 1.00 21.10 40 CYS B N 1
ATOM 2985 C CA . CYS B 1 50 ? -36.463 -50.658 36.488 1.00 20.94 40 CYS B CA 1
ATOM 2986 C C . CYS B 1 50 ? -37.224 -51.911 36.865 1.00 24.92 40 CYS B C 1
ATOM 2987 O O . CYS B 1 50 ? -38.298 -51.837 37.454 1.00 26.58 40 CYS B O 1
ATOM 2990 N N . TYR B 1 51 ? -36.672 -53.063 36.506 1.00 23.79 41 TYR B N 1
ATOM 2991 C CA . TYR B 1 51 ? -37.355 -54.333 36.716 1.00 26.61 41 TYR B CA 1
ATOM 2992 C C . TYR B 1 51 ? -36.296 -55.382 36.989 1.00 29.02 41 TYR B C 1
ATOM 2993 O O . TYR B 1 51 ? -35.122 -55.055 37.116 1.00 25.77 41 TYR B O 1
ATOM 3002 N N . GLN B 1 52 ? -36.715 -56.642 37.062 1.00 29.15 42 GLN B N 1
ATOM 3003 C CA . GLN B 1 52 ? -35.818 -57.746 37.395 1.00 32.72 42 GLN B CA 1
ATOM 3004 C C . GLN B 1 52 ? -35.307 -58.442 36.132 1.00 33.59 42 GLN B C 1
ATOM 3005 O O . GLN B 1 52 ? -36.032 -59.209 35.494 1.00 31.10 42 GLN B O 1
ATOM 3011 N N . ILE B 1 53 ? -34.052 -58.173 35.785 1.00 30.91 43 ILE B N 1
ATOM 3012 C CA . ILE B 1 53 ? -33.477 -58.615 34.513 1.00 31.03 43 ILE B CA 1
ATOM 3013 C C . ILE B 1 53 ? -33.462 -60.136 34.353 1.00 32.46 43 ILE B C 1
ATOM 3014 O O . ILE B 1 53 ? -33.521 -60.646 33.231 1.00 30.24 43 ILE B O 1
ATOM 3019 N N . HIS B 1 54 ? -33.405 -60.869 35.462 1.00 24.47 44 HIS B N 1
ATOM 3020 C CA . HIS B 1 54 ? -33.331 -62.319 35.361 1.00 27.79 44 HIS B CA 1
ATOM 3021 C C . HIS B 1 54 ? -34.630 -62.906 34.806 1.00 31.32 44 HIS B C 1
ATOM 3022 O O . HIS B 1 54 ? -34.671 -64.071 34.445 1.00 31.41 44 HIS B O 1
ATOM 3029 N N . THR B 1 55 ? -35.687 -62.103 34.737 1.00 27.34 45 THR B N 1
ATOM 3030 C CA . THR B 1 55 ? -36.963 -62.580 34.201 1.00 36.67 45 THR B CA 1
ATOM 3031 C C . THR B 1 55 ? -37.013 -62.549 32.667 1.00 35.29 45 THR B C 1
ATOM 3032 O O . THR B 1 55 ? -37.976 -63.025 32.069 1.00 33.45 45 THR B O 1
ATOM 3036 N N . ASP B 1 56 ? -35.995 -61.961 32.041 1.00 28.92 46 ASP B N 1
ATOM 3037 C CA . ASP B 1 56 ? -35.893 -61.941 30.581 1.00 32.83 46 ASP B CA 1
ATOM 3038 C C . ASP B 1 56 ? -34.986 -63.061 30.067 1.00 41.39 46 ASP B C 1
ATOM 3039 O O . ASP B 1 56 ? -33.934 -63.329 30.650 1.00 36.50 46 ASP B O 1
ATOM 3044 N N . SER B 1 57 ? -35.384 -63.690 28.960 1.00 34.13 47 SER B N 1
ATOM 3045 C CA . SER B 1 57 ? -34.483 -64.560 28.213 1.00 37.69 47 SER B CA 1
ATOM 3046 C C . SER B 1 57 ? -33.513 -63.665 27.455 1.00 32.21 47 SER B C 1
ATOM 3047 O O . SER B 1 57 ? -33.727 -62.455 27.348 1.00 27.35 47 SER B O 1
ATOM 3050 N N . GLU B 1 58 ? -32.446 -64.234 26.909 1.00 35.05 48 GLU B N 1
ATOM 3051 C CA . GLU B 1 58 ? -31.485 -63.386 26.210 1.00 34.85 48 GLU B CA 1
ATOM 3052 C C . GLU B 1 58 ? -32.130 -62.651 25.037 1.00 27.55 48 GLU B C 1
ATOM 3053 O O . GLU B 1 58 ? -31.841 -61.484 24.798 1.00 29.65 48 GLU B O 1
ATOM 3059 N N . SER B 1 59 ? -33.026 -63.320 24.319 1.00 28.33 49 SER B N 1
ATOM 3060 C CA . SER B 1 59 ? -33.682 -62.676 23.185 1.00 31.10 49 SER B CA 1
ATOM 3061 C C . SER B 1 59 ? -34.739 -61.653 23.622 1.00 30.71 49 SER B C 1
ATOM 3062 O O . SER B 1 59 ? -34.954 -60.637 22.960 1.00 27.31 49 SER B O 1
ATOM 3065 N N . GLU B 1 60 ? -35.406 -61.920 24.737 1.00 29.64 50 GLU B N 1
ATOM 3066 C CA . GLU B 1 60 ? -36.398 -60.982 25.248 1.00 24.02 50 GLU B CA 1
ATOM 3067 C C . GLU B 1 60 ? -35.719 -59.699 25.702 1.00 24.66 50 GLU B C 1
ATOM 3068 O O . GLU B 1 60 ? -36.230 -58.602 25.480 1.00 29.50 50 GLU B O 1
ATOM 3074 N N . LEU B 1 61 ? -34.564 -59.829 26.344 1.00 24.52 51 LEU B N 1
ATOM 3075 C CA . LEU B 1 61 ? -33.840 -58.631 26.790 1.00 22.21 51 LEU B CA 1
ATOM 3076 C C . LEU B 1 61 ? -33.339 -57.845 25.576 1.00 26.91 51 LEU B C 1
ATOM 3077 O O . LEU B 1 61 ? -33.349 -56.623 25.560 1.00 22.25 51 LEU B O 1
ATOM 3082 N N . SER B 1 62 ? -32.895 -58.564 24.553 1.00 30.20 52 SER B N 1
ATOM 3083 C CA . SER B 1 62 ? -32.395 -57.919 23.346 1.00 24.13 52 SER B CA 1
ATOM 3084 C C . SER B 1 62 ? -33.493 -57.087 22.696 1.00 23.63 52 SER B C 1
ATOM 3085 O O . SER B 1 62 ? -33.256 -55.964 22.257 1.00 22.42 52 SER B O 1
ATOM 3088 N N . LYS B 1 63 ? -34.698 -57.645 22.618 1.00 24.37 53 LYS B N 1
ATOM 3089 C CA . LYS B 1 63 ? -35.798 -56.937 21.963 1.00 25.82 53 LYS B CA 1
ATOM 3090 C C . LYS B 1 63 ? -36.413 -55.847 22.838 1.00 24.21 53 LYS B C 1
ATOM 3091 O O . LYS B 1 63 ? -36.879 -54.833 22.334 1.00 22.65 53 LYS B O 1
ATOM 3097 N N . ARG B 1 64 ? -36.422 -56.056 24.151 1.00 23.27 54 ARG B N 1
ATOM 3098 C CA . ARG B 1 64 ? -36.786 -54.965 25.064 1.00 19.98 54 ARG B CA 1
ATOM 3099 C C . ARG B 1 64 ? -35.863 -53.773 24.840 1.00 19.91 54 ARG B C 1
ATOM 3100 O O . ARG B 1 64 ? -36.306 -52.617 24.777 1.00 20.99 54 ARG B O 1
ATOM 3108 N N . LEU B 1 65 ? -34.567 -54.040 24.725 1.00 23.45 55 LEU B N 1
ATOM 3109 C CA . LEU B 1 65 ? -33.603 -52.970 24.449 1.00 21.45 55 LEU B CA 1
ATOM 3110 C C . LEU B 1 65 ? -33.850 -52.331 23.079 1.00 24.59 55 LEU B C 1
ATOM 3111 O O . LEU B 1 65 ? -33.715 -51.112 22.911 1.00 23.89 55 LEU B O 1
ATOM 3116 N N . ASP B 1 66 ? -34.207 -53.154 22.097 1.00 23.32 56 ASP B N 1
ATOM 3117 C CA . ASP B 1 66 ? -34.568 -52.634 20.779 1.00 22.79 56 ASP B CA 1
ATOM 3118 C C . ASP B 1 66 ? -35.776 -51.697 20.857 1.00 21.34 56 ASP B C 1
ATOM 3119 O O . ASP B 1 66 ? -35.874 -50.708 20.114 1.00 22.13 56 ASP B O 1
ATOM 3124 N N . GLY B 1 67 ? -36.702 -52.015 21.752 1.00 19.19 57 GLY B N 1
ATOM 3125 C CA . GLY B 1 67 ? -37.851 -51.164 21.969 1.00 21.98 57 GLY B CA 1
ATOM 3126 C C . GLY B 1 67 ? -37.428 -49.827 22.559 1.00 19.46 57 GLY B C 1
ATOM 3127 O O . GLY B 1 67 ? -37.916 -48.780 22.142 1.00 17.30 57 GLY B O 1
ATOM 3128 N N . ILE B 1 68 ? -36.523 -49.864 23.530 1.00 17.98 58 ILE B N 1
ATOM 3129 C CA . ILE B 1 68 ? -36.012 -48.647 24.150 1.00 16.44 58 ILE B CA 1
ATOM 3130 C C . ILE B 1 68 ? -35.309 -47.742 23.129 1.00 21.89 58 ILE B C 1
ATOM 3131 O O . ILE B 1 68 ? -35.546 -46.534 23.093 1.00 18.86 58 ILE B O 1
ATOM 3136 N N . VAL B 1 69 ? -34.476 -48.334 22.275 1.00 16.82 59 VAL B N 1
ATOM 3137 C CA . VAL B 1 69 ? -33.661 -47.550 21.339 1.00 18.56 59 VAL B CA 1
ATOM 3138 C C . VAL B 1 69 ? -34.299 -47.393 19.950 1.00 20.09 59 VAL B C 1
ATOM 3139 O O . VAL B 1 69 ? -33.639 -46.965 19.004 1.00 21.48 59 VAL B O 1
ATOM 3143 N N . ALA B 1 70 ? -35.579 -47.734 19.833 1.00 18.25 60 ALA B N 1
ATOM 3144 C CA . ALA B 1 70 ? -36.246 -47.779 18.532 1.00 18.41 60 ALA B CA 1
ATOM 3145 C C . ALA B 1 70 ? -36.150 -46.466 17.727 1.00 24.41 60 ALA B C 1
ATOM 3146 O O . ALA B 1 70 ? -36.077 -46.493 16.497 1.00 20.63 60 ALA B O 1
ATOM 3148 N N . GLY B 1 71 ? -36.155 -45.327 18.418 1.00 16.96 61 GLY B N 1
ATOM 3149 C CA . GLY B 1 71 ? -36.168 -44.026 17.751 1.00 13.44 61 GLY B CA 1
ATOM 3150 C C . GLY B 1 71 ? -34.798 -43.547 17.294 1.00 19.35 61 GLY B C 1
ATOM 3151 O O . GLY B 1 71 ? -34.688 -42.544 16.596 1.00 19.97 61 GLY B O 1
ATOM 3152 N N . LEU B 1 72 ? -33.742 -44.259 17.681 1.00 15.57 62 LEU B N 1
ATOM 3153 C CA . LEU B 1 72 ? -32.388 -43.784 17.406 1.00 19.81 62 LEU B CA 1
ATOM 3154 C C . LEU B 1 72 ? -32.028 -43.929 15.940 1.00 24.63 62 LEU B C 1
ATOM 3155 O O . LEU B 1 72 ? -32.539 -44.813 15.259 1.00 20.79 62 LEU B O 1
ATOM 3160 N N . ARG B 1 73 ? -31.119 -43.076 15.478 1.00 21.72 63 ARG B N 1
ATOM 3161 C CA . ARG B 1 73 ? -30.612 -43.142 14.118 1.00 24.17 63 ARG B CA 1
ATOM 3162 C C . ARG B 1 73 ? -29.123 -42.867 14.113 1.00 30.13 63 ARG B C 1
ATOM 3163 O O . ARG B 1 73 ? -28.613 -42.177 14.989 1.00 21.02 63 ARG B O 1
ATOM 3171 N N . HIS B 1 74 ? -28.429 -43.380 13.106 1.00 27.60 64 HIS B N 1
ATOM 3172 C CA . HIS B 1 74 ? -27.037 -43.025 12.913 1.00 26.35 64 HIS B CA 1
ATOM 3173 C C . HIS B 1 74 ? -26.939 -41.504 12.865 1.00 21.21 64 HIS B C 1
ATOM 3174 O O . HIS B 1 74 ? -27.791 -40.834 12.275 1.00 23.07 64 HIS B O 1
ATOM 3181 N N . GLY B 1 75 ? -25.913 -40.946 13.493 1.00 22.74 65 GLY B N 1
ATOM 3182 C CA . GLY B 1 75 ? -25.738 -39.501 13.452 1.00 18.22 65 GLY B CA 1
ATOM 3183 C C . GLY B 1 75 ? -26.273 -38.789 14.682 1.00 27.05 65 GLY B C 1
ATOM 3184 O O . GLY B 1 75 ? -26.013 -37.602 14.872 1.00 25.25 65 GLY B O 1
ATOM 3185 N N . ASP B 1 76 ? -27.035 -39.504 15.509 1.00 23.75 66 ASP B N 1
ATOM 3186 C CA . ASP B 1 76 ? -27.517 -38.942 16.771 1.00 20.81 66 ASP B CA 1
ATOM 3187 C C . ASP B 1 76 ? -26.407 -38.928 17.825 1.00 20.81 66 ASP B C 1
ATOM 3188 O O . ASP B 1 76 ? -25.305 -39.464 17.621 1.00 18.76 66 ASP B O 1
ATOM 3193 N N . VAL B 1 77 ? -26.719 -38.313 18.960 1.00 14.65 67 VAL B N 1
ATOM 3194 C CA . VAL B 1 77 ? -25.867 -38.373 20.134 1.00 17.20 67 VAL B CA 1
ATOM 3195 C C . VAL B 1 77 ? -26.724 -38.887 21.285 1.00 16.21 67 VAL B C 1
ATOM 3196 O O . VAL B 1 77 ? -27.877 -38.487 21.431 1.00 20.49 67 VAL B O 1
ATOM 3200 N N . VAL B 1 78 ? -26.177 -39.784 22.096 1.00 18.77 68 VAL B N 1
ATOM 3201 C CA . VAL B 1 78 ? -26.946 -40.345 23.202 1.00 16.39 68 VAL B CA 1
ATOM 3202 C C . VAL B 1 78 ? -26.228 -40.100 24.518 1.00 20.64 68 VAL B C 1
ATOM 3203 O O . VAL B 1 78 ? -25.038 -40.368 24.629 1.00 17.43 68 VAL B O 1
ATOM 3207 N N . ILE B 1 79 ? -26.958 -39.580 25.502 1.00 19.22 69 ILE B N 1
ATOM 3208 C CA . ILE B 1 79 ? -26.429 -39.409 26.844 1.00 18.73 69 ILE B CA 1
ATOM 3209 C C . ILE B 1 79 ? -26.945 -40.546 27.744 1.00 18.97 69 ILE B C 1
ATOM 3210 O O . ILE B 1 79 ? -28.142 -40.685 27.974 1.00 18.76 69 ILE B O 1
ATOM 3215 N N . PHE B 1 80 ? -26.018 -41.364 28.224 1.00 15.95 70 PHE B N 1
ATOM 3216 C CA . PHE B 1 80 ? -26.329 -42.533 29.042 1.00 18.01 70 PHE B CA 1
ATOM 3217 C C . PHE B 1 80 ? -26.123 -42.135 30.494 1.00 19.90 70 PHE B C 1
ATOM 3218 O O . PHE B 1 80 ? -24.987 -41.970 30.931 1.00 22.30 70 PHE B O 1
ATOM 3226 N N . GLN B 1 81 ? -27.218 -41.941 31.229 1.00 19.22 71 GLN B N 1
ATOM 3227 C CA . GLN B 1 81 ? -27.141 -41.657 32.663 1.00 14.55 71 GLN B CA 1
ATOM 3228 C C . GLN B 1 81 ? -26.942 -42.990 33.390 1.00 20.05 71 GLN B C 1
ATOM 3229 O O . GLN B 1 81 ? -27.824 -43.855 33.357 1.00 19.23 71 GLN B O 1
ATOM 3235 N N . THR B 1 82 ? -25.784 -43.159 34.024 1.00 17.73 72 THR B N 1
ATOM 3236 C CA . THR B 1 82 ? -25.414 -44.447 34.617 1.00 16.72 72 THR B CA 1
ATOM 3237 C C . THR B 1 82 ? -25.244 -44.339 36.135 1.00 18.45 72 THR B C 1
ATOM 3238 O O . THR B 1 82 ? -24.718 -43.331 36.652 1.00 23.86 72 THR B O 1
ATOM 3242 N N . PRO B 1 83 ? -25.700 -45.371 36.861 1.00 22.00 73 PRO B N 1
ATOM 3243 C CA . PRO B 1 83 ? -26.214 -46.641 36.321 1.00 18.74 73 PRO B CA 1
ATOM 3244 C C . PRO B 1 83 ? -27.728 -46.633 36.131 1.00 25.06 73 PRO B C 1
ATOM 3245 O O . PRO B 1 83 ? -28.388 -45.722 36.622 1.00 17.92 73 PRO B O 1
ATOM 3249 N N . THR B 1 84 ? -28.273 -47.643 35.449 1.00 21.16 74 THR B N 1
ATOM 3250 C CA . THR B 1 84 ? -29.722 -47.744 35.264 1.00 20.07 74 THR B CA 1
ATOM 3251 C C . THR B 1 84 ? -30.370 -48.375 36.488 1.00 21.03 74 THR B C 1
ATOM 3252 O O . THR B 1 84 ? -31.600 -48.370 36.639 1.00 25.45 74 THR B O 1
ATOM 3256 N N . TRP B 1 85 ? -29.533 -48.945 37.343 1.00 20.60 75 TRP B N 1
ATOM 3257 C CA . TRP B 1 85 ? -29.984 -49.729 38.493 1.00 25.42 75 TRP B CA 1
ATOM 3258 C C . TRP B 1 85 ? -30.729 -51.012 38.102 1.00 27.50 75 TRP B C 1
ATOM 3259 O O . TRP B 1 85 ? -31.454 -51.601 38.911 1.00 32.15 75 TRP B O 1
ATOM 3270 N N . ASN B 1 86 ? -30.518 -51.455 36.869 1.00 23.15 76 ASN B N 1
ATOM 3271 C CA . ASN B 1 86 ? -31.007 -52.760 36.419 1.00 22.14 76 ASN B CA 1
ATOM 3272 C C . ASN B 1 86 ? -29.921 -53.848 36.482 1.00 30.62 76 ASN B C 1
ATOM 3273 O O . ASN B 1 86 ? -30.087 -54.945 35.944 1.00 27.22 76 ASN B O 1
ATOM 3278 N N . THR B 1 87 ? -28.840 -53.531 37.194 1.00 30.40 77 THR B N 1
ATOM 3279 C CA . THR B 1 87 ? -27.627 -54.362 37.335 1.00 32.49 77 THR B CA 1
ATOM 3280 C C . THR B 1 87 ? -26.636 -54.119 36.200 1.00 30.57 77 THR B C 1
ATOM 3281 O O . THR B 1 87 ? -27.004 -53.631 35.139 1.00 22.22 77 THR B O 1
ATOM 3285 N N . THR B 1 88 ? -25.378 -54.465 36.442 1.00 30.13 78 THR B N 1
ATOM 3286 C CA . THR B 1 88 ? -24.300 -54.180 35.505 1.00 37.95 78 THR B CA 1
ATOM 3287 C C . THR B 1 88 ? -24.561 -54.817 34.144 1.00 30.42 78 THR B C 1
ATOM 3288 O O . THR B 1 88 ? -24.161 -54.282 33.111 1.00 28.60 78 THR B O 1
ATOM 3292 N N . GLU B 1 89 ? -25.232 -55.962 34.142 1.00 24.01 79 GLU B N 1
ATOM 3293 C CA . GLU B 1 89 ? -25.479 -56.667 32.889 1.00 23.87 79 GLU B CA 1
ATOM 3294 C C . GLU B 1 89 ? -26.358 -55.819 31.996 1.00 27.05 79 GLU B C 1
ATOM 3295 O O . GLU B 1 89 ? -26.154 -55.750 30.782 1.00 32.03 79 GLU B O 1
ATOM 3301 N N . PHE B 1 90 ? -27.345 -55.165 32.596 1.00 24.74 80 PHE B N 1
ATOM 3302 C CA . PHE B 1 90 ? -28.232 -54.325 31.820 1.00 26.43 80 PHE B CA 1
ATOM 3303 C C . PHE B 1 90 ? -27.463 -53.143 31.237 1.00 22.66 80 PHE B C 1
ATOM 3304 O O . PHE B 1 90 ? -27.664 -52.776 30.082 1.00 25.64 80 PHE B O 1
ATOM 3312 N N . ASP B 1 91 ? -26.571 -52.563 32.030 1.00 23.68 81 ASP B N 1
ATOM 3313 C CA . ASP B 1 91 ? -25.814 -51.388 31.593 1.00 21.54 81 ASP B CA 1
ATOM 3314 C C . ASP B 1 91 ? -24.839 -51.762 30.467 1.00 28.08 81 ASP B C 1
ATOM 3315 O O . ASP B 1 91 ? -24.713 -51.043 29.470 1.00 25.88 81 ASP B O 1
ATOM 3320 N N . GLU B 1 92 ? -24.153 -52.892 30.623 1.00 22.88 82 GLU B N 1
ATOM 3321 C CA . GLU B 1 92 ? -23.270 -53.387 29.571 1.00 24.44 82 GLU B CA 1
ATOM 3322 C C . GLU B 1 92 ? -24.028 -53.638 28.272 1.00 25.24 82 GLU B C 1
ATOM 3323 O O . GLU B 1 92 ? -23.573 -53.253 27.200 1.00 25.61 82 GLU B O 1
ATOM 3329 N N . LYS B 1 93 ? -25.165 -54.320 28.365 1.00 21.97 83 LYS B N 1
ATOM 3330 C CA . LYS B 1 93 ? -25.908 -54.688 27.166 1.00 25.81 83 LYS B CA 1
ATOM 3331 C C . LYS B 1 93 ? -26.566 -53.476 26.503 1.00 23.56 83 LYS B C 1
ATOM 3332 O O . LYS B 1 93 ? -26.732 -53.432 25.284 1.00 25.13 83 LYS B O 1
ATOM 3338 N N . LEU B 1 94 ? -26.936 -52.486 27.303 1.00 22.35 84 LEU B N 1
ATOM 3339 C CA . LEU B 1 94 ? -27.449 -51.245 26.732 1.00 22.54 84 LEU B CA 1
ATOM 3340 C C . LEU B 1 94 ? -26.345 -50.542 25.947 1.00 22.60 84 LEU B C 1
ATOM 3341 O O . LEU B 1 94 ? -26.565 -50.081 24.817 1.00 23.17 84 LEU B O 1
ATOM 3346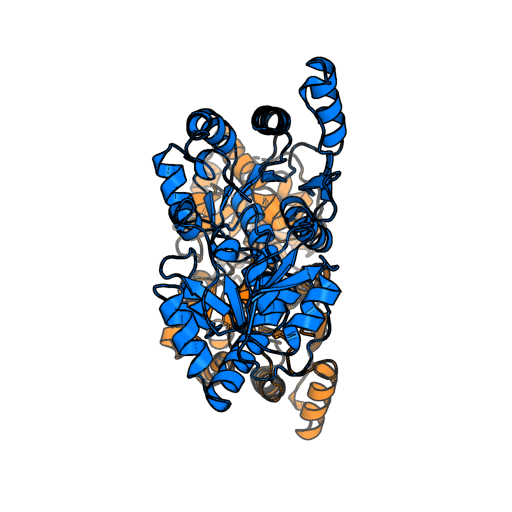 N N . MET B 1 95 ? -25.158 -50.459 26.544 1.00 25.16 85 MET B N 1
ATOM 3347 C CA . MET B 1 95 ? -24.035 -49.799 25.884 1.00 25.02 85 MET B CA 1
ATOM 3348 C C . MET B 1 95 ? -23.693 -50.547 24.602 1.00 27.06 85 MET B C 1
ATOM 3349 O O . MET B 1 95 ? -23.418 -49.925 23.576 1.00 24.87 85 MET B O 1
ATOM 3354 N N . ASN B 1 96 ? -23.727 -51.881 24.646 1.00 27.00 86 ASN B N 1
ATOM 3355 C CA . ASN B 1 96 ? -23.542 -52.667 23.420 1.00 23.76 86 ASN B CA 1
ATOM 3356 C C . ASN B 1 96 ? -24.517 -52.301 22.290 1.00 28.24 86 ASN B C 1
ATOM 3357 O O . ASN B 1 96 ? -24.109 -52.174 21.137 1.00 33.00 86 ASN B O 1
ATOM 3362 N N . LYS B 1 97 ? -25.803 -52.168 22.609 1.00 22.91 87 LYS B N 1
ATOM 3363 C CA . LYS B 1 97 ? -26.803 -51.783 21.611 1.00 23.61 87 LYS B CA 1
ATOM 3364 C C . LYS B 1 97 ? -26.446 -50.439 21.007 1.00 21.27 87 LYS B C 1
ATOM 3365 O O . LYS B 1 97 ? -26.502 -50.254 19.790 1.00 23.96 87 LYS B O 1
ATOM 3371 N N . LEU B 1 98 ? -26.107 -49.492 21.875 1.00 25.45 88 LEU B N 1
ATOM 3372 C CA . LEU B 1 98 ? -25.812 -48.138 21.444 1.00 24.05 88 LEU B CA 1
ATOM 3373 C C . LEU B 1 98 ? -24.641 -48.145 20.472 1.00 24.76 88 LEU B C 1
ATOM 3374 O O . LEU B 1 98 ? -24.628 -47.397 19.497 1.00 23.08 88 LEU B O 1
ATOM 3379 N N . LYS B 1 99 ? -23.662 -48.998 20.751 1.00 27.74 89 LYS B N 1
ATOM 3380 C CA . LYS B 1 99 ? -22.467 -49.067 19.926 1.00 25.96 89 LYS B CA 1
ATOM 3381 C C . LYS B 1 99 ? -22.727 -49.673 18.543 1.00 30.02 89 LYS B C 1
ATOM 3382 O O . LYS B 1 99 ? -21.864 -49.610 17.675 1.00 36.26 89 LYS B O 1
ATOM 3388 N N . LEU B 1 100 ? -23.908 -50.248 18.334 1.00 25.91 90 LEU B N 1
ATOM 3389 C CA . LEU B 1 100 ? -24.289 -50.724 16.997 1.00 29.89 90 LEU B CA 1
ATOM 3390 C C . LEU B 1 100 ? -24.672 -49.576 16.060 1.00 32.79 90 LEU B C 1
ATOM 3391 O O . LEU B 1 100 ? -24.778 -49.759 14.846 1.00 30.47 90 LEU B O 1
ATOM 3396 N N . TYR B 1 101 ? -24.908 -48.401 16.630 1.00 29.26 91 TYR B N 1
ATOM 3397 C CA . TYR B 1 101 ? -25.263 -47.234 15.833 1.00 23.75 91 TYR B CA 1
ATOM 3398 C C . TYR B 1 101 ? -24.040 -46.358 15.607 1.00 26.07 91 TYR B C 1
ATOM 3399 O O . TYR B 1 101 ? -23.121 -46.336 16.417 1.00 29.65 91 TYR B O 1
ATOM 3408 N N . ASP B 1 102 ? -24.044 -45.622 14.505 1.00 24.34 92 ASP B N 1
ATOM 3409 C CA . ASP B 1 102 ? -22.983 -44.671 14.239 1.00 30.30 92 ASP B CA 1
ATOM 3410 C C . ASP B 1 102 ? -23.314 -43.365 14.970 1.00 24.85 92 ASP B C 1
ATOM 3411 O O . ASP B 1 102 ? -23.755 -42.391 14.362 1.00 24.42 92 ASP B O 1
ATOM 3416 N N . ILE B 1 103 ? -23.114 -43.377 16.285 1.00 23.77 93 ILE B N 1
ATOM 3417 C CA . ILE B 1 103 ? -23.458 -42.251 17.144 1.00 20.00 93 ILE B CA 1
ATOM 3418 C C . ILE B 1 103 ? -22.309 -41.961 18.095 1.00 23.74 93 ILE B C 1
ATOM 3419 O O . ILE B 1 103 ? -21.392 -42.774 18.252 1.00 25.63 93 ILE B O 1
ATOM 3424 N N . LYS B 1 104 ? -22.348 -40.789 18.714 1.00 20.94 94 LYS B N 1
ATOM 3425 C CA . LYS B 1 104 ? -21.425 -40.469 19.794 1.00 21.40 94 LYS B CA 1
ATOM 3426 C C . LYS B 1 104 ? -22.151 -40.670 21.121 1.00 25.24 94 LYS B C 1
ATOM 3427 O O . LYS B 1 104 ? -23.358 -40.398 21.244 1.00 20.97 94 LYS B O 1
ATOM 3433 N N . ILE B 1 105 ? -21.421 -41.158 22.113 1.00 22.81 95 ILE B N 1
ATOM 3434 C CA . ILE B 1 105 ? -22.029 -41.498 23.379 1.00 18.72 95 ILE B CA 1
ATOM 3435 C C . ILE B 1 105 ? -21.412 -40.697 24.511 1.00 18.53 95 ILE B C 1
ATOM 3436 O O . ILE B 1 105 ? -20.194 -40.690 24.683 1.00 21.12 95 ILE B O 1
ATOM 3441 N N . VAL B 1 106 ? -22.263 -40.024 25.277 1.00 15.56 96 VAL B N 1
ATOM 3442 C CA . VAL B 1 106 ? -21.825 -39.332 26.479 1.00 14.36 96 VAL B CA 1
ATOM 3443 C C . VAL B 1 106 ? -22.249 -40.187 27.661 1.00 15.51 96 VAL B C 1
ATOM 3444 O O . VAL B 1 106 ? -23.418 -40.526 27.802 1.00 17.97 96 VAL B O 1
ATOM 3448 N N . LEU B 1 107 ? -21.288 -40.518 28.511 1.00 18.88 97 LEU B N 1
ATOM 3449 C CA . LEU B 1 107 ? -21.545 -41.308 29.695 1.00 16.78 97 LEU B CA 1
ATOM 3450 C C . LEU B 1 107 ? -21.631 -40.315 30.850 1.00 17.73 97 LEU B C 1
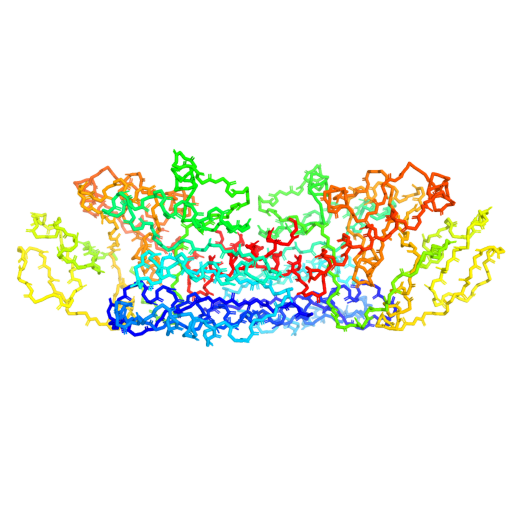ATOM 3451 O O . LEU B 1 107 ? -20.646 -39.648 31.180 1.00 22.82 97 LEU B O 1
ATOM 3456 N N . PHE B 1 108 ? -22.805 -40.206 31.457 1.00 17.68 98 PHE B N 1
ATOM 3457 C CA . PHE B 1 108 ? -23.023 -39.222 32.523 1.00 17.13 98 PHE B CA 1
ATOM 3458 C C . PHE B 1 108 ? -23.140 -39.993 33.832 1.00 19.39 98 PHE B C 1
ATOM 3459 O O . PHE B 1 108 ? -24.156 -40.622 34.105 1.00 21.41 98 PHE B O 1
ATOM 3467 N N . ILE B 1 109 ? -22.074 -39.948 34.626 1.00 18.54 99 ILE B N 1
ATOM 3468 C CA . ILE B 1 109 ? -21.973 -40.748 35.835 1.00 18.51 99 ILE B CA 1
ATOM 3469 C C . ILE B 1 109 ? -22.736 -40.134 37.008 1.00 18.85 99 ILE B C 1
ATOM 3470 O O . ILE B 1 109 ? -22.382 -39.062 37.484 1.00 21.08 99 ILE B O 1
ATOM 3475 N N . HIS B 1 110 ? -23.791 -40.814 37.451 1.00 20.31 100 HIS B N 1
ATOM 3476 C CA . HIS B 1 110 ? -24.528 -40.429 38.660 1.00 21.86 100 HIS B CA 1
ATOM 3477 C C . HIS B 1 110 ? -23.923 -41.117 39.877 1.00 23.10 100 HIS B C 1
ATOM 3478 O O . HIS B 1 110 ? -23.880 -40.562 40.982 1.00 25.88 100 HIS B O 1
ATOM 3485 N N . ASP B 1 111 ? -23.460 -42.341 39.671 1.00 26.06 101 ASP B N 1
ATOM 3486 C CA . ASP B 1 111 ? -22.866 -43.129 40.744 1.00 23.00 101 ASP B CA 1
ATOM 3487 C C . ASP B 1 111 ? -21.951 -44.164 40.120 1.00 30.26 101 ASP B C 1
ATOM 3488 O O . ASP B 1 111 ? -22.162 -44.562 38.973 1.00 23.11 101 ASP B O 1
ATOM 3493 N N . VAL B 1 112 ? -20.947 -44.597 40.877 1.00 28.45 102 VAL B N 1
ATOM 3494 C CA . VAL B 1 112 ? -20.078 -45.682 40.463 1.00 26.78 102 VAL B CA 1
ATOM 3495 C C . VAL B 1 112 ? -20.268 -46.800 41.487 1.00 31.68 102 VAL B C 1
ATOM 3496 O O . VAL B 1 112 ? -19.640 -46.797 42.553 1.00 33.37 102 VAL B O 1
ATOM 3500 N N . VAL B 1 113 ? -21.150 -47.742 41.164 1.00 34.83 103 VAL B N 1
ATOM 3501 C CA . VAL B 1 113 ? -21.626 -48.711 42.145 1.00 32.80 103 VAL B CA 1
ATOM 3502 C C . VAL B 1 113 ? -20.503 -49.518 42.814 1.00 35.69 103 VAL B C 1
ATOM 3503 O O . VAL B 1 113 ? -20.560 -49.767 44.015 1.00 32.53 103 VAL B O 1
ATOM 3507 N N . PRO B 1 114 ? -19.483 -49.937 42.041 1.00 32.17 104 PRO B N 1
ATOM 3508 C CA . PRO B 1 114 ? -18.369 -50.670 42.663 1.00 30.63 104 PRO B CA 1
ATOM 3509 C C . PRO B 1 114 ? -17.579 -49.851 43.695 1.00 35.50 104 PRO B C 1
ATOM 3510 O O . PRO B 1 114 ? -16.854 -50.445 44.489 1.00 34.71 104 PRO B O 1
ATOM 3514 N N . LEU B 1 115 ? -17.693 -48.526 43.685 1.00 31.73 105 LEU B N 1
ATOM 3515 C CA . LEU B 1 115 ? -17.002 -47.733 44.703 1.00 34.13 105 LEU B CA 1
ATOM 3516 C C . LEU B 1 115 ? -17.917 -47.401 45.879 1.00 38.23 105 LEU B C 1
ATOM 3517 O O . LEU B 1 115 ? -17.455 -46.942 46.924 1.00 37.46 105 LEU B O 1
ATOM 3522 N N . MET B 1 116 ? -19.215 -47.628 45.704 1.00 42.03 106 MET B N 1
ATOM 3523 C CA . MET B 1 116 ? -20.175 -47.419 46.781 1.00 50.67 106 MET B CA 1
ATOM 3524 C C . MET B 1 116 ? -20.087 -48.562 47.788 1.00 58.45 106 MET B C 1
ATOM 3525 O O . MET B 1 116 ? -20.186 -48.344 48.994 1.00 61.86 106 MET B O 1
ATOM 3530 N N . ASN B 1 120 ? -19.240 -54.038 46.187 1.00 62.71 110 ASN B N 1
ATOM 3531 C CA . ASN B 1 120 ? -19.372 -54.633 44.865 1.00 57.20 110 ASN B CA 1
ATOM 3532 C C . ASN B 1 120 ? -18.182 -54.276 44.002 1.00 45.14 110 ASN B C 1
ATOM 3533 O O . ASN B 1 120 ? -18.292 -54.148 42.777 1.00 39.66 110 ASN B O 1
ATOM 3538 N N . PHE B 1 121 ? -17.045 -54.124 44.674 1.00 44.86 111 PHE B N 1
ATOM 3539 C CA . PHE B 1 121 ? -15.796 -53.712 44.056 1.00 46.74 111 PHE B CA 1
ATOM 3540 C C . PHE B 1 121 ? -15.420 -54.633 42.906 1.00 43.37 111 PHE B C 1
ATOM 3541 O O . PHE B 1 121 ? -14.819 -54.194 41.925 1.00 41.32 111 PHE B O 1
ATOM 3549 N N . TYR B 1 122 ? -15.788 -55.908 43.015 1.00 39.90 112 TYR B N 1
ATOM 3550 C CA . TYR B 1 122 ? -15.367 -56.892 42.025 1.00 37.39 112 TYR B CA 1
ATOM 3551 C C . TYR B 1 122 ? -15.941 -56.597 40.633 1.00 39.45 112 TYR B C 1
ATOM 3552 O O . TYR B 1 122 ? -15.445 -57.102 39.631 1.00 41.40 112 TYR B O 1
ATOM 3561 N N . LEU B 1 123 ? -16.974 -55.765 40.573 1.00 34.37 113 LEU B N 1
ATOM 3562 C CA . LEU B 1 123 ? -17.592 -55.425 39.289 1.00 35.44 113 LEU B CA 1
ATOM 3563 C C . LEU B 1 123 ? -16.932 -54.235 38.590 1.00 37.31 113 LEU B C 1
ATOM 3564 O O . LEU B 1 123 ? -17.406 -53.774 37.551 1.00 36.5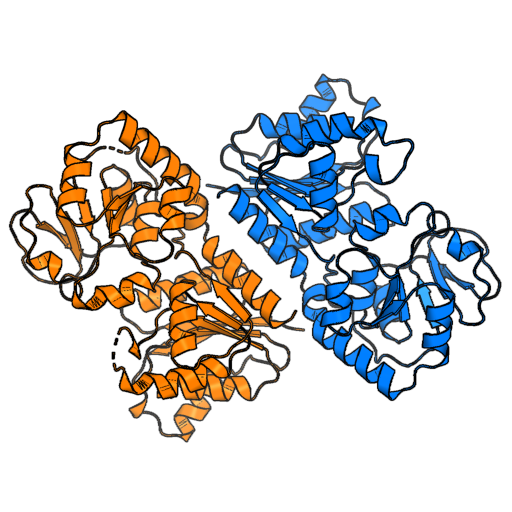3 113 LEU B O 1
ATOM 3569 N N . MET B 1 124 ? -15.834 -53.746 39.158 1.00 36.85 114 MET B N 1
ATOM 3570 C CA . MET B 1 124 ? -15.144 -52.582 38.615 1.00 36.89 114 MET B CA 1
ATOM 3571 C C . MET B 1 124 ? -14.622 -52.821 37.206 1.00 38.75 114 MET B C 1
ATOM 3572 O O . MET B 1 124 ? -14.785 -51.971 36.334 1.00 34.36 114 MET B O 1
ATOM 3577 N N . ASP B 1 125 ? -13.995 -53.972 36.979 1.00 34.61 115 ASP B N 1
ATOM 3578 C CA . ASP B 1 125 ? -13.434 -54.252 35.658 1.00 38.51 115 ASP B CA 1
ATOM 3579 C C . ASP B 1 125 ? -14.491 -54.244 34.556 1.00 36.76 115 ASP B C 1
ATOM 3580 O O . ASP B 1 125 ? -14.272 -53.670 33.490 1.00 39.35 115 ASP B O 1
ATOM 3585 N N . ARG B 1 126 ? -15.629 -54.885 34.806 1.00 31.46 116 ARG B N 1
ATOM 3586 C CA . ARG B 1 126 ? -16.711 -54.901 33.826 1.00 28.88 116 ARG B CA 1
ATOM 3587 C C . ARG B 1 126 ? -17.257 -53.488 33.649 1.00 29.81 116 ARG B C 1
ATOM 3588 O O . ARG B 1 126 ? -17.576 -53.058 32.528 1.00 24.92 116 ARG B O 1
ATOM 3596 N N . THR B 1 127 ? -17.364 -52.759 34.756 1.00 27.49 117 THR B N 1
ATOM 3597 C CA . THR B 1 127 ? -17.840 -51.366 34.696 1.00 29.70 117 THR B CA 1
ATOM 3598 C C . THR B 1 127 ? -16.916 -50.474 33.860 1.00 28.30 117 THR B C 1
ATOM 3599 O O . THR B 1 127 ? -17.362 -49.789 32.934 1.00 26.32 117 THR B O 1
ATOM 3603 N N . ILE B 1 128 ? -15.628 -50.486 34.188 1.00 31.78 118 ILE B N 1
ATOM 3604 C CA . ILE B 1 128 ? -14.631 -49.762 33.396 1.00 29.36 118 ILE B CA 1
ATOM 3605 C C . ILE B 1 128 ? -14.664 -50.179 31.924 1.00 28.28 118 ILE B C 1
ATOM 3606 O O . ILE B 1 128 ? -14.513 -49.350 31.032 1.00 30.06 118 ILE B O 1
ATOM 3611 N N . ALA B 1 129 ? -14.866 -51.468 31.667 1.00 28.53 119 ALA B N 1
ATOM 3612 C CA . ALA B 1 129 ? -14.920 -51.944 30.289 1.00 31.52 119 ALA B CA 1
ATOM 3613 C C . ALA B 1 129 ? -16.026 -51.259 29.481 1.00 35.44 119 ALA B C 1
ATOM 3614 O O . ALA B 1 129 ? -15.813 -50.887 28.322 1.00 30.53 119 ALA B O 1
ATOM 3616 N N . TYR B 1 130 ? -17.206 -51.083 30.070 1.00 26.92 120 TYR B N 1
ATOM 3617 C CA . TYR B 1 130 ? -18.281 -50.464 29.300 1.00 28.44 120 TYR B CA 1
ATOM 3618 C C . TYR B 1 130 ? -18.201 -48.941 29.317 1.00 25.07 120 TYR B C 1
ATOM 3619 O O . TYR B 1 130 ? -18.607 -48.291 28.358 1.00 22.63 120 TYR B O 1
ATOM 3628 N N . TYR B 1 131 ? -17.659 -48.375 30.395 1.00 25.65 121 TYR B N 1
ATOM 3629 C CA . TYR B 1 131 ? -17.352 -46.943 30.413 1.00 25.40 121 TYR B CA 1
ATOM 3630 C C . TYR B 1 131 ? -16.480 -46.562 29.220 1.00 28.06 121 TYR B C 1
ATOM 3631 O O . TYR B 1 131 ? -16.713 -45.541 28.580 1.00 23.83 121 TYR B O 1
ATOM 3640 N N . ASN B 1 132 ? -15.456 -47.373 28.944 1.00 29.20 122 ASN B N 1
ATOM 3641 C CA . ASN B 1 132 ? -14.491 -47.054 27.895 1.00 25.56 122 ASN B CA 1
ATOM 3642 C C . ASN B 1 132 ? -15.050 -47.044 26.476 1.00 26.12 122 ASN B C 1
ATOM 3643 O O . ASN B 1 132 ? -14.375 -46.622 25.541 1.00 32.14 122 ASN B O 1
ATOM 3648 N N . LYS B 1 133 ? -16.285 -47.500 26.321 1.00 25.58 123 LYS B N 1
ATOM 3649 C CA . LYS B 1 133 ? -16.940 -47.463 25.028 1.00 24.31 123 LYS B CA 1
ATOM 3650 C C . LYS B 1 133 ? -17.540 -46.083 24.728 1.00 24.36 123 LYS B C 1
ATOM 3651 O O . LYS B 1 133 ? -17.957 -45.807 23.609 1.00 27.42 123 LYS B O 1
ATOM 3657 N N . ALA B 1 134 ? -17.561 -45.210 25.729 1.00 22.24 124 ALA B N 1
ATOM 3658 C CA . ALA B 1 134 ? -18.124 -43.872 25.544 1.00 21.97 124 ALA B CA 1
ATOM 3659 C C . ALA B 1 134 ? -17.129 -42.905 24.899 1.00 23.30 124 ALA B C 1
ATOM 3660 O O . ALA B 1 134 ? -15.919 -43.121 24.953 1.00 22.76 124 ALA B O 1
ATOM 3662 N N . ASP B 1 135 ? -17.645 -41.835 24.295 1.00 22.89 125 ASP B N 1
ATOM 3663 C CA . ASP B 1 135 ? -16.790 -40.814 23.673 1.00 23.82 125 ASP B CA 1
ATOM 3664 C C . ASP B 1 135 ? -16.434 -39.673 24.620 1.00 22.77 125 ASP B C 1
ATOM 3665 O O . ASP B 1 135 ? -15.363 -39.071 24.515 1.00 23.92 125 ASP B O 1
ATOM 3670 N N . VAL B 1 136 ? -17.337 -39.382 25.544 1.00 21.33 126 VAL B N 1
ATOM 3671 C CA . VAL B 1 136 ? -17.125 -38.327 26.527 1.00 17.78 126 VAL B CA 1
ATOM 3672 C C . VAL B 1 136 ? -17.665 -38.841 27.839 1.00 19.87 126 VAL B C 1
ATOM 3673 O O . VAL B 1 136 ? -18.680 -39.531 27.855 1.00 23.89 126 VAL B O 1
ATOM 3677 N N . VAL B 1 137 ? -16.987 -38.523 28.940 1.00 17.14 127 VAL B N 1
ATOM 3678 C CA . VAL B 1 137 ? -17.506 -38.891 30.251 1.00 17.68 127 VAL B CA 1
ATOM 3679 C C . VAL B 1 137 ? -17.758 -37.624 31.056 1.00 19.04 127 VAL B C 1
ATOM 3680 O O . VAL B 1 137 ? -16.890 -36.759 31.137 1.00 20.96 127 VAL B O 1
ATOM 3684 N N . VAL B 1 138 ? -18.954 -37.507 31.622 1.00 18.69 128 VAL B N 1
ATOM 3685 C CA . VAL B 1 138 ? -19.233 -36.467 32.604 1.00 19.19 128 VAL B CA 1
ATOM 3686 C C . VAL B 1 138 ? -19.148 -37.115 33.969 1.00 22.91 128 VAL B C 1
ATOM 3687 O O . VAL B 1 138 ? -19.837 -38.101 34.235 1.00 21.62 128 VAL B O 1
ATOM 3691 N N . ALA B 1 139 ? -18.293 -36.578 34.831 1.00 16.48 129 ALA B N 1
ATOM 3692 C CA . ALA B 1 139 ? -18.095 -37.179 36.151 1.00 19.38 129 ALA B CA 1
ATOM 3693 C C . ALA B 1 139 ? -18.354 -36.132 37.218 1.00 22.11 129 ALA B C 1
ATOM 3694 O O . ALA B 1 139 ? -18.243 -34.938 36.949 1.00 20.97 129 ALA B O 1
ATOM 3696 N N . PRO B 1 140 ? -18.684 -36.570 38.441 1.00 22.42 130 PRO B N 1
ATOM 3697 C CA . PRO B 1 140 ? -19.010 -35.575 39.467 1.00 24.24 130 PRO B CA 1
ATOM 3698 C C . PRO B 1 140 ? -17.851 -34.624 39.783 1.00 30.47 130 PRO B C 1
ATOM 3699 O O . PRO B 1 140 ? -18.102 -33.454 40.067 1.00 26.96 130 PRO B O 1
ATOM 3703 N N . SER B 1 141 ? -16.616 -35.113 39.732 1.00 29.35 131 SER B N 1
ATOM 3704 C CA . SER B 1 141 ? -15.465 -34.320 40.163 1.00 27.38 131 SER B CA 1
ATOM 3705 C C . SER B 1 141 ? -14.190 -34.759 39.463 1.00 26.88 131 SER B C 1
ATOM 3706 O O . SER B 1 141 ? -14.106 -35.873 38.958 1.00 25.74 131 SER B O 1
ATOM 3709 N N . GLN B 1 142 ? -13.192 -33.882 39.442 1.00 30.29 132 GLN B N 1
ATOM 3710 C CA . GLN B 1 142 ? -11.907 -34.234 38.848 1.00 33.93 132 GLN B CA 1
ATOM 3711 C C . GLN B 1 142 ? -11.254 -35.387 39.632 1.00 31.27 132 GLN B C 1
ATOM 3712 O O . GLN B 1 142 ? -10.572 -36.233 39.054 1.00 29.18 132 GLN B O 1
ATOM 3718 N N . LYS B 1 143 ? -11.495 -35.443 40.937 1.00 32.10 133 LYS B N 1
ATOM 3719 C CA . LYS B 1 143 ? -10.960 -36.540 41.746 1.00 39.66 133 LYS B CA 1
ATOM 3720 C C . LYS B 1 143 ? -11.537 -37.887 41.315 1.00 37.85 133 LYS B C 1
ATOM 3721 O O . LYS B 1 143 ? -10.817 -38.892 41.273 1.00 35.62 133 LYS B O 1
ATOM 3727 N N . MET B 1 144 ? -12.827 -37.907 40.974 1.00 29.75 134 MET B N 1
ATOM 3728 C CA . MET B 1 144 ? -13.456 -39.139 40.504 1.00 25.35 134 MET B CA 1
ATOM 3729 C C . MET B 1 144 ? -12.887 -39.567 39.152 1.00 25.71 134 MET B C 1
ATOM 3730 O O . MET B 1 144 ? -12.646 -40.750 38.926 1.00 28.11 134 MET B O 1
ATOM 3735 N N . ILE B 1 145 ? -12.682 -38.604 38.254 1.00 25.16 135 ILE B N 1
ATOM 3736 C CA . ILE B 1 145 ? -12.021 -38.880 36.977 1.00 20.42 135 ILE B CA 1
ATOM 3737 C C . ILE B 1 145 ? -10.646 -39.525 37.201 1.00 33.04 135 ILE B C 1
ATOM 3738 O O . ILE B 1 145 ? -10.325 -40.548 36.601 1.00 32.56 135 ILE B O 1
ATOM 3743 N N . ASP B 1 146 ? -9.833 -38.901 38.050 1.00 40.78 136 ASP B N 1
ATOM 3744 C CA . ASP B 1 146 ? -8.501 -39.406 38.363 1.00 41.77 136 ASP B CA 1
ATOM 3745 C C . ASP B 1 146 ? -8.572 -40.816 38.933 1.00 31.63 136 ASP B C 1
ATOM 3746 O O . ASP B 1 146 ? -7.773 -41.685 38.574 1.00 37.58 136 ASP B O 1
ATOM 3751 N N . LYS B 1 147 ? -9.541 -41.039 39.814 1.00 32.92 137 LYS B N 1
ATOM 3752 C CA . LYS B 1 147 ? -9.746 -42.349 40.423 1.00 33.93 137 LYS B CA 1
ATOM 3753 C C . LYS B 1 147 ? -10.089 -43.401 39.368 1.00 29.78 137 LYS B C 1
ATOM 3754 O O . LYS B 1 147 ? -9.515 -44.486 39.347 1.00 31.85 137 LYS B O 1
ATOM 3760 N N . LEU B 1 148 ? -11.023 -43.071 38.485 1.00 25.18 138 LEU B N 1
ATOM 3761 C CA . LEU B 1 148 ? -11.429 -43.993 37.435 1.00 26.78 138 LEU B CA 1
ATOM 3762 C C . LEU B 1 148 ? -10.270 -44.295 36.489 1.00 34.30 138 LEU B C 1
ATOM 3763 O O . LEU B 1 148 ? -10.131 -45.418 35.989 1.00 31.17 138 LEU B O 1
ATOM 3768 N N . ARG B 1 149 ? -9.428 -43.298 36.243 1.00 34.66 139 ARG B N 1
ATOM 3769 C CA . ARG B 1 149 ? -8.265 -43.525 35.394 1.00 32.81 139 ARG B CA 1
ATOM 3770 C C . ARG B 1 149 ? -7.290 -44.523 36.028 1.00 32.59 139 ARG B C 1
ATOM 3771 O O . ARG B 1 149 ? -6.646 -45.298 35.331 1.00 32.11 139 ARG B O 1
ATOM 3779 N N . ASP B 1 150 ? -7.195 -44.506 37.352 1.00 31.07 140 ASP B N 1
ATOM 3780 C CA . ASP B 1 150 ? -6.343 -45.464 38.048 1.00 45.80 140 ASP B CA 1
ATOM 3781 C C . ASP B 1 150 ? -6.896 -46.884 37.936 1.00 48.29 140 ASP B C 1
ATOM 3782 O O . ASP B 1 150 ? -6.171 -47.854 38.154 1.00 52.22 140 ASP B O 1
ATOM 3787 N N . PHE B 1 151 ? -8.176 -47.000 37.580 1.00 40.06 141 PHE B N 1
ATOM 3788 C CA . PHE B 1 151 ? -8.797 -48.307 37.361 1.00 36.98 141 PHE B CA 1
ATOM 3789 C C . PHE B 1 151 ? -8.930 -48.669 35.882 1.00 37.32 141 PHE B C 1
ATOM 3790 O O . PHE B 1 151 ? -9.540 -49.683 35.528 1.00 35.65 141 PHE B O 1
ATOM 3798 N N . GLY B 1 152 ? -8.344 -47.852 35.016 1.00 35.35 142 GLY B N 1
ATOM 3799 C CA . GLY B 1 152 ? -8.257 -48.206 33.611 1.00 36.77 142 GLY B CA 1
ATOM 3800 C C . GLY B 1 152 ? -9.143 -47.413 32.664 1.00 35.47 142 GLY B C 1
ATOM 3801 O O . GLY B 1 152 ? -9.113 -47.634 31.449 1.00 31.62 142 GLY B O 1
ATOM 3802 N N . MET B 1 153 ? -9.946 -46.494 33.185 1.00 32.20 143 MET B N 1
ATOM 3803 C CA . MET B 1 153 ? -10.768 -45.707 32.270 1.00 31.45 143 MET B CA 1
ATOM 3804 C C . MET B 1 153 ? -9.871 -44.832 31.415 1.00 34.50 143 MET B C 1
ATOM 3805 O O . MET B 1 153 ? -9.008 -44.119 31.927 1.00 34.69 143 MET B O 1
ATOM 3810 N N . ASN B 1 154 ? -10.070 -44.889 30.107 1.00 30.39 144 ASN B N 1
ATOM 3811 C CA . ASN B 1 154 ? -9.199 -44.162 29.196 1.00 36.75 144 ASN B CA 1
ATOM 3812 C C . ASN B 1 154 ? -9.935 -43.244 28.222 1.00 33.73 144 ASN B C 1
ATOM 3813 O O . ASN B 1 154 ? -9.353 -42.782 27.237 1.00 35.05 144 ASN B O 1
ATOM 3818 N N . VAL B 1 155 ? -11.209 -42.975 28.485 1.00 34.83 145 VAL B N 1
ATOM 3819 C CA . VAL B 1 155 ? -11.937 -42.023 27.642 1.00 28.33 145 VAL B CA 1
ATOM 3820 C C . VAL B 1 155 ? -11.199 -40.686 27.706 1.00 34.20 145 VAL B C 1
ATOM 3821 O O . VAL B 1 155 ? -10.880 -40.197 28.790 1.00 32.46 145 VAL B O 1
ATOM 3825 N N . SER B 1 156 ? -10.908 -40.106 26.546 1.00 32.88 146 SER B N 1
ATOM 3826 C CA . SER B 1 156 ? -10.036 -38.932 26.485 1.00 37.21 146 SER B CA 1
ATOM 3827 C C . SER B 1 156 ? -10.730 -37.618 26.857 1.00 36.26 146 SER B C 1
ATOM 3828 O O . SER B 1 156 ? -10.117 -36.735 27.461 1.00 38.61 146 SER B O 1
ATOM 3831 N N . LYS B 1 157 ? -12.003 -37.482 26.506 1.00 24.65 147 LYS B N 1
ATOM 3832 C CA . LYS B 1 157 ? -12.722 -36.243 26.796 1.00 20.65 147 LYS B CA 1
ATOM 3833 C C . LYS B 1 157 ? -13.571 -36.383 28.040 1.00 24.35 147 LYS B C 1
ATOM 3834 O O . LYS B 1 157 ? -14.395 -37.290 28.143 1.00 26.13 147 LYS B O 1
ATOM 3840 N N . THR B 1 158 ? -13.373 -35.472 28.984 1.00 25.44 148 THR B N 1
ATOM 3841 C CA . THR B 1 158 ? -14.124 -35.508 30.223 1.00 25.79 148 THR B CA 1
ATOM 3842 C C . THR B 1 158 ? -14.652 -34.128 30.574 1.00 24.08 148 THR B C 1
ATOM 3843 O O . THR B 1 158 ? -14.076 -33.118 30.189 1.00 22.46 148 THR B O 1
ATOM 3847 N N . VAL B 1 159 ? -15.752 -34.113 31.316 1.00 19.34 149 VAL B N 1
ATOM 3848 C CA . VAL B 1 159 ? -16.419 -32.884 31.744 1.00 19.90 149 VAL B CA 1
ATOM 3849 C C . VAL B 1 159 ? -16.740 -33.078 33.206 1.00 24.31 149 VAL B C 1
ATOM 3850 O O . VAL B 1 159 ? -17.195 -34.151 33.595 1.00 24.27 149 VAL B O 1
ATOM 3854 N N . VAL B 1 160 ? -16.471 -32.069 34.030 1.00 23.72 150 VAL B N 1
ATOM 3855 C CA . VAL B 1 160 ? -16.781 -32.170 35.447 1.00 16.10 150 VAL B CA 1
ATOM 3856 C C . VAL B 1 160 ? -18.143 -31.550 35.730 1.00 24.05 150 VAL B C 1
ATOM 3857 O O . VAL B 1 160 ? -18.412 -30.413 35.328 1.00 22.56 150 VAL B O 1
ATOM 3861 N N . GLN B 1 161 ? -18.997 -32.293 36.425 1.00 22.09 151 GLN B N 1
ATOM 3862 C CA . GLN B 1 161 ? -20.342 -31.819 36.759 1.00 22.15 151 GLN B CA 1
ATOM 3863 C C . GLN B 1 161 ? -20.285 -30.672 37.772 1.00 23.48 151 GLN B C 1
ATOM 3864 O O . GLN B 1 161 ? -20.917 -29.637 37.591 1.00 18.96 151 GLN B O 1
ATOM 3870 N N . GLY B 1 162 ? -19.522 -30.865 38.841 1.00 19.30 152 GLY B N 1
ATOM 3871 C CA . GLY B 1 162 ? -19.373 -29.835 39.865 1.00 20.81 152 GLY B CA 1
ATOM 3872 C C . GLY B 1 162 ? -20.376 -29.911 41.010 1.00 25.03 152 GLY B C 1
ATOM 3873 O O . GLY B 1 162 ? -19.983 -30.044 42.171 1.00 27.72 152 GLY B O 1
ATOM 3874 N N . MET B 1 163 ? -21.666 -29.829 40.682 1.00 23.65 153 MET B N 1
ATOM 3875 C CA . MET B 1 163 ? -22.736 -29.764 41.680 1.00 22.25 153 MET B CA 1
ATOM 3876 C C . MET B 1 163 ? -24.070 -30.218 41.038 1.00 18.54 153 MET B C 1
ATOM 3877 O O . MET B 1 163 ? -24.314 -29.982 39.848 1.00 17.44 153 MET B O 1
ATOM 3882 N N . TRP B 1 164 ? -24.927 -30.885 41.814 1.00 17.81 154 TRP B N 1
ATOM 3883 C CA . TRP B 1 164 ? -26.310 -31.117 41.390 1.00 20.07 154 TRP B CA 1
ATOM 3884 C C . TRP B 1 164 ? -27.074 -29.810 41.453 1.00 25.49 154 TRP B C 1
ATOM 3885 O O . TRP B 1 164 ? -26.908 -29.035 42.395 1.00 21.54 154 TRP B O 1
ATOM 3896 N N . ASP B 1 165 ? -27.915 -29.563 40.457 1.00 25.08 155 ASP B N 1
ATOM 3897 C CA . ASP B 1 165 ? -28.876 -28.472 40.555 1.00 28.08 155 ASP B CA 1
ATOM 3898 C C . ASP B 1 165 ? -30.056 -28.878 41.416 1.00 28.58 155 ASP B C 1
ATOM 3899 O O . ASP B 1 165 ? -30.102 -29.983 41.975 1.00 25.04 155 ASP B O 1
ATOM 3904 N N . HIS B 1 166 ? -31.020 -27.974 41.518 1.00 23.57 156 HIS B N 1
ATOM 3905 C CA . HIS B 1 166 ? -32.222 -28.265 42.265 1.00 22.36 156 HIS B CA 1
ATOM 3906 C C . HIS B 1 166 ? -33.347 -27.344 41.818 1.00 24.67 156 HIS B C 1
ATOM 3907 O O . HIS B 1 166 ? -33.779 -26.468 42.583 1.00 26.32 156 HIS B O 1
ATOM 3914 N N . PRO B 1 167 ? -33.810 -27.526 40.574 1.00 23.81 157 PRO B N 1
ATOM 3915 C CA . PRO B 1 167 ? -34.864 -26.680 40.010 1.00 26.86 157 PRO B CA 1
ATOM 3916 C C . PRO B 1 167 ? -36.072 -26.613 40.931 1.00 30.50 157 PRO B C 1
ATOM 3917 O O . PRO B 1 167 ? -36.542 -27.633 41.438 1.00 29.28 157 PRO B O 1
ATOM 3921 N N . THR B 1 168 ? -36.570 -25.405 41.159 1.00 26.63 158 THR B N 1
ATOM 3922 C CA . THR B 1 168 ? -37.663 -25.221 42.093 1.00 27.64 158 THR B CA 1
ATOM 3923 C C . THR B 1 168 ? -38.168 -23.790 42.054 1.00 32.90 158 THR B C 1
ATOM 3924 O O . THR B 1 168 ? -37.457 -22.882 41.607 1.00 24.26 158 THR B O 1
ATOM 3928 N N . GLN B 1 169 ? -39.403 -23.607 42.512 1.00 33.78 159 GLN B N 1
ATOM 3929 C CA . GLN B 1 169 ? -39.990 -22.283 42.661 1.00 32.88 159 GLN B CA 1
ATOM 3930 C C . GLN B 1 169 ? -40.397 -22.037 44.110 1.00 32.83 159 GLN B C 1
ATOM 3931 O O . GLN B 1 169 ? -41.148 -21.110 44.397 1.00 32.84 159 GLN B O 1
ATOM 3937 N N . ALA B 1 170 ? -39.901 -22.868 45.021 1.00 31.39 160 ALA B N 1
ATOM 3938 C CA . ALA B 1 170 ? -40.214 -22.715 46.438 1.00 32.82 160 ALA B CA 1
ATOM 3939 C C . ALA B 1 170 ? -39.942 -21.288 46.877 1.00 39.87 160 ALA B C 1
ATOM 3940 O O . ALA B 1 170 ? -38.877 -20.742 46.592 1.00 32.06 160 ALA B O 1
ATOM 3942 N N . PRO B 1 171 ? -40.904 -20.671 47.572 1.00 38.55 161 PRO B N 1
ATOM 3943 C CA . PRO B 1 171 ? -40.644 -19.340 48.126 1.00 36.13 161 PRO B CA 1
ATOM 3944 C C . PRO B 1 171 ? -39.488 -19.405 49.115 1.00 35.88 161 PRO B C 1
ATOM 3945 O O . PRO B 1 171 ? -39.322 -20.421 49.783 1.00 36.25 161 PRO B O 1
ATOM 3949 N N . MET B 1 172 ? -38.695 -18.344 49.195 1.00 32.60 162 MET B N 1
ATOM 3950 C CA . MET B 1 172 ? -37.652 -18.252 50.203 1.00 33.34 162 MET B CA 1
ATOM 3951 C C . MET B 1 172 ? -38.093 -17.240 51.242 1.00 39.78 162 MET B C 1
ATOM 3952 O O . MET B 1 172 ? -38.295 -16.071 50.918 1.00 35.28 162 MET B O 1
ATOM 3957 N N . PHE B 1 173 ? -38.261 -17.695 52.481 1.00 46.59 163 PHE B N 1
ATOM 3958 C CA . PHE B 1 173 ? -38.543 -16.804 53.601 1.00 52.70 163 PHE B CA 1
ATOM 3959 C C . PHE B 1 173 ? -37.255 -16.091 54.010 1.00 48.50 163 PHE B C 1
ATOM 3960 O O . PHE B 1 173 ? -36.160 -16.570 53.706 1.00 44.67 163 PHE B O 1
ATOM 3968 N N . PRO B 1 174 ? -37.380 -14.948 54.707 1.00 45.50 164 PRO B N 1
ATOM 3969 C CA . PRO B 1 174 ? -36.219 -14.277 55.306 1.00 43.96 164 PRO B CA 1
ATOM 3970 C C . PRO B 1 174 ? -35.452 -15.255 56.194 1.00 42.72 164 PRO B C 1
ATOM 3971 O O . PRO B 1 174 ? -36.084 -16.027 56.909 1.00 45.86 164 PRO B O 1
ATOM 3975 N N . ALA B 1 175 ? -34.122 -15.238 56.141 1.00 39.75 165 ALA B N 1
ATOM 3976 C CA . ALA B 1 175 ? -33.327 -16.181 56.931 1.00 31.23 165 ALA B CA 1
ATOM 3977 C C . ALA B 1 175 ? -33.047 -15.653 58.329 1.00 37.50 165 ALA B C 1
ATOM 3978 O O . ALA B 1 175 ? -32.196 -14.787 58.507 1.00 48.02 165 ALA B O 1
ATOM 3980 N N . LEU B 1 177 ? -31.346 -16.765 61.569 1.00 42.50 167 LEU B N 1
ATOM 3981 C CA . LEU B 1 177 ? -30.293 -17.403 62.376 1.00 45.90 167 LEU B CA 1
ATOM 3982 C C . LEU B 1 177 ? -30.823 -18.288 63.504 1.00 39.59 167 LEU B C 1
ATOM 3983 O O . LEU B 1 177 ? -30.685 -17.966 64.681 1.00 46.75 167 LEU B O 1
ATOM 3988 N N . LYS B 1 178 ? -31.431 -19.408 63.131 1.00 49.45 168 LYS B N 1
ATOM 3989 C CA . LYS B 1 178 ? -31.753 -20.455 64.084 1.00 54.29 168 LYS B CA 1
ATOM 3990 C C . LYS B 1 178 ? -30.504 -21.323 64.253 1.00 60.83 168 LYS B C 1
ATOM 3991 O O . LYS B 1 178 ? -29.942 -21.813 63.274 1.00 57.76 168 LYS B O 1
ATOM 3997 N N . ARG B 1 179 ? -30.048 -21.499 65.488 1.00 59.06 169 ARG B N 1
ATOM 3998 C CA . ARG B 1 179 ? -28.859 -22.316 65.717 1.00 54.98 169 ARG B CA 1
ATOM 3999 C C . ARG B 1 179 ? -29.210 -23.797 65.766 1.00 59.46 169 ARG B C 1
ATOM 4000 O O . ARG B 1 179 ? -29.047 -24.461 66.792 1.00 63.52 169 ARG B O 1
ATOM 4008 N N . GLU B 1 180 ? -29.702 -24.293 64.634 1.00 49.50 170 GLU B N 1
ATOM 4009 C CA . GLU B 1 180 ? -30.070 -25.692 64.470 1.00 61.17 170 GLU B CA 1
ATOM 4010 C C . GLU B 1 180 ? -29.549 -26.205 63.129 1.00 58.22 170 GLU B C 1
ATOM 4011 O O . GLU B 1 180 ? -29.055 -25.429 62.311 1.00 62.12 170 GLU B O 1
ATOM 4017 N N . ILE B 1 181 ? -29.673 -27.509 62.906 1.00 47.06 171 ILE B N 1
ATOM 4018 C CA . ILE B 1 181 ? -29.098 -28.142 61.733 1.00 45.75 171 ILE B CA 1
ATOM 4019 C C . ILE B 1 181 ? -30.066 -29.140 61.101 1.00 55.19 171 ILE B C 1
ATOM 4020 O O . ILE B 1 181 ? -30.674 -29.963 61.792 1.00 59.72 171 ILE B O 1
ATOM 4025 N N . HIS B 1 182 ? -30.203 -29.063 59.781 1.00 42.25 172 HIS B N 1
ATOM 4026 C CA . HIS B 1 182 ? -31.122 -29.927 59.060 1.00 44.51 172 HIS B CA 1
ATOM 4027 C C . HIS B 1 182 ? -30.346 -31.081 58.440 1.00 50.11 172 HIS B C 1
ATOM 4028 O O . HIS B 1 182 ? -29.193 -30.905 58.046 1.00 54.34 172 HIS B O 1
ATOM 4035 N N . PHE B 1 183 ? -30.966 -32.258 58.364 1.00 58.05 173 PHE B N 1
ATOM 4036 C CA . PHE B 1 183 ? -30.366 -33.391 57.657 1.00 62.96 173 PHE B CA 1
ATOM 4037 C C . PHE B 1 183 ? -31.403 -34.296 56.985 1.00 69.61 173 PHE B C 1
ATOM 4038 O O . PHE B 1 183 ? -31.835 -35.292 57.565 1.00 71.81 173 PHE B O 1
ATOM 4046 N N . PRO B 1 184 ? -31.803 -33.949 55.751 1.00 71.19 174 PRO B N 1
ATOM 4047 C CA . PRO B 1 184 ? -32.791 -34.737 55.002 1.00 76.18 174 PRO B CA 1
ATOM 4048 C C . PRO B 1 184 ? -32.215 -36.035 54.428 1.00 84.35 174 PRO B C 1
ATOM 4049 O O . PRO B 1 184 ? -32.147 -36.190 53.206 1.00 88.99 174 PRO B O 1
ATOM 4053 N N . GLY B 1 185 ? -31.818 -36.957 55.302 1.00 86.19 175 GLY B N 1
ATOM 4054 C CA . GLY B 1 185 ? -31.214 -38.204 54.866 1.00 89.07 175 GLY B CA 1
ATOM 4055 C C . GLY B 1 185 ? -31.609 -39.418 55.687 1.00 93.20 175 GLY B C 1
ATOM 4056 O O . GLY B 1 185 ? -31.876 -39.314 56.885 1.00 87.16 175 GLY B O 1
ATOM 4057 N N . ASN B 1 186 ? -31.637 -40.574 55.029 1.00 102.50 176 ASN B N 1
ATOM 4058 C CA . ASN B 1 186 ? -32.007 -41.840 55.661 1.00 112.14 176 ASN B CA 1
ATOM 4059 C C . ASN B 1 186 ? -30.976 -42.311 56.695 1.00 105.55 176 ASN B C 1
ATOM 4060 O O . ASN B 1 186 ? -29.825 -42.576 56.347 1.00 107.96 176 ASN B O 1
ATOM 4065 N N . PRO B 1 187 ? -31.389 -42.410 57.973 1.00 96.20 177 PRO B N 1
ATOM 4066 C CA . PRO B 1 187 ? -30.523 -42.843 59.079 1.00 92.08 177 PRO B CA 1
ATOM 4067 C C . PRO B 1 187 ? -29.938 -44.246 58.893 1.00 93.91 177 PRO B C 1
ATOM 4068 O O . PRO B 1 187 ? -28.903 -44.557 59.483 1.00 93.12 177 PRO B O 1
ATOM 4072 N N . GLU B 1 188 ? -30.593 -45.079 58.090 1.00 97.53 178 GLU B N 1
ATOM 4073 C CA . GLU B 1 188 ? -30.090 -46.420 57.806 1.00 102.82 178 GLU B CA 1
ATOM 4074 C C . GLU B 1 188 ? -28.813 -46.352 56.972 1.00 95.67 178 GLU B C 1
ATOM 4075 O O . GLU B 1 188 ? -27.905 -47.169 57.137 1.00 99.97 178 GLU B O 1
ATOM 4081 N N . ARG B 1 189 ? -28.752 -45.372 56.074 1.00 83.51 179 ARG B N 1
ATOM 4082 C CA . ARG B 1 189 ? -27.565 -45.146 55.258 1.00 71.62 179 ARG B CA 1
ATOM 4083 C C . ARG B 1 189 ? -26.548 -44.284 56.004 1.00 70.15 179 ARG B C 1
ATOM 4084 O O . ARG B 1 189 ? -25.336 -44.435 55.828 1.00 66.76 179 ARG B O 1
ATOM 4092 N N . PHE B 1 190 ? -27.051 -43.381 56.840 1.00 72.58 180 PHE B N 1
ATOM 4093 C CA . PHE B 1 190 ? -26.198 -42.482 57.610 1.00 77.31 180 PHE B CA 1
ATOM 4094 C C . PHE B 1 190 ? -26.259 -42.817 59.104 1.00 80.54 180 PHE B C 1
ATOM 4095 O O . PHE B 1 190 ? -27.048 -42.242 59.855 1.00 74.54 180 PHE B O 1
ATOM 4103 N N . SER B 1 191 ? -25.414 -43.753 59.522 1.00 86.24 181 SER B N 1
ATOM 4104 C CA . SER B 1 191 ? -25.411 -44.243 60.894 1.00 93.35 181 SER B CA 1
ATOM 4105 C C . SER B 1 191 ? -25.052 -43.176 61.924 1.00 92.75 181 SER B C 1
ATOM 4106 O O . SER B 1 191 ? -25.462 -43.269 63.081 1.00 101.59 181 SER B O 1
ATOM 4109 N N . PHE B 1 192 ? -24.283 -42.170 61.516 1.00 80.92 182 PHE B N 1
ATOM 4110 C CA . PHE B 1 192 ? -23.861 -41.126 62.447 1.00 72.89 182 PHE B CA 1
ATOM 4111 C C . PHE B 1 192 ? -25.080 -40.458 63.075 1.00 71.01 182 PHE B C 1
ATOM 4112 O O . PHE B 1 192 ? -24.982 -39.817 64.125 1.00 62.14 182 PHE B O 1
ATOM 4120 N N . VAL B 1 193 ? -26.225 -40.622 62.412 1.00 76.48 183 VAL B N 1
ATOM 4121 C CA . VAL B 1 193 ? -27.506 -40.104 62.885 1.00 85.16 183 VAL B CA 1
ATOM 4122 C C . VAL B 1 193 ? -27.907 -40.743 64.210 1.00 95.12 183 VAL B C 1
ATOM 4123 O O . VAL B 1 193 ? -28.230 -40.047 65.174 1.00 95.17 183 VAL B O 1
ATOM 4127 N N . LYS B 1 194 ? -27.880 -42.073 64.244 1.00 102.14 184 LYS B N 1
ATOM 4128 C CA . LYS B 1 194 ? -28.271 -42.834 65.428 1.00 109.35 184 LYS B CA 1
ATOM 4129 C C . LYS B 1 194 ? -27.291 -42.658 66.590 1.00 112.99 184 LYS B C 1
ATOM 4130 O O . LYS B 1 194 ? -27.487 -43.223 67.667 1.00 114.00 184 LYS B O 1
ATOM 4136 N N . GLU B 1 195 ? -26.241 -41.871 66.370 1.00 113.79 185 GLU B N 1
ATOM 4137 C CA . GLU B 1 195 ? -25.207 -41.673 67.381 1.00 113.59 185 GLU B CA 1
ATOM 4138 C C . GLU B 1 195 ? -25.105 -40.219 67.814 1.00 109.47 185 GLU B C 1
ATOM 4139 O O . GLU B 1 195 ? -24.271 -39.869 68.649 1.00 104.98 185 GLU B O 1
ATOM 4145 N N . TRP B 1 196 ? -25.950 -39.373 67.236 1.00 109.78 186 TRP B N 1
ATOM 4146 C CA . TRP B 1 196 ? -25.959 -37.962 67.585 1.00 109.90 186 TRP B CA 1
ATOM 4147 C C . TRP B 1 196 ? -26.016 -37.802 69.102 1.00 108.68 186 TRP B C 1
ATOM 4148 O O . TRP B 1 196 ? -26.758 -38.509 69.784 1.00 114.36 186 TRP B O 1
ATOM 4159 N N . LYS B 1 197 ? -25.223 -36.873 69.625 1.00 100.75 187 LYS B N 1
ATOM 4160 C CA . LYS B 1 197 ? -25.119 -36.679 71.067 1.00 92.49 187 LYS B CA 1
ATOM 4161 C C . LYS B 1 197 ? -24.883 -35.212 71.437 1.00 92.55 187 LYS B C 1
ATOM 4162 O O . LYS B 1 197 ? -24.763 -34.869 72.611 1.00 83.87 187 LYS B O 1
ATOM 4168 N N . TYR B 1 198 ? -24.829 -34.349 70.427 1.00 105.98 188 TYR B N 1
ATOM 4169 C CA . TYR B 1 198 ? -24.550 -32.929 70.631 1.00 119.30 188 TYR B CA 1
ATOM 4170 C C . TYR B 1 198 ? -25.821 -32.150 70.967 1.00 118.31 188 TYR B C 1
ATOM 4171 O O . TYR B 1 198 ? -26.920 -32.539 70.571 1.00 121.43 188 TYR B O 1
ATOM 4180 N N . ASP B 1 199 ? -25.664 -31.046 71.693 1.00 112.18 189 ASP B N 1
ATOM 4181 C CA . ASP B 1 199 ? -26.809 -30.311 72.231 1.00 109.22 189 ASP B CA 1
ATOM 4182 C C . ASP B 1 199 ? -27.537 -29.420 71.216 1.00 105.94 189 ASP B C 1
ATOM 4183 O O . ASP B 1 199 ? -28.659 -28.976 71.471 1.00 107.59 189 ASP B O 1
ATOM 4188 N N . ILE B 1 200 ? -26.903 -29.148 70.078 1.00 97.06 190 ILE B N 1
ATOM 4189 C CA . ILE B 1 200 ? -27.563 -28.390 69.013 1.00 78.83 190 ILE B CA 1
ATOM 4190 C C . ILE B 1 200 ? -28.490 -29.310 68.223 1.00 75.21 190 ILE B C 1
ATOM 4191 O O . ILE B 1 200 ? -28.104 -30.421 67.852 1.00 78.98 190 ILE B O 1
ATOM 4196 N N . PRO B 1 201 ? -29.724 -28.849 67.974 1.00 66.37 191 PRO B N 1
ATOM 4197 C CA . PRO B 1 201 ? -30.767 -29.668 67.346 1.00 58.82 191 PRO B CA 1
ATOM 4198 C C . PRO B 1 201 ? -30.380 -30.165 65.954 1.00 59.02 191 PRO B C 1
ATOM 4199 O O . PRO B 1 201 ? -29.869 -29.393 65.147 1.00 67.07 191 PRO B O 1
ATOM 4203 N N . LEU B 1 202 ? -30.621 -31.447 65.694 1.00 55.88 192 LEU B N 1
ATOM 4204 C CA . LEU B 1 202 ? -30.452 -32.024 64.367 1.00 71.60 192 LEU B CA 1
ATOM 4205 C C . LEU B 1 202 ? -31.801 -32.545 63.882 1.00 76.00 192 LEU B C 1
ATOM 4206 O O . LEU B 1 202 ? -32.386 -33.437 64.495 1.00 80.60 192 LEU B O 1
ATOM 4211 N N . LYS B 1 203 ? -32.299 -31.990 62.784 1.00 68.64 193 LYS B N 1
ATOM 4212 C CA . LYS B 1 203 ? -33.602 -32.388 62.278 1.00 61.76 193 LYS B CA 1
ATOM 4213 C C . LYS B 1 203 ? -33.468 -33.415 61.164 1.00 67.18 193 LYS B C 1
ATOM 4214 O O . LYS B 1 203 ? -32.935 -33.121 60.094 1.00 71.43 193 LYS B O 1
ATOM 4220 N N . VAL B 1 204 ? -33.953 -34.624 61.420 1.00 63.55 194 VAL B N 1
ATOM 4221 C CA . VAL B 1 204 ? -33.798 -35.715 60.464 1.00 65.24 194 VAL B CA 1
ATOM 4222 C C . VAL B 1 204 ? -35.083 -35.989 59.693 1.00 69.17 194 VAL B C 1
ATOM 4223 O O . VAL B 1 204 ? -36.069 -36.458 60.255 1.00 75.14 194 VAL B O 1
ATOM 4227 N N . TYR B 1 205 ? -35.058 -35.695 58.399 1.00 63.80 195 TYR B N 1
ATOM 4228 C CA . TYR B 1 205 ? -36.224 -35.874 57.542 1.00 66.92 195 TYR B CA 1
ATOM 4229 C C . TYR B 1 205 ? -36.144 -37.213 56.803 1.00 77.42 195 TYR B C 1
ATOM 4230 O O . TYR B 1 205 ? -35.409 -37.349 55.819 1.00 73.22 195 TYR B O 1
ATOM 4239 N N . THR B 1 206 ? -36.902 -38.200 57.277 1.00 88.02 196 THR B N 1
ATOM 4240 C CA . THR B 1 206 ? -36.831 -39.545 56.712 1.00 93.65 196 THR B CA 1
ATOM 4241 C C . THR B 1 206 ? -38.152 -40.316 56.780 1.00 101.83 196 THR B C 1
ATOM 4242 O O . THR B 1 206 ? -38.969 -40.099 57.677 1.00 101.34 196 THR B O 1
ATOM 4246 N N . TRP B 1 207 ? -38.345 -41.219 55.822 1.00 107.88 197 TRP B N 1
ATOM 4247 C CA . TRP B 1 207 ? -39.519 -42.083 55.792 1.00 115.16 197 TRP B CA 1
ATOM 4248 C C . TRP B 1 207 ? -39.329 -43.253 56.750 1.00 119.08 197 TRP B C 1
ATOM 4249 O O . TRP B 1 207 ? -40.263 -44.011 57.014 1.00 121.22 197 TRP B O 1
ATOM 4260 N N . GLN B 1 208 ? -38.112 -43.394 57.266 1.00 120.10 198 GLN B N 1
ATOM 4261 C CA . GLN B 1 208 ? -37.772 -44.505 58.149 1.00 122.35 198 GLN B CA 1
ATOM 4262 C C . GLN B 1 208 ? -38.542 -44.462 59.462 1.00 128.29 198 GLN B C 1
ATOM 4263 O O . GLN B 1 208 ? -38.568 -43.441 60.153 1.00 124.47 198 GLN B O 1
ATOM 4269 N N . ASN B 1 209 ? -39.164 -45.588 59.792 1.00 137.12 199 ASN B N 1
ATOM 4270 C CA . ASN B 1 209 ? -39.922 -45.726 61.026 1.00 145.10 199 ASN B CA 1
ATOM 4271 C C . ASN B 1 209 ? -39.009 -46.113 62.184 1.00 146.63 199 ASN B C 1
ATOM 4272 O O . ASN B 1 209 ? -39.137 -47.195 62.755 1.00 151.04 199 ASN B O 1
ATOM 4277 N N . VAL B 1 210 ? -38.080 -45.224 62.522 1.00 142.61 200 VAL B N 1
ATOM 4278 C CA . VAL B 1 210 ? -37.133 -45.486 63.600 1.00 138.24 200 VAL B CA 1
ATOM 4279 C C . VAL B 1 210 ? -37.089 -44.339 64.603 1.00 136.24 200 VAL B C 1
ATOM 4280 O O . VAL B 1 210 ? -37.254 -43.173 64.238 1.00 135.75 200 VAL B O 1
ATOM 4284 N N . GLU B 1 211 ? -36.874 -44.681 65.870 1.00 134.13 201 GLU B N 1
ATOM 4285 C CA . GLU B 1 211 ? -36.672 -43.681 66.911 1.00 131.07 201 GLU B CA 1
ATOM 4286 C C . GLU B 1 211 ? -35.186 -43.388 67.059 1.00 128.89 201 GLU B C 1
ATOM 4287 O O . GLU B 1 211 ? -34.351 -44.285 66.944 1.00 122.90 201 GLU B O 1
ATOM 4293 N N . LEU B 1 212 ? -34.866 -42.125 67.316 1.00 132.30 202 LEU B N 1
ATOM 4294 C CA . LEU B 1 212 ? -33.483 -41.668 67.339 1.00 133.12 202 LEU B CA 1
ATOM 4295 C C . LEU B 1 212 ? -33.149 -40.997 68.677 1.00 129.27 202 LEU B C 1
ATOM 4296 O O . LEU B 1 212 ? -34.039 -40.788 69.503 1.00 129.38 202 LEU B O 1
ATOM 4301 N N . PRO B 1 213 ? -31.861 -40.675 68.900 1.00 123.46 203 PRO B N 1
ATOM 4302 C CA . PRO B 1 213 ? -31.378 -40.042 70.136 1.00 117.57 203 PRO B CA 1
ATOM 4303 C C . PRO B 1 213 ? -32.164 -38.805 70.578 1.00 107.62 203 PRO B C 1
ATOM 4304 O O . PRO B 1 213 ? -33.161 -38.440 69.956 1.00 105.99 203 PRO B O 1
ATOM 4308 N N . GLN B 1 214 ? -31.691 -38.167 71.646 1.00 102.31 204 GLN B N 1
ATOM 4309 C CA . GLN B 1 214 ? -32.418 -37.086 72.313 1.00 102.71 204 GLN B CA 1
ATOM 4310 C C . GLN B 1 214 ? -32.645 -35.841 71.460 1.00 100.28 204 GLN B C 1
ATOM 4311 O O . GLN B 1 214 ? -33.784 -35.479 71.167 1.00 95.45 204 GLN B O 1
ATOM 4317 N N . ASN B 1 215 ? -31.557 -35.175 71.087 1.00 102.99 205 ASN B N 1
ATOM 4318 C CA . ASN B 1 215 ? -31.647 -33.910 70.361 1.00 105.85 205 ASN B CA 1
ATOM 4319 C C . ASN B 1 215 ? -31.830 -34.081 68.861 1.00 100.72 205 ASN B C 1
ATOM 4320 O O . ASN B 1 215 ? -31.611 -33.149 68.091 1.00 99.15 205 ASN B O 1
ATOM 4325 N N . VAL B 1 216 ? -32.228 -35.280 68.454 1.00 102.77 206 VAL B N 1
ATOM 4326 C CA . VAL B 1 216 ? -32.563 -35.541 67.063 1.00 110.76 206 VAL B CA 1
ATOM 4327 C C . VAL B 1 216 ? -34.078 -35.540 66.893 1.00 111.54 206 VAL B C 1
ATOM 4328 O O . VAL B 1 216 ? -34.774 -36.393 67.446 1.00 115.51 206 VAL B O 1
ATOM 4332 N N . HIS B 1 217 ? -34.582 -34.575 66.129 1.00 102.62 207 HIS B N 1
ATOM 4333 C CA . HIS B 1 217 ? -36.017 -34.427 65.923 1.00 89.64 207 HIS B CA 1
ATOM 4334 C C . HIS B 1 217 ? -36.430 -35.010 64.578 1.00 86.39 207 HIS B C 1
ATOM 4335 O O . HIS B 1 217 ? -36.368 -34.326 63.558 1.00 88.55 207 HIS B O 1
ATOM 4342 N N . LYS B 1 218 ? -36.848 -36.274 64.576 1.00 85.94 208 LYS B N 1
ATOM 4343 C CA . LYS B 1 218 ? -37.230 -36.940 63.333 1.00 88.90 208 LYS B CA 1
ATOM 4344 C C . LYS B 1 218 ? -38.475 -36.301 62.733 1.00 88.60 208 LYS B C 1
ATOM 4345 O O . LYS B 1 218 ? -39.410 -35.934 63.446 1.00 90.26 208 LYS B O 1
ATOM 4351 N N . ILE B 1 219 ? -38.472 -36.172 61.413 1.00 82.92 209 ILE B N 1
ATOM 4352 C CA . ILE B 1 219 ? -39.596 -35.600 60.693 1.00 73.39 209 ILE B CA 1
ATOM 4353 C C . ILE B 1 219 ? -39.885 -36.461 59.473 1.00 77.51 209 ILE B C 1
ATOM 4354 O O . ILE B 1 219 ? -38.968 -36.971 58.831 1.00 73.57 209 ILE B O 1
ATOM 4359 N N . ASN B 1 220 ? -41.166 -36.640 59.173 1.00 84.79 210 ASN B N 1
ATOM 4360 C CA . ASN B 1 220 ? -41.576 -37.541 58.103 1.00 89.92 210 ASN B CA 1
ATOM 4361 C C . ASN B 1 220 ? -41.251 -36.994 56.709 1.00 75.85 210 ASN B C 1
ATOM 4362 O O . ASN B 1 220 ? -41.315 -35.790 56.475 1.00 67.90 210 ASN B O 1
ATOM 4367 N N . TYR B 1 221 ? -40.886 -37.895 55.800 1.00 73.31 211 TYR B N 1
ATOM 4368 C CA . TYR B 1 221 ? -40.564 -37.544 54.421 1.00 72.84 211 TYR B CA 1
ATOM 4369 C C . TYR B 1 221 ? -41.708 -36.734 53.822 1.00 72.19 211 TYR B C 1
ATOM 4370 O O . TYR B 1 221 ? -42.877 -37.048 54.037 1.00 70.32 211 TYR B O 1
ATOM 4379 N N . ARG B 1 222 ? -41.371 -35.685 53.080 1.00 75.38 212 ARG B N 1
ATOM 4380 C CA . ARG B 1 222 ? -42.384 -34.825 52.477 1.00 76.79 212 ARG B CA 1
ATOM 4381 C C . ARG B 1 222 ? -41.966 -34.395 51.087 1.00 77.62 212 ARG B C 1
ATOM 4382 O O . ARG B 1 222 ? -40.881 -34.751 50.627 1.00 77.69 212 ARG B O 1
ATOM 4390 N N . PRO B 1 223 ? -42.830 -33.629 50.404 1.00 73.67 213 PRO B N 1
ATOM 4391 C CA . PRO B 1 223 ? -42.427 -33.068 49.114 1.00 64.00 213 PRO B CA 1
ATOM 4392 C C . PRO B 1 223 ? -41.234 -32.136 49.281 1.00 47.36 213 PRO B C 1
ATOM 4393 O O . PRO B 1 223 ? -41.159 -31.363 50.245 1.00 40.48 213 PRO B O 1
ATOM 4397 N N . ASP B 1 224 ? -40.299 -32.232 48.347 1.00 55.85 214 ASP B N 1
ATOM 4398 C CA . ASP B 1 224 ? -39.122 -31.383 48.353 1.00 55.59 214 ASP B CA 1
ATOM 4399 C C . ASP B 1 224 ? -39.518 -29.912 48.489 1.00 56.34 214 ASP B C 1
ATOM 4400 O O . ASP B 1 224 ? -39.032 -29.203 49.377 1.00 44.30 214 ASP B O 1
ATOM 4405 N N . GLU B 1 225 ? -40.423 -29.467 47.620 1.00 63.73 215 GLU B N 1
ATOM 4406 C CA . GLU B 1 225 ? -40.915 -28.089 47.649 1.00 67.06 215 GLU B CA 1
ATOM 4407 C C . GLU B 1 225 ? -41.253 -27.634 49.070 1.00 56.94 215 GLU B C 1
ATOM 4408 O O . GLU B 1 225 ? -40.974 -26.498 49.460 1.00 50.48 215 GLU B O 1
ATOM 4414 N N . GLN B 1 226 ? -41.859 -28.526 49.846 1.00 61.95 216 GLN B N 1
ATOM 4415 C CA . GLN B 1 226 ? -42.246 -28.212 51.220 1.00 57.59 216 GLN B CA 1
ATOM 4416 C C . GLN B 1 226 ? -41.028 -28.068 52.139 1.00 53.80 216 GLN B C 1
ATOM 4417 O O . GLN B 1 226 ? -40.949 -27.157 52.976 1.00 41.06 216 GLN B O 1
ATOM 4423 N N . LEU B 1 227 ? -40.082 -28.983 51.976 1.00 55.69 217 LEU B N 1
ATOM 4424 C CA . LEU B 1 227 ? -38.842 -28.965 52.741 1.00 52.74 217 LEU B CA 1
ATOM 4425 C C . LEU B 1 227 ? -38.139 -27.614 52.590 1.00 47.57 217 LEU B C 1
ATOM 4426 O O . LEU B 1 227 ? -37.755 -26.982 53.574 1.00 38.06 217 LEU B O 1
ATOM 4431 N N . LEU B 1 228 ? -38.000 -27.170 51.344 1.00 44.73 218 LEU B N 1
ATOM 4432 C CA . LEU B 1 228 ? -37.233 -25.967 51.028 1.00 37.95 218 LEU B CA 1
ATOM 4433 C C . LEU B 1 228 ? -37.784 -24.682 51.646 1.00 37.97 218 LEU B C 1
ATOM 4434 O O . LEU B 1 228 ? -37.016 -23.839 52.113 1.00 36.24 218 LEU B O 1
ATOM 4439 N N . MET B 1 229 ? -39.105 -24.514 51.629 1.00 40.83 219 MET B N 1
ATOM 4440 C CA . MET B 1 229 ? -39.717 -23.358 52.277 1.00 43.49 219 MET B CA 1
ATOM 4441 C C . MET B 1 229 ? -39.371 -23.385 53.751 1.00 45.00 219 MET B C 1
ATOM 4442 O O . MET B 1 229 ? -38.973 -22.371 54.328 1.00 44.54 219 MET B O 1
ATOM 4447 N N . GLU B 1 230 ? -39.537 -24.558 54.355 1.00 45.39 220 GLU B N 1
ATOM 4448 C CA . GLU B 1 230 ? -39.298 -24.716 55.785 1.00 59.56 220 GLU B CA 1
ATOM 4449 C C . GLU B 1 230 ? -37.883 -24.249 56.132 1.00 49.77 220 GLU B C 1
ATOM 4450 O O . GLU B 1 230 ? -37.699 -23.345 56.948 1.00 49.32 220 GLU B O 1
ATOM 4456 N N . MET B 1 231 ? -36.895 -24.833 55.462 1.00 49.39 221 MET B N 1
ATOM 4457 C CA . MET B 1 231 ? -35.487 -24.549 55.729 1.00 46.37 221 MET B CA 1
ATOM 4458 C C . MET B 1 231 ? -35.043 -23.117 55.449 1.00 43.97 221 MET B C 1
ATOM 4459 O O . MET B 1 231 ? -34.052 -22.653 56.006 1.00 39.38 221 MET B O 1
ATOM 4464 N N . SER B 1 232 ? -35.744 -22.423 54.563 1.00 44.42 222 SER B N 1
ATOM 4465 C CA . SER B 1 232 ? -35.289 -21.102 54.149 1.00 40.11 222 SER B CA 1
ATOM 4466 C C . SER B 1 232 ? -35.421 -20.090 55.279 1.00 42.23 222 SER B C 1
ATOM 4467 O O . SER B 1 232 ? -34.925 -18.966 55.173 1.00 43.23 222 SER B O 1
ATOM 4470 N N . GLN B 1 233 ? -36.070 -20.497 56.368 1.00 47.48 223 GLN B N 1
ATOM 4471 C CA . GLN B 1 233 ? -36.299 -19.611 57.510 1.00 52.19 223 GLN B CA 1
ATOM 4472 C C . GLN B 1 233 ? -35.044 -19.368 58.361 1.00 43.99 223 GLN B C 1
ATOM 4473 O O . GLN B 1 233 ? -35.004 -18.443 59.178 1.00 40.08 223 GLN B O 1
ATOM 4479 N N . GLY B 1 234 ? -34.018 -20.187 58.165 1.00 38.19 224 GLY B N 1
ATOM 4480 C CA . GLY B 1 234 ? -32.766 -19.974 58.867 1.00 39.95 224 GLY B CA 1
ATOM 4481 C C . GLY B 1 234 ? -32.073 -21.229 59.360 1.00 38.46 224 GLY B C 1
ATOM 4482 O O . GLY B 1 234 ? -32.572 -22.350 59.210 1.00 39.80 224 GLY B O 1
ATOM 4483 N N . GLY B 1 235 ? -30.902 -21.034 59.955 1.00 42.73 225 GLY B N 1
ATOM 4484 C CA . GLY B 1 235 ? -30.095 -22.145 60.420 1.00 41.75 225 GLY B CA 1
ATOM 4485 C C . GLY B 1 235 ? -29.073 -22.596 59.390 1.00 45.95 225 GLY B C 1
ATOM 4486 O O . GLY B 1 235 ? -28.664 -21.816 58.523 1.00 43.73 225 GLY B O 1
ATOM 4487 N N . PHE B 1 236 ? -28.673 -23.862 59.479 1.00 42.89 226 PHE B N 1
ATOM 4488 C CA . PHE B 1 236 ? -27.550 -24.366 58.704 1.00 33.69 226 PHE B CA 1
ATOM 4489 C C . PHE B 1 236 ? -27.819 -25.747 58.148 1.00 36.69 226 PHE B C 1
ATOM 4490 O O . PHE B 1 236 ? -28.457 -26.573 58.793 1.00 49.73 226 PHE B O 1
ATOM 4498 N N . GLY B 1 237 ? -27.330 -25.988 56.937 1.00 32.59 227 GLY B N 1
ATOM 4499 C CA . GLY B 1 237 ? -27.469 -27.284 56.304 1.00 31.42 227 GLY B CA 1
ATOM 4500 C C . GLY B 1 237 ? -26.201 -28.096 56.473 1.00 36.71 227 GLY B C 1
ATOM 4501 O O . GLY B 1 237 ? -25.107 -27.601 56.214 1.00 41.28 227 GLY B O 1
ATOM 4502 N N . LEU B 1 238 ? -26.350 -29.344 56.907 1.00 40.20 228 LEU B N 1
ATOM 4503 C CA . LEU B 1 238 ? -25.211 -30.238 57.106 1.00 37.27 228 LEU B CA 1
ATOM 4504 C C . LEU B 1 238 ? -25.077 -31.285 56.009 1.00 35.36 228 LEU B C 1
ATOM 4505 O O . LEU B 1 238 ? -25.994 -32.076 55.773 1.00 36.70 228 LEU B O 1
ATOM 4510 N N . VAL B 1 239 ? -23.931 -31.283 55.333 1.00 33.69 229 VAL B N 1
ATOM 4511 C CA . VAL B 1 239 ? -23.587 -32.357 54.417 1.00 37.51 229 VAL B CA 1
ATOM 4512 C C . VAL B 1 239 ? -22.464 -33.183 55.050 1.00 37.57 229 VAL B C 1
ATOM 4513 O O . VAL B 1 239 ? -21.400 -32.649 55.371 1.00 36.82 229 VAL B O 1
ATOM 4517 N N . TRP B 1 240 ? -22.709 -34.480 55.219 1.00 36.72 230 TRP B N 1
ATOM 4518 C CA . TRP B 1 240 ? -21.827 -35.340 56.009 1.00 44.74 230 TRP B CA 1
ATOM 4519 C C . TRP B 1 240 ? -22.014 -36.811 55.629 1.00 48.08 230 TRP B C 1
ATOM 4520 O O . TRP B 1 240 ? -23.107 -37.215 55.240 1.00 51.20 230 TRP B O 1
ATOM 4531 N N . MET B 1 241 ? -20.962 -37.617 55.740 1.00 52.68 231 MET B N 1
ATOM 4532 C CA . MET B 1 241 ? -21.079 -39.046 55.438 1.00 54.81 231 MET B CA 1
ATOM 4533 C C . MET B 1 241 ? -20.519 -39.924 56.549 1.00 59.42 231 MET B C 1
ATOM 4534 O O . MET B 1 241 ? -19.762 -39.455 57.396 1.00 55.88 231 MET B O 1
ATOM 4539 N N . ASP B 1 242 ? -20.898 -41.200 56.544 1.00 60.05 232 ASP B N 1
ATOM 4540 C CA . ASP B 1 242 ? -20.355 -42.152 57.508 1.00 61.25 232 ASP B CA 1
ATOM 4541 C C . ASP B 1 242 ? -18.881 -42.409 57.237 1.00 55.57 232 ASP B C 1
ATOM 4542 O O . ASP B 1 242 ? -18.378 -42.098 56.153 1.00 46.18 232 ASP B O 1
ATOM 4547 N N . ASP B 1 243 ? -18.198 -42.996 58.218 1.00 43.73 233 ASP B N 1
ATOM 4548 C CA . ASP B 1 243 ? -16.797 -43.366 58.055 1.00 56.40 233 ASP B CA 1
ATOM 4549 C C . ASP B 1 243 ? -16.652 -44.371 56.927 1.00 57.72 233 ASP B C 1
ATOM 4550 O O . ASP B 1 243 ? -15.643 -44.392 56.222 1.00 59.36 233 ASP B O 1
ATOM 4555 N N . LYS B 1 244 ? -17.663 -45.216 56.771 1.00 62.55 234 LYS B N 1
ATOM 4556 C CA . LYS B 1 244 ? -17.660 -46.216 55.717 1.00 69.18 234 LYS B CA 1
ATOM 4557 C C . LYS B 1 244 ? -17.600 -45.560 54.347 1.00 59.63 234 LYS B C 1
ATOM 4558 O O . LYS B 1 244 ? -16.966 -46.075 53.427 1.00 60.82 234 LYS B O 1
ATOM 4564 N N . ASP B 1 245 ? -18.253 -44.412 54.219 1.00 48.26 235 ASP B N 1
ATOM 4565 C CA . ASP B 1 245 ? -18.468 -43.808 52.908 1.00 47.40 235 ASP B CA 1
ATOM 4566 C C . ASP B 1 245 ? -17.563 -42.617 52.629 1.00 46.86 235 ASP B C 1
ATOM 4567 O O . ASP B 1 245 ? -17.703 -41.955 51.603 1.00 44.13 235 ASP B O 1
ATOM 4572 N N . LYS B 1 246 ? -16.635 -42.347 53.538 1.00 45.27 236 LYS B N 1
ATOM 4573 C CA . LYS B 1 246 ? -15.787 -41.170 53.412 1.00 49.52 236 LYS B CA 1
ATOM 4574 C C . LYS B 1 246 ? -15.015 -41.147 52.101 1.00 44.52 236 LYS B C 1
ATOM 4575 O O . LYS B 1 246 ? -14.859 -40.088 51.486 1.00 40.85 236 LYS B O 1
ATOM 4581 N N . GLU B 1 247 ? -14.535 -42.310 51.670 1.00 38.67 237 GLU B N 1
ATOM 4582 C CA . GLU B 1 247 ? -13.766 -42.381 50.435 1.00 37.73 237 GLU B CA 1
ATOM 4583 C C . GLU B 1 247 ? -14.633 -41.996 49.224 1.00 36.90 237 GLU B C 1
ATOM 4584 O O . GLU B 1 247 ? -14.174 -41.307 48.317 1.00 41.77 237 GLU B O 1
ATOM 4590 N N . TYR B 1 248 ? -15.889 -42.429 49.230 1.00 33.80 238 TYR B N 1
ATOM 4591 C CA . TYR B 1 248 ? -16.819 -42.106 48.142 1.00 40.31 238 TYR B CA 1
ATOM 4592 C C . TYR B 1 248 ? -17.285 -40.649 48.197 1.00 42.97 238 TYR B C 1
ATOM 4593 O O . TYR B 1 248 ? -17.497 -40.009 47.157 1.00 36.28 238 TYR B O 1
ATOM 4602 N N . GLN B 1 249 ? -17.433 -40.122 49.412 1.00 38.64 239 GLN B N 1
ATOM 4603 C CA . GLN B 1 249 ? -17.855 -38.738 49.604 1.00 43.01 239 GLN B CA 1
ATOM 4604 C C . GLN B 1 249 ? -16.877 -37.756 48.973 1.00 44.85 239 GLN B C 1
ATOM 4605 O O . GLN B 1 249 ? -17.268 -36.672 48.537 1.00 50.75 239 GLN B O 1
ATOM 4611 N N . SER B 1 250 ? -15.600 -38.122 48.944 1.00 36.36 240 SER B N 1
ATOM 4612 C CA . SER B 1 250 ? -14.591 -37.237 48.370 1.00 42.70 240 SER B CA 1
ATOM 4613 C C . SER B 1 250 ? -14.583 -37.299 46.848 1.00 39.18 240 SER B C 1
ATOM 4614 O O . SER B 1 250 ? -13.755 -36.655 46.198 1.00 42.83 240 SER B O 1
ATOM 4617 N N . LEU B 1 251 ? -15.494 -38.087 46.279 1.00 32.8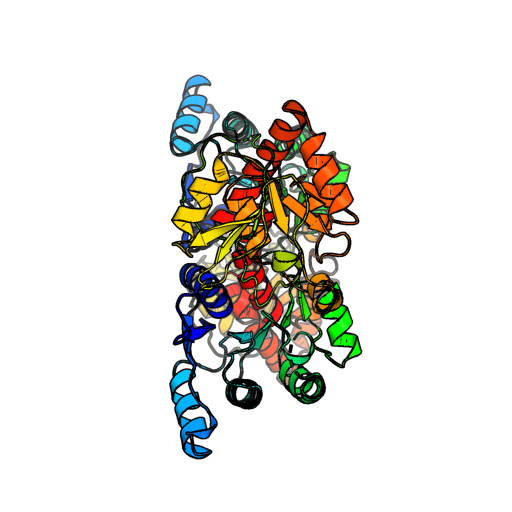3 241 LEU B N 1
ATOM 4618 C CA . LEU B 1 251 ? -15.588 -38.218 44.823 1.00 29.32 241 LEU B CA 1
ATOM 4619 C C . LEU B 1 251 ? -16.889 -37.669 44.258 1.00 27.93 241 LEU B C 1
ATOM 4620 O O . LEU B 1 251 ? -16.906 -37.076 43.182 1.00 29.90 241 LEU B O 1
ATOM 4625 N N . TYR B 1 252 ? -17.983 -37.897 44.973 1.00 26.22 242 TYR B N 1
ATOM 4626 C CA . TYR B 1 252 ? -19.317 -37.709 44.409 1.00 26.26 242 TYR B CA 1
ATOM 4627 C C . TYR B 1 252 ? -19.833 -36.275 44.524 1.00 27.71 242 TYR B C 1
ATOM 4628 O O . TYR B 1 252 ? -19.185 -35.414 45.132 1.00 26.83 242 TYR B O 1
ATOM 4637 N N . CYS B 1 253 ? -20.999 -36.032 43.924 1.00 24.41 243 CYS B N 1
ATOM 4638 C CA . CYS B 1 253 ? -21.760 -34.809 44.164 1.00 23.24 243 CYS B CA 1
ATOM 4639 C C . CYS B 1 253 ? -22.932 -35.116 45.090 1.00 27.13 243 CYS B C 1
ATOM 4640 O O . CYS B 1 253 ? -23.779 -35.942 44.772 1.00 27.99 243 CYS B O 1
ATOM 4643 N N . SER B 1 254 ? -22.974 -34.450 46.238 1.00 27.79 244 SER B N 1
ATOM 4644 C CA . SER B 1 254 ? -24.098 -34.593 47.148 1.00 31.43 244 SER B CA 1
ATOM 4645 C C . SER B 1 254 ? -25.341 -33.898 46.614 1.00 28.54 244 SER B C 1
ATOM 4646 O O . SER B 1 254 ? -25.291 -32.732 46.225 1.00 28.93 244 SER B O 1
ATOM 4649 N N . TYR B 1 255 ? -26.459 -34.615 46.600 1.00 29.09 245 TYR B N 1
ATOM 4650 C CA . TYR B 1 255 ? -27.718 -34.023 46.190 1.00 26.87 245 TYR B CA 1
ATOM 4651 C C . TYR B 1 255 ? -28.273 -33.105 47.276 1.00 25.08 245 TYR B C 1
ATOM 4652 O O . TYR B 1 255 ? -28.885 -32.087 46.969 1.00 24.94 245 TYR B O 1
ATOM 4661 N N . LYS B 1 256 ? -28.066 -33.455 48.545 1.00 25.46 246 LYS B N 1
ATOM 4662 C CA . LYS B 1 256 ? -28.621 -32.637 49.617 1.00 29.60 246 LYS B CA 1
ATOM 4663 C C . LYS B 1 256 ? -27.915 -31.276 49.702 1.00 31.42 246 LYS B C 1
ATOM 4664 O O . LYS B 1 256 ? -28.521 -30.290 50.111 1.00 26.80 246 LYS B O 1
ATOM 4670 N N . LEU B 1 257 ? -26.651 -31.217 49.283 1.00 28.15 247 LEU B N 1
ATOM 4671 C CA . LEU B 1 257 ? -25.931 -29.944 49.234 1.00 27.52 247 LEU B CA 1
ATOM 4672 C C . LEU B 1 257 ? -26.692 -28.916 48.387 1.00 28.35 247 LEU B C 1
ATOM 4673 O O . LEU B 1 257 ? -26.967 -27.797 48.838 1.00 26.33 247 LEU B O 1
ATOM 4678 N N . GLY B 1 258 ? -27.040 -29.312 47.165 1.00 25.69 248 GLY B N 1
ATOM 4679 C CA . GLY B 1 258 ? -27.792 -28.454 46.259 1.00 25.76 248 GLY B CA 1
ATOM 4680 C C . GLY B 1 258 ? -29.116 -28.040 46.873 1.00 32.18 248 GLY B C 1
ATOM 4681 O O . GLY B 1 258 ? -29.589 -26.916 46.687 1.00 29.84 248 GLY B O 1
ATOM 4682 N N . SER B 1 259 ? -29.716 -28.953 47.629 1.00 31.62 249 SER B N 1
ATOM 4683 C CA . SER B 1 259 ? -30.995 -28.684 48.285 1.00 35.21 249 SER B CA 1
ATOM 4684 C C . SER B 1 259 ? -30.929 -27.587 49.354 1.00 31.84 249 SER B C 1
ATOM 4685 O O . SER B 1 259 ? -31.804 -26.718 49.413 1.00 31.70 249 SER B O 1
ATOM 4688 N N . PHE B 1 260 ? -29.892 -27.613 50.187 1.00 27.08 250 PHE B N 1
ATOM 4689 C CA . PHE B 1 260 ? -29.712 -26.572 51.198 1.00 25.37 250 PHE B CA 1
ATOM 4690 C C . PHE B 1 260 ? -29.553 -25.213 50.526 1.00 28.05 250 PHE B C 1
ATOM 4691 O O . PHE B 1 260 ? -30.172 -24.222 50.922 1.00 26.84 250 PHE B O 1
ATOM 4699 N N . LEU B 1 261 ? -28.690 -25.181 49.516 1.00 24.29 251 LEU B N 1
ATOM 4700 C CA . LEU B 1 261 ? -28.356 -23.946 48.830 1.00 24.62 251 LEU B CA 1
ATOM 4701 C C . LEU B 1 261 ? -29.579 -23.386 48.110 1.00 23.16 251 LEU B C 1
ATOM 4702 O O . LEU B 1 261 ? -29.844 -22.175 48.154 1.00 23.94 251 LEU B O 1
ATOM 4707 N N . ALA B 1 262 ? -30.341 -24.269 47.474 1.00 24.97 252 ALA B N 1
ATOM 4708 C CA . ALA B 1 262 ? -31.584 -23.878 46.814 1.00 24.16 252 ALA B CA 1
ATOM 4709 C C . ALA B 1 262 ? -32.601 -23.307 47.798 1.00 29.26 252 ALA B C 1
ATOM 4710 O O . ALA B 1 262 ? -33.353 -22.400 47.462 1.00 22.84 252 ALA B O 1
ATOM 4712 N N . ALA B 1 263 ? -32.622 -23.827 49.018 1.00 23.63 253 ALA B N 1
ATOM 4713 C CA . ALA B 1 263 ? -33.494 -23.286 50.053 1.00 29.79 253 ALA B CA 1
ATOM 4714 C C . ALA B 1 263 ? -33.082 -21.867 50.398 1.00 33.54 253 ALA B C 1
ATOM 4715 O O . ALA B 1 263 ? -33.924 -21.014 50.695 1.00 43.09 253 ALA B O 1
ATOM 4717 N N . GLY B 1 264 ? -31.780 -21.613 50.358 1.00 27.07 254 GLY B N 1
ATOM 4718 C CA . GLY B 1 264 ? -31.274 -20.276 50.610 1.00 26.86 254 GLY B CA 1
ATOM 4719 C C . GLY B 1 264 ? -30.574 -20.104 51.941 1.00 31.99 254 GLY B C 1
ATOM 4720 O O . GLY B 1 264 ? -30.539 -19.004 52.484 1.00 30.88 254 GLY B O 1
ATOM 4721 N N . ILE B 1 265 ? -30.013 -21.191 52.466 1.00 30.84 255 ILE B N 1
ATOM 4722 C CA . ILE B 1 265 ? -29.200 -21.115 53.669 1.00 33.08 255 ILE B CA 1
ATOM 4723 C C . ILE B 1 265 ? -27.806 -21.686 53.430 1.00 32.43 255 ILE B C 1
ATOM 4724 O O . ILE B 1 265 ? -27.611 -22.504 52.533 1.00 33.82 255 ILE B O 1
ATOM 4729 N N . PRO B 1 266 ? -26.830 -21.250 54.239 1.00 33.08 256 PRO B N 1
ATOM 4730 C CA . PRO B 1 266 ? -25.449 -21.723 54.120 1.00 41.65 256 PRO B CA 1
ATOM 4731 C C . PRO B 1 266 ? -25.291 -23.157 54.598 1.00 40.41 256 PRO B C 1
ATOM 4732 O O . PRO B 1 266 ? -26.150 -23.676 55.311 1.00 33.32 256 PRO B O 1
ATOM 4736 N N . VAL B 1 267 ? -24.190 -23.787 54.206 1.00 39.92 257 VAL B N 1
ATOM 4737 C CA . VAL B 1 267 ? -23.960 -25.184 54.532 1.00 30.23 257 VAL B CA 1
ATOM 4738 C C . VAL B 1 267 ? -22.709 -25.399 55.385 1.00 36.16 257 VAL B C 1
ATOM 4739 O O . VAL B 1 267 ? -21.857 -24.516 55.523 1.00 32.62 257 VAL B O 1
ATOM 4743 N N . ILE B 1 268 ? -22.639 -26.580 55.980 1.00 38.81 258 ILE B N 1
ATOM 4744 C CA . ILE B 1 268 ? -21.470 -27.033 56.706 1.00 36.97 258 ILE B CA 1
ATOM 4745 C C . ILE B 1 268 ? -21.092 -28.365 56.096 1.00 35.88 258 ILE B C 1
ATOM 4746 O O . ILE B 1 268 ? -21.894 -29.299 56.104 1.00 43.19 258 ILE B O 1
ATOM 4751 N N . VAL B 1 269 ? -19.885 -28.451 55.543 1.00 32.95 259 VAL B N 1
ATOM 4752 C CA . VAL B 1 269 ? -19.431 -29.681 54.904 1.00 31.73 259 VAL B CA 1
ATOM 4753 C C . VAL B 1 269 ? -18.093 -30.130 55.459 1.00 30.93 259 VAL B C 1
ATOM 4754 O O . VAL B 1 269 ? -17.288 -29.312 55.894 1.00 31.95 259 VAL B O 1
ATOM 4758 N N . GLN B 1 270 ? -17.859 -31.437 55.438 1.00 32.72 260 GLN B N 1
ATOM 4759 C CA . GLN B 1 270 ? -16.616 -31.987 55.950 1.00 38.31 260 GLN B CA 1
ATOM 4760 C C . GLN B 1 270 ? -15.481 -31.751 54.977 1.00 37.85 260 GLN B C 1
ATOM 4761 O O . GLN B 1 270 ? -15.653 -31.897 53.768 1.00 39.60 260 GLN B O 1
ATOM 4767 N N . GLU B 1 271 ? -14.324 -31.384 55.515 1.00 36.95 261 GLU B N 1
ATOM 4768 C CA . GLU B 1 271 ? -13.118 -31.209 54.719 1.00 39.79 261 GLU B CA 1
ATOM 4769 C C . GLU B 1 271 ? -12.888 -32.463 53.888 1.00 43.79 261 GLU B C 1
ATOM 4770 O O . GLU B 1 271 ? -13.043 -33.579 54.388 1.00 39.43 261 GLU B O 1
ATOM 4776 N N . GLY B 1 272 ? -12.529 -32.277 52.621 1.00 45.19 262 GLY B N 1
ATOM 4777 C CA . GLY B 1 272 ? -12.271 -33.395 51.729 1.00 47.50 262 GLY B CA 1
ATOM 4778 C C . GLY B 1 272 ? -13.392 -33.681 50.744 1.00 46.21 262 GLY B C 1
ATOM 4779 O O . GLY B 1 272 ? -13.187 -34.388 49.752 1.00 44.72 262 GLY B O 1
ATOM 4780 N N . ILE B 1 273 ? -14.579 -33.141 51.010 1.00 39.73 263 ILE B N 1
ATOM 4781 C CA . ILE B 1 273 ? -15.704 -33.337 50.105 1.00 34.55 263 ILE B CA 1
ATOM 4782 C C . ILE B 1 273 ? -15.344 -32.792 48.725 1.00 34.88 263 ILE B C 1
ATOM 4783 O O . ILE B 1 273 ? -14.682 -31.760 48.619 1.00 40.28 263 ILE B O 1
ATOM 4788 N N . ALA B 1 274 ? -15.761 -33.493 47.673 1.00 30.28 264 ALA B N 1
ATOM 4789 C CA . ALA B 1 274 ? -15.384 -33.121 46.307 1.00 33.80 264 ALA B CA 1
ATOM 4790 C C . ALA B 1 274 ? -15.859 -31.717 45.943 1.00 27.11 264 ALA B C 1
ATOM 4791 O O . ALA B 1 274 ? -16.884 -31.253 46.441 1.00 30.89 264 ALA B O 1
ATOM 4793 N N . ASN B 1 275 ? -15.120 -31.040 45.067 1.00 23.74 265 ASN B N 1
ATOM 4794 C CA . ASN B 1 275 ? -15.553 -29.727 44.586 1.00 29.65 265 ASN B CA 1
ATOM 4795 C C . ASN B 1 275 ? -15.734 -28.717 45.714 1.00 31.24 265 ASN B C 1
ATOM 4796 O O . ASN B 1 275 ? -16.591 -27.838 45.633 1.00 30.40 265 ASN B O 1
ATOM 4801 N N . GLN B 1 276 ? -14.938 -28.839 46.773 1.00 36.47 266 GLN B N 1
ATOM 4802 C CA . GLN B 1 276 ? -15.096 -27.943 47.913 1.00 34.24 266 GLN B CA 1
ATOM 4803 C C . GLN B 1 276 ? -14.796 -26.484 47.543 1.00 30.87 266 GLN B C 1
ATOM 4804 O O . GLN B 1 276 ? -15.309 -25.566 48.171 1.00 29.43 266 GLN B O 1
ATOM 4810 N N . GLU B 1 277 ? -13.991 -26.272 46.508 1.00 29.09 267 GLU B N 1
ATOM 4811 C CA . GLU B 1 277 ? -13.653 -24.914 46.084 1.00 31.41 267 GLU B CA 1
ATOM 4812 C C . GLU B 1 277 ? -14.881 -24.099 45.660 1.00 31.95 267 GLU B C 1
ATOM 4813 O O . GLU B 1 277 ? -14.868 -22.866 45.716 1.00 38.37 267 GLU B O 1
ATOM 4819 N N . LEU B 1 278 ? -15.946 -24.788 45.250 1.00 30.83 268 LEU B N 1
ATOM 4820 C CA . LEU B 1 278 ? -17.201 -24.127 44.902 1.00 24.01 268 LEU B CA 1
ATOM 4821 C C . LEU B 1 278 ? -17.774 -23.449 46.133 1.00 28.13 268 LEU B C 1
ATOM 4822 O O . LEU B 1 278 ? -18.183 -22.289 46.087 1.00 28.79 268 LEU B O 1
ATOM 4827 N N . ILE B 1 279 ? -17.801 -24.186 47.238 1.00 26.77 269 ILE B N 1
ATOM 4828 C CA . ILE B 1 279 ? -18.262 -23.634 48.505 1.00 30.52 269 ILE B CA 1
ATOM 4829 C C . ILE B 1 279 ? -17.405 -22.440 48.936 1.00 29.43 269 ILE B C 1
ATOM 4830 O O . ILE B 1 279 ? -17.930 -21.388 49.294 1.00 30.44 269 ILE B O 1
ATOM 4835 N N . GLU B 1 280 ? -16.086 -22.620 48.890 1.00 29.72 270 GLU B N 1
ATOM 4836 C CA . GLU B 1 280 ? -15.123 -21.594 49.289 1.00 34.82 270 GLU B CA 1
ATOM 4837 C C . GLU B 1 280 ? -15.174 -20.330 48.433 1.00 33.01 270 GLU B C 1
ATOM 4838 O O . GLU B 1 280 ? -15.309 -19.217 48.955 1.00 37.47 270 GLU B O 1
ATOM 4844 N N . ASN B 1 281 ? -15.057 -20.506 47.121 1.00 27.81 271 ASN B N 1
ATOM 4845 C CA . ASN B 1 281 ? -14.995 -19.388 46.187 1.00 30.73 271 ASN B CA 1
ATOM 4846 C C . ASN B 1 281 ? -16.292 -18.593 46.108 1.00 36.16 271 ASN B C 1
ATOM 4847 O O . ASN B 1 281 ? -16.294 -17.450 45.653 1.00 39.78 271 ASN B O 1
ATOM 4852 N N . ASN B 1 282 ? -17.398 -19.199 46.528 1.00 29.57 272 ASN B N 1
ATOM 4853 C CA . ASN B 1 282 ? -18.689 -18.518 46.477 1.00 21.58 272 ASN B CA 1
ATOM 4854 C C . ASN B 1 282 ? -19.232 -18.149 47.850 1.00 30.82 272 ASN B C 1
ATOM 4855 O O . ASN B 1 282 ? -20.350 -17.639 47.965 1.00 30.84 272 ASN B O 1
ATOM 4860 N N . GLY B 1 283 ? -18.431 -18.409 48.881 1.00 31.76 273 GLY B N 1
ATOM 4861 C CA . GLY B 1 283 ? -18.773 -18.084 50.259 1.00 33.00 273 GLY B CA 1
ATOM 4862 C C . GLY B 1 283 ? -20.087 -18.671 50.732 1.00 29.48 273 GLY B C 1
ATOM 4863 O O . GLY B 1 283 ? -20.886 -17.988 51.373 1.00 31.59 273 GLY B O 1
ATOM 4864 N N . LEU B 1 284 ? -20.300 -19.949 50.436 1.00 25.97 274 LEU B N 1
ATOM 4865 C CA . LEU B 1 284 ? -2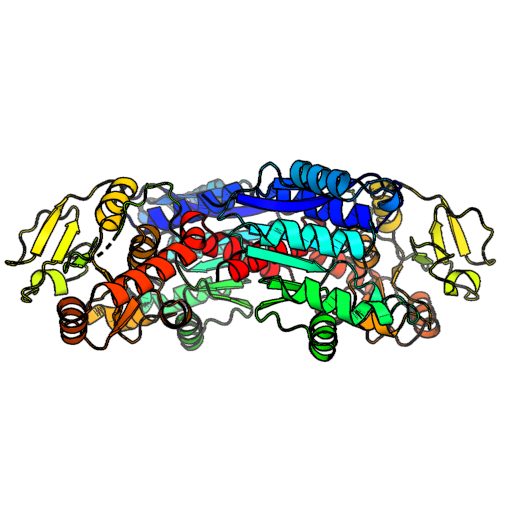1.600 -20.584 50.637 1.00 26.04 274 LEU B CA 1
ATOM 4866 C C . LEU B 1 284 ? -21.751 -21.257 51.993 1.00 31.82 274 LEU B C 1
ATOM 4867 O O . LEU B 1 284 ? -22.809 -21.814 52.296 1.00 27.95 274 LEU B O 1
ATOM 4872 N N . GLY B 1 285 ? -20.690 -21.210 52.799 1.00 28.02 275 GLY B N 1
ATOM 4873 C CA . GLY B 1 285 ? -20.693 -21.837 54.109 1.00 27.33 275 GLY B CA 1
ATOM 4874 C C . GLY B 1 285 ? -19.295 -22.189 54.586 1.00 34.05 275 GLY B C 1
ATOM 4875 O O . GLY B 1 285 ? -18.318 -21.571 54.168 1.00 37.74 275 GLY B O 1
ATOM 4876 N N . TRP B 1 286 ? -19.198 -23.175 55.473 1.00 37.66 276 TRP B N 1
ATOM 4877 C CA . TRP B 1 286 ? -17.915 -23.512 56.085 1.00 37.36 276 TRP B CA 1
ATOM 4878 C C . TRP B 1 286 ? -17.488 -24.928 55.762 1.00 32.66 276 TRP B C 1
ATOM 4879 O O . TRP B 1 286 ? -18.307 -25.839 55.682 1.00 35.25 276 TRP B O 1
ATOM 4890 N N . ILE B 1 287 ? -16.188 -25.104 55.603 1.00 29.88 277 ILE B N 1
ATOM 4891 C CA . ILE B 1 287 ? -15.619 -26.428 55.430 1.00 34.33 277 ILE B CA 1
ATOM 4892 C C . ILE B 1 287 ? -14.899 -26.739 56.734 1.00 38.41 277 ILE B C 1
ATOM 4893 O O . ILE B 1 287 ? -13.978 -26.020 57.121 1.00 35.70 277 ILE B O 1
ATOM 4898 N N . VAL B 1 288 ? -15.350 -27.774 57.438 1.00 35.67 278 VAL B N 1
ATOM 4899 C CA . VAL B 1 288 ? -14.813 -28.063 58.768 1.00 36.18 278 VAL B CA 1
ATOM 4900 C C . VAL B 1 288 ? -14.209 -29.461 58.892 1.00 39.54 278 VAL B C 1
ATOM 4901 O O . VAL B 1 288 ? -14.474 -30.344 58.076 1.00 42.25 278 VAL B O 1
ATOM 4905 N N . LYS B 1 289 ? -13.393 -29.644 59.928 1.00 36.59 279 LYS B N 1
ATOM 4906 C CA . LYS B 1 289 ? -12.653 -30.884 60.149 1.00 40.00 279 LYS B CA 1
ATOM 4907 C C . LYS B 1 289 ? -13.545 -32.004 60.680 1.00 38.40 279 LYS B C 1
ATOM 4908 O O . LYS B 1 289 ? -13.411 -33.158 60.288 1.00 44.77 279 LYS B O 1
ATOM 4914 N N . ASP B 1 290 ? -14.452 -31.654 61.585 1.00 38.52 280 ASP B N 1
ATOM 4915 C CA . ASP B 1 290 ? -15.306 -32.641 62.234 1.00 42.98 280 ASP B CA 1
ATOM 4916 C C . ASP B 1 290 ? -16.551 -31.976 62.803 1.00 44.21 280 ASP B C 1
ATOM 4917 O O . ASP B 1 290 ? -16.636 -30.748 62.862 1.00 42.61 280 ASP B O 1
ATOM 4922 N N . VAL B 1 291 ? -17.513 -32.792 63.222 1.00 48.28 281 VAL B N 1
ATOM 4923 C CA . VAL B 1 291 ? -18.771 -32.272 63.743 1.00 56.15 281 VAL B CA 1
ATOM 4924 C C . VAL B 1 291 ? -18.525 -31.302 64.893 1.00 48.45 281 VAL B C 1
ATOM 4925 O O . VAL B 1 291 ? -19.233 -30.310 65.038 1.00 46.99 281 VAL B O 1
ATOM 4929 N N . GLU B 1 292 ? -17.509 -31.583 65.701 1.00 49.63 282 GLU B N 1
ATOM 4930 C CA . GLU B 1 292 ? -17.200 -30.719 66.837 1.00 52.86 282 GLU B CA 1
ATOM 4931 C C . GLU B 1 292 ? -16.913 -29.288 66.389 1.00 44.54 282 GLU B C 1
ATOM 4932 O O . GLU B 1 292 ? -17.349 -28.331 67.023 1.00 44.89 282 GLU B O 1
ATOM 4938 N N . GLU B 1 293 ? -16.188 -29.140 65.287 1.00 41.05 283 GLU B N 1
ATOM 4939 C CA . GLU B 1 293 ? -15.873 -27.810 64.786 1.00 41.88 283 GLU B CA 1
ATOM 4940 C C . GLU B 1 293 ? -17.125 -27.136 64.229 1.00 38.09 283 GLU B C 1
ATOM 4941 O O . GLU B 1 293 ? -17.299 -25.926 64.357 1.00 47.97 283 GLU B O 1
ATOM 4947 N N . ALA B 1 294 ? -17.995 -27.926 63.610 1.00 38.87 284 ALA B N 1
ATOM 4948 C CA . ALA B 1 294 ? -19.251 -27.405 63.082 1.00 36.64 284 ALA B CA 1
ATOM 4949 C C . ALA B 1 294 ? -20.152 -26.891 64.207 1.00 47.46 284 ALA B C 1
ATOM 4950 O O . ALA B 1 294 ? -20.688 -25.782 64.129 1.00 45.33 284 ALA B O 1
ATOM 4952 N N . ILE B 1 295 ? -20.312 -27.705 65.249 1.00 51.28 285 ILE B N 1
ATOM 4953 C CA . ILE B 1 295 ? -21.135 -27.339 66.403 1.00 58.63 285 ILE B CA 1
ATOM 4954 C C . ILE B 1 295 ? -20.608 -26.044 67.006 1.00 56.45 285 ILE B C 1
ATOM 4955 O O . ILE B 1 295 ? -21.365 -25.215 67.513 1.00 58.93 285 ILE B O 1
ATOM 4960 N N . MET B 1 296 ? -19.295 -25.879 66.936 1.00 58.33 286 MET B N 1
ATOM 4961 C CA . MET B 1 296 ? -18.637 -24.688 67.445 1.00 59.98 286 MET B CA 1
ATOM 4962 C C . MET B 1 296 ? -18.978 -23.465 66.609 1.00 56.47 286 MET B C 1
ATOM 4963 O O . MET B 1 296 ? -19.348 -22.418 67.147 1.00 53.19 286 MET B O 1
ATOM 4968 N N . LYS B 1 297 ? -18.855 -23.609 65.291 1.00 49.50 287 LYS B N 1
ATOM 4969 C CA . LYS B 1 297 ? -19.143 -22.530 64.352 1.00 49.49 287 LYS B CA 1
ATOM 4970 C C . LYS B 1 297 ? -20.566 -21.993 64.505 1.00 47.64 287 LYS B C 1
ATOM 4971 O O . LYS B 1 297 ? -20.790 -20.788 64.401 1.00 45.12 287 LYS B O 1
ATOM 4977 N N . VAL B 1 298 ? -21.526 -22.893 64.721 1.00 46.10 288 VAL B N 1
ATOM 4978 C CA . VAL B 1 298 ? -22.931 -22.501 64.823 1.00 43.97 288 VAL B CA 1
ATOM 4979 C C . VAL B 1 298 ? -23.163 -21.782 66.141 1.00 49.96 288 VAL B C 1
ATOM 4980 O O . VAL B 1 298 ? -23.729 -20.684 66.176 1.00 42.42 288 VAL B O 1
ATOM 4984 N N . LYS B 1 299 ? -22.707 -22.400 67.226 1.00 52.19 289 LYS B N 1
ATOM 4985 C CA . LYS B 1 299 ? -22.853 -21.804 68.541 1.00 62.50 289 LYS B CA 1
ATOM 4986 C C . LYS B 1 299 ? -22.215 -20.425 68.560 1.00 62.19 289 LYS B C 1
ATOM 4987 O O . LYS B 1 299 ? -22.692 -19.519 69.236 1.00 71.15 289 LYS B O 1
ATOM 4993 N N . ASN B 1 300 ? -21.149 -20.264 67.785 1.00 56.15 290 ASN B N 1
ATOM 49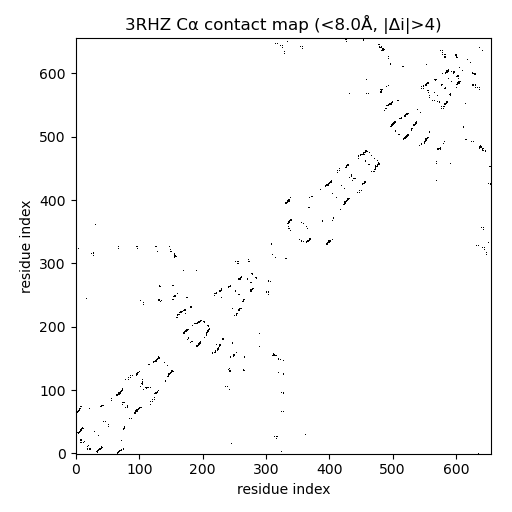94 C CA . ASN B 1 300 ? -20.301 -19.086 67.897 1.00 55.47 290 ASN B CA 1
ATOM 4995 C C . ASN B 1 300 ? -20.542 -17.998 66.848 1.00 59.64 290 ASN B C 1
ATOM 4996 O O . ASN B 1 300 ? -20.155 -16.844 67.046 1.00 57.33 290 ASN B O 1
ATOM 5001 N N . VAL B 1 301 ? -21.169 -18.355 65.731 1.00 51.50 291 VAL B N 1
ATOM 5002 C CA . VAL B 1 301 ? -21.413 -17.371 64.686 1.00 49.21 291 VAL B CA 1
ATOM 5003 C C . VAL B 1 301 ? -22.372 -16.289 65.169 1.00 49.11 291 VAL B C 1
ATOM 5004 O O . VAL B 1 301 ? -23.326 -16.569 65.902 1.00 52.11 291 VAL B O 1
ATOM 5008 N N . ASN B 1 302 ? -22.117 -15.052 64.761 1.00 46.64 292 ASN B N 1
ATOM 5009 C CA . ASN B 1 302 ? -23.060 -13.972 65.047 1.00 60.57 292 ASN B CA 1
ATOM 5010 C C . ASN B 1 302 ? -23.973 -13.661 63.856 1.00 61.13 292 ASN B C 1
ATOM 5011 O O . ASN B 1 302 ? -23.891 -14.319 62.811 1.00 52.54 292 ASN B O 1
ATOM 5016 N N . GLU B 1 303 ? -24.833 -12.656 64.012 1.00 56.87 293 GLU B N 1
ATOM 5017 C CA . GLU B 1 303 ? -25.859 -12.359 63.012 1.00 60.40 293 GLU B CA 1
ATOM 5018 C C . GLU B 1 303 ? -25.299 -11.761 61.721 1.00 53.85 293 GLU B C 1
ATOM 5019 O O . GLU B 1 303 ? -25.729 -12.123 60.621 1.00 50.38 293 GLU B O 1
ATOM 5025 N N . ASP B 1 304 ? -24.348 -10.841 61.852 1.00 47.39 294 ASP B N 1
ATOM 5026 C CA . ASP B 1 304 ? -23.775 -10.186 60.679 1.00 45.77 294 ASP B CA 1
ATOM 5027 C C . ASP B 1 304 ? -23.006 -11.165 59.803 1.00 52.29 294 ASP B C 1
ATOM 5028 O O . ASP B 1 304 ? -22.996 -11.037 58.578 1.00 55.15 294 ASP B O 1
ATOM 5033 N N . GLU B 1 305 ? -22.348 -12.132 60.433 1.00 45.29 295 GLU B N 1
ATOM 5034 C CA . GLU B 1 305 ? -21.649 -13.170 59.679 1.00 49.90 295 GLU B CA 1
ATOM 5035 C C . GLU B 1 305 ? -22.654 -14.009 58.906 1.00 45.92 295 GLU B C 1
ATOM 5036 O O . GLU B 1 305 ? -22.442 -14.333 57.733 1.00 46.22 295 GLU B O 1
ATOM 5042 N N . TYR B 1 306 ? -23.752 -14.352 59.573 1.00 40.24 296 TYR B N 1
ATOM 5043 C CA . TYR B 1 306 ? -24.816 -15.151 58.977 1.00 41.36 296 TYR B CA 1
ATOM 5044 C C . TYR B 1 306 ? -25.489 -14.431 57.812 1.00 48.75 296 TYR B C 1
ATOM 5045 O O . TYR B 1 306 ? -25.745 -15.023 56.762 1.00 39.25 296 TYR B O 1
ATOM 5054 N N . ILE B 1 307 ? -25.791 -13.156 58.014 1.00 49.13 297 ILE B N 1
ATOM 5055 C CA . ILE B 1 307 ? -26.396 -12.333 56.976 1.00 45.93 297 ILE B CA 1
ATOM 5056 C C . ILE B 1 307 ? -25.524 -12.347 55.727 1.00 44.02 297 ILE B C 1
ATOM 5057 O O . ILE B 1 307 ? -26.020 -12.428 54.606 1.00 45.55 297 ILE B O 1
ATOM 5062 N N . GLU B 1 308 ? -24.217 -12.294 55.935 1.00 42.91 298 GLU B N 1
ATOM 5063 C CA . GLU B 1 308 ? -23.267 -12.305 54.838 1.00 44.49 298 GLU B CA 1
ATOM 5064 C C . GLU B 1 308 ? -23.320 -13.628 54.062 1.00 38.27 298 GLU B C 1
ATOM 5065 O O . GLU B 1 308 ? -23.370 -13.637 52.826 1.00 38.83 298 GLU B O 1
ATOM 5071 N N . LEU B 1 309 ? -23.315 -14.736 54.797 1.00 39.04 299 LEU B N 1
ATOM 5072 C CA . LEU B 1 309 ? -23.388 -16.073 54.208 1.00 32.63 299 LEU B CA 1
ATOM 5073 C C . LEU B 1 309 ? -24.685 -16.241 53.435 1.00 34.63 299 LEU B C 1
ATOM 5074 O O . LEU B 1 309 ? -24.684 -16.739 52.310 1.00 28.65 299 LEU B O 1
ATOM 5079 N N . VAL B 1 310 ? -25.790 -15.822 54.047 1.00 36.06 300 VAL B N 1
ATOM 5080 C CA . VAL B 1 310 ? -27.101 -15.925 53.416 1.00 29.75 300 VAL B CA 1
ATOM 5081 C C . VAL B 1 310 ? -27.150 -15.154 52.094 1.00 32.25 300 VAL B C 1
ATOM 5082 O O . VAL B 1 310 ? -27.690 -15.646 51.103 1.00 30.92 300 VAL B O 1
ATOM 5086 N N . LYS B 1 311 ? -26.579 -13.954 52.076 1.00 29.43 301 LYS B N 1
ATOM 5087 C CA . LYS B 1 311 ? -26.555 -13.150 50.860 1.00 34.72 301 LYS B CA 1
ATOM 5088 C C . LYS B 1 311 ? -25.764 -13.854 49.762 1.00 30.61 301 LYS B C 1
ATOM 5089 O O . LYS B 1 311 ? -26.181 -13.865 48.604 1.00 30.02 301 LYS B O 1
ATOM 5095 N N . ASN B 1 312 ? -24.628 -14.440 50.131 1.00 24.54 302 ASN B N 1
ATOM 5096 C CA . ASN B 1 312 ? -23.822 -15.195 49.183 1.00 24.16 302 ASN B CA 1
ATOM 5097 C C . ASN B 1 312 ? -24.629 -16.346 48.600 1.00 29.37 302 ASN B C 1
ATOM 5098 O O . ASN B 1 312 ? -24.591 -16.593 47.387 1.00 24.24 302 ASN B O 1
ATOM 5103 N N . VAL B 1 313 ? -25.345 -17.056 49.470 1.00 26.31 303 VAL B N 1
ATOM 5104 C CA . VAL B 1 313 ? -26.072 -18.246 49.050 1.00 26.03 303 VAL B CA 1
ATOM 5105 C C . VAL B 1 313 ? -27.173 -17.848 48.089 1.00 23.76 303 VAL B C 1
ATOM 5106 O O . VAL B 1 313 ? -27.370 -18.478 47.057 1.00 20.12 303 VAL B O 1
ATOM 5110 N N . ARG B 1 314 ? -27.885 -16.777 48.408 1.00 27.53 304 ARG B N 1
ATOM 5111 C CA . ARG B 1 314 ? -29.026 -16.405 47.583 1.00 26.44 304 ARG B CA 1
ATOM 5112 C C . ARG B 1 314 ? -28.619 -15.685 46.298 1.00 27.12 304 ARG B C 1
ATOM 5113 O O . ARG B 1 314 ? -29.397 -15.596 45.352 1.00 22.86 304 ARG B O 1
ATOM 5121 N N . SER B 1 315 ? -27.388 -15.192 46.263 1.00 23.34 305 SER B N 1
ATOM 5122 C CA . SER B 1 315 ? -26.842 -14.588 45.051 1.00 28.56 305 SER B CA 1
ATOM 5123 C C . SER B 1 315 ? -26.426 -15.698 44.077 1.00 24.45 305 SER B C 1
ATOM 5124 O O . SER B 1 315 ? -26.491 -15.566 42.843 1.00 20.92 305 SER B O 1
ATOM 5127 N N . PHE B 1 316 ? -25.996 -16.807 44.660 1.00 15.63 306 PHE B N 1
ATOM 5128 C CA . PHE B 1 316 ? -25.516 -17.960 43.907 1.00 14.36 306 PHE B CA 1
ATOM 5129 C C . PHE B 1 316 ? -26.648 -18.885 43.437 1.00 22.24 306 PHE B C 1
ATOM 5130 O O . PHE B 1 316 ? -26.596 -19.443 42.338 1.00 19.40 306 PHE B O 1
ATOM 5138 N N . ASN B 1 317 ? -27.677 -19.049 44.258 1.00 21.05 307 ASN B N 1
ATOM 5139 C CA . ASN B 1 317 ? -28.626 -20.143 44.025 1.00 18.91 307 ASN B CA 1
ATOM 5140 C C . ASN B 1 317 ? -29.587 -20.074 42.832 1.00 19.48 307 ASN B C 1
ATOM 5141 O O . ASN B 1 317 ? -30.249 -21.078 42.519 1.00 19.99 307 ASN B O 1
ATOM 5146 N N . PRO B 1 318 ? -29.645 -18.925 42.119 1.00 21.96 308 PRO B N 1
ATOM 5147 C CA . PRO B 1 318 ? -30.433 -19.033 40.884 1.00 20.67 308 PRO B CA 1
ATOM 5148 C C . PRO B 1 318 ? -29.829 -20.041 39.910 1.00 23.07 308 PRO B C 1
ATOM 5149 O O . PRO B 1 318 ? -30.575 -20.603 39.124 1.00 17.93 308 PRO B O 1
ATOM 5153 N N . ILE B 1 319 ? -28.523 -20.280 39.974 1.00 16.74 309 ILE B N 1
ATOM 5154 C CA . ILE B 1 319 ? -27.910 -21.327 39.144 1.00 20.97 309 ILE B CA 1
ATOM 5155 C C . ILE B 1 319 ? -28.571 -22.681 39.439 1.00 18.96 309 ILE B C 1
ATOM 5156 O O . ILE B 1 319 ? -28.891 -23.444 38.536 1.00 23.42 309 ILE B O 1
ATOM 5161 N N . LEU B 1 320 ? -28.769 -22.964 40.724 1.00 19.57 310 LEU B N 1
ATOM 5162 C CA . LEU B 1 320 ? -29.344 -24.231 41.152 1.00 21.37 310 LEU B CA 1
ATOM 5163 C C . LEU B 1 320 ? -30.828 -24.307 40.831 1.00 20.61 310 LEU B C 1
ATOM 5164 O O . LEU B 1 320 ? -31.349 -25.347 40.434 1.00 21.31 310 LEU B O 1
ATOM 5169 N N . ARG B 1 321 ? -31.520 -23.201 41.059 1.00 19.98 311 ARG B N 1
ATOM 5170 C CA . ARG B 1 321 ? -32.968 -23.192 40.989 1.00 19.37 311 ARG B CA 1
ATOM 5171 C C . ARG B 1 321 ? -33.440 -23.182 39.551 1.00 18.87 311 ARG B C 1
ATOM 5172 O O . ARG B 1 321 ? -34.575 -23.550 39.282 1.00 22.41 311 ARG B O 1
ATOM 5180 N N . LYS B 1 322 ? -32.567 -22.758 38.636 1.00 16.32 312 LYS B N 1
ATOM 5181 C CA . LYS B 1 322 ? -32.888 -22.726 37.214 1.00 17.29 312 LYS B CA 1
ATOM 5182 C C . LYS B 1 322 ? -32.177 -23.837 36.433 1.00 20.32 312 LYS B C 1
ATOM 5183 O O . LYS B 1 322 ? -32.329 -23.946 35.221 1.00 21.71 312 LYS B O 1
ATOM 5189 N N . GLY B 1 323 ? -31.387 -24.647 37.130 1.00 17.59 313 GLY B N 1
ATOM 5190 C CA . GLY B 1 323 ? -30.802 -25.824 36.512 1.00 21.75 313 GLY B CA 1
ATOM 5191 C C . GLY B 1 323 ? -29.563 -25.597 35.665 1.00 16.65 313 GLY B C 1
ATOM 5192 O O . GLY B 1 323 ? -29.327 -26.348 34.720 1.00 16.38 313 GLY B O 1
ATOM 5193 N N . PHE B 1 324 ? -28.736 -24.610 36.015 1.00 16.58 314 PHE B N 1
ATOM 5194 C CA . PHE B 1 324 ? -27.590 -24.274 35.147 1.00 17.58 314 PHE B CA 1
ATOM 5195 C C . PHE B 1 324 ? -26.363 -25.178 35.200 1.00 19.20 314 PHE B C 1
ATOM 5196 O O . PHE B 1 324 ? -25.648 -25.290 34.200 1.00 18.23 314 PHE B O 1
ATOM 5204 N N . PHE B 1 325 ? -26.101 -25.822 36.335 1.00 14.35 315 PHE B N 1
ATOM 5205 C CA . PHE B 1 325 ? -25.034 -26.827 36.335 1.00 12.12 315 PHE B CA 1
ATOM 5206 C C . PHE B 1 325 ? -25.375 -27.913 35.309 1.00 15.67 315 PHE B C 1
ATOM 5207 O O . PHE B 1 325 ? -24.508 -28.438 34.603 1.00 14.91 315 PHE B O 1
ATOM 5215 N N . THR B 1 326 ? -26.656 -28.234 35.230 1.00 16.06 316 THR B N 1
ATOM 5216 C CA . THR B 1 326 ? -27.112 -29.318 34.369 1.00 17.22 316 THR B CA 1
ATOM 5217 C C . THR B 1 326 ? -27.174 -28.851 32.918 1.00 17.32 316 THR B C 1
ATOM 5218 O O . THR B 1 326 ? -26.800 -29.587 32.005 1.00 16.64 316 THR B O 1
ATOM 5222 N N . ARG B 1 327 ? -27.647 -27.627 32.688 1.00 14.16 317 ARG B N 1
ATOM 5223 C CA . ARG B 1 327 ? -27.659 -27.101 31.330 1.00 9.95 317 ARG B CA 1
ATOM 5224 C C . ARG B 1 327 ? -26.257 -27.061 30.764 1.00 11.37 317 ARG B C 1
ATOM 5225 O O . ARG B 1 327 ? -26.049 -27.389 29.598 1.00 14.45 317 ARG B O 1
ATOM 5233 N N . ARG B 1 328 ? -25.278 -26.659 31.571 1.00 14.98 318 ARG B N 1
ATOM 5234 C CA . ARG B 1 328 ? -23.937 -26.547 31.008 1.00 16.03 318 ARG B CA 1
ATOM 5235 C C . ARG B 1 328 ? -23.296 -27.908 30.712 1.00 12.96 318 ARG B C 1
ATOM 5236 O O . ARG B 1 328 ? -22.662 -28.073 29.690 1.00 16.88 318 ARG B O 1
ATOM 5244 N N . LEU B 1 329 ? -23.464 -28.891 31.594 1.00 19.05 319 LEU B N 1
ATOM 5245 C CA . LEU B 1 329 ? -22.879 -30.205 31.304 1.00 15.74 319 LEU B CA 1
ATOM 5246 C C . LEU B 1 329 ? -23.592 -30.876 30.121 1.00 16.52 319 LEU B C 1
ATOM 5247 O O . LEU B 1 329 ? -22.958 -31.500 29.269 1.00 18.03 319 LEU B O 1
ATOM 5252 N N . LEU B 1 330 ? -24.910 -30.730 30.061 1.00 14.54 320 LEU B N 1
ATOM 5253 C CA . LEU B 1 330 ? -25.703 -31.268 28.951 1.00 16.38 320 LEU B CA 1
ATOM 5254 C C . LEU B 1 330 ? -25.297 -30.672 27.588 1.00 17.24 320 LEU B C 1
ATOM 5255 O O . LEU B 1 330 ? -25.335 -31.351 26.554 1.00 19.29 320 LEU B O 1
ATOM 5260 N N . THR B 1 331 ? -24.931 -29.392 27.587 1.00 14.61 321 THR B N 1
ATOM 5261 C CA . THR B 1 331 ? -24.518 -28.717 26.359 1.00 12.99 321 THR B CA 1
ATOM 5262 C C . THR B 1 331 ? -23.047 -28.979 26.030 1.00 18.67 321 THR B C 1
ATOM 5263 O O . THR B 1 331 ? -22.702 -29.335 24.898 1.00 20.08 321 THR B O 1
ATOM 5267 N N . GLU B 1 332 ? -22.183 -28.809 27.024 1.00 17.57 322 GLU B N 1
ATOM 5268 C CA . GLU B 1 332 ? -20.747 -28.987 26.808 1.00 21.25 322 GLU B CA 1
ATOM 5269 C C . GLU B 1 332 ? -20.392 -30.436 26.435 1.00 16.61 322 GLU B C 1
ATOM 5270 O O . GLU B 1 332 ? -19.539 -30.670 25.578 1.00 15.81 322 GLU B O 1
ATOM 5276 N N . SER B 1 333 ? -21.044 -31.415 27.056 1.00 22.49 323 SER B N 1
ATOM 5277 C CA . SER B 1 333 ? -20.717 -32.815 26.741 1.00 20.41 323 SER B CA 1
ATOM 5278 C C . SER B 1 333 ? -21.052 -33.188 25.295 1.00 20.57 323 SER B C 1
ATOM 5279 O O . SER B 1 333 ? -20.275 -33.880 24.622 1.00 19.99 323 SER B O 1
ATOM 5282 N N . VAL B 1 334 ? -22.208 -32.738 24.817 1.00 18.75 324 VAL B N 1
ATOM 5283 C CA . VAL B 1 334 ? -22.610 -32.981 23.429 1.00 18.28 324 VAL B CA 1
ATOM 5284 C C . VAL B 1 334 ? -21.642 -32.284 22.479 1.00 19.28 324 VAL B C 1
ATOM 5285 O O . VAL B 1 334 ? -21.171 -32.870 21.483 1.00 20.89 324 VAL B O 1
ATOM 5289 N N . PHE B 1 335 ? -21.349 -31.024 22.774 1.00 15.62 325 PHE B N 1
ATOM 5290 C CA . PHE B 1 335 ? -20.351 -30.290 21.995 1.00 16.91 325 PHE B CA 1
ATOM 5291 C C . PHE B 1 335 ? -19.038 -31.069 21.921 1.00 20.36 325 PHE B C 1
ATOM 5292 O O . PHE B 1 335 ? -18.483 -31.281 20.831 1.00 20.41 325 PHE B O 1
ATOM 5300 N N . GLN B 1 336 ? -18.539 -31.512 23.076 1.00 16.84 326 GLN B N 1
ATOM 5301 C CA . GLN B 1 336 ? -17.255 -32.208 23.101 1.00 18.23 326 GLN B CA 1
ATOM 5302 C C . GLN B 1 336 ? -17.322 -33.528 22.330 1.00 20.76 326 GLN B C 1
ATOM 5303 O O . GLN B 1 336 ? -16.333 -33.967 21.743 1.00 18.80 326 GLN B O 1
ATOM 5309 N N . ALA B 1 337 ? -18.494 -34.149 22.341 1.00 20.11 327 ALA B N 1
ATOM 5310 C CA . ALA B 1 337 ? -18.683 -35.425 21.667 1.00 21.14 327 ALA B CA 1
ATOM 5311 C C . ALA B 1 337 ? -18.449 -35.293 20.167 1.00 25.36 327 ALA B C 1
ATOM 5312 O O . ALA B 1 337 ? -18.017 -36.244 19.522 1.00 23.62 327 ALA B O 1
ATOM 5314 N N . ILE B 1 338 ? -18.733 -34.114 19.615 1.00 18.95 328 ILE B N 1
ATOM 5315 C CA . ILE B 1 338 ? -18.554 -33.890 18.173 1.00 31.50 328 ILE B CA 1
ATOM 5316 C C . ILE B 1 338 ? -17.234 -33.206 17.797 1.00 27.72 328 ILE B C 1
ATOM 5317 O O . ILE B 1 338 ? -16.636 -33.528 16.765 1.00 43.50 328 ILE B O 1
ATOM 5322 N N . CYS B 1 339 ? -16.766 -32.286 18.626 1.00 22.87 329 CYS B N 1
ATOM 5323 C CA . CYS B 1 339 ? -15.628 -31.453 18.242 1.00 29.03 329 CYS B CA 1
ATOM 5324 C C . CYS B 1 339 ? -14.286 -32.118 18.558 1.00 40.63 329 CYS B C 1
ATOM 5325 O O . CYS B 1 339 ? -13.974 -32.329 19.737 1.00 45.08 329 CYS B O 1
#

Foldseek 3Di:
DEAEEEEAEDADDPPDVLRVQRVVLVVVCVVVVHHYQYDYADAVVPDDPVRLVVVLCVSCVPDAARYEYEYEPDNNNDLVSVLVNLVVVLVHNYAYEYEYQDDVLQQAVVSVVCLVSNLVSLLSHQEYEFQFVVQVVVNVVSPNDRPHYHHLLAAFAADDQDFDAADLDLAEEAADDCVQAVVQQVDDDQHAYEYEDCDDDDGDDRYHYHYHDPLSVVLRVLSNHHEYEDDGDPSCLVCQLTHHDPVCNSNLLSQAAYEAEPNGHNCVVCVVLVRYYHDHDVVVVSVCSVPDDPVSRVVNSVSSVVPRVCRNNVVSSVVCSVVSVVSSVD/DAAEEEEAEDADDPPDVLNVLRVVLVVVVVVVRHHYQYDYADAVVVDDPVRLLVVLCVSCVPDAARYEYEYEPDNNNDLVSVQVNLVVVLVHNYAYEYEYQDDVCLLVVVCLLSVLVSLQSHQEYEFQFVVQVVVNVVSPNDRPHYHHLLAAFAADDQDADAEQDLAEEDADDCVQAVVQQVDDDPHAYEYEDCDPDDHDDRYHYHYHDDLSVVLNVLSHYHEYEDDHDPSCLVVQLGHHDPVCNSNLLSQFAYEYEPNGGSCVVCVVLVRYDHDHDVVVVSVCSVPDDDVSRVVNSVSSVVPRVCRNVVPSSVVCSVVSVVSSVD

GO terms:
  GO:0035251 UDP-glucosyltransferase activity (F, IDA)

InterPro domains:
  IPR043676 Glucosyltransferase 3 [MF_00841] (1-329)
  IPR058591 Glucosyltransferase 3-like, N-terminal domain [PF26334] (3-153)
  IPR058592 Glucosyltransferase 3-like, C-terminal domain [PF26337] (171-322)

Nearest PDB structures (foldseek):
  3rhz-assembly1_A-2  TM=1.003E+00  e=2.931E-66  Streptococcus parasanguinis
  3qkw-assembly1_C  TM=1.000E+00  e=2.872E-63  Streptococcus parasanguinis
  3rhz-assembly1_B-2  TM=9.998E-01  e=3.350E-61  Streptococcus parasanguinis
  3qkw-assembly1_A  TM=9.971E-01  e=4.924E-60  Streptococcus parasanguinis
  4w6q-assembly1_A  TM=9.901E-01  e=2.449E-48  Streptococcus agalactiae COH1

Solvent-accessible surface area: 27632 Å² total; per-residue (Å²): 131,16,36,9,14,0,0,14,2,82,34,47,68,125,52,23,70,29,20,56,7,1,44,22,1,4,100,12,0,81,67,9,58,10,120,91,6,36,2,128,22,44,120,23,144,86,22,58,147,72,97,9,39,150,103,2,65,51,32,0,81,41,10,159,126,44,3,2,0,1,0,0,1,6,0,97,3,82,17,70,1,4,41,67,0,0,67,30,0,94,135,58,108,19,75,0,0,0,0,1,24,29,0,34,3,35,64,118,106,63,55,92,158,18,5,116,103,6,11,58,10,2,45,73,9,41,0,0,0,0,5,3,90,122,0,0,71,71,0,98,115,68,39,5,112,8,99,54,41,18,46,3,9,4,14,2,7,52,15,153,2,77,71,80,116,22,35,42,66,99,20,1,1,0,27,9,27,0,107,129,4,40,25,0,87,122,10,161,42,92,9,35,0,44,0,12,1,108,32,144,56,179,30,34,177,47,12,90,82,40,86,74,44,86,47,87,72,16,2,61,58,0,0,82,0,0,0,0,2,2,13,5,23,129,161,26,56,139,20,6,29,10,21,17,6,30,27,16,0,6,0,0,0,1,0,0,0,0,0,0,30,107,29,9,12,30,28,76,24,3,95,117,31,24,0,16,35,39,2,152,47,18,90,56,2,10,112,77,0,97,110,8,76,116,106,91,2,102,82,19,17,130,33,0,54,75,5,1,34,0,0,29,57,0,7,4,4,24,58,3,0,1,42,0,0,15,46,1,7,50,125,14,37,9,15,0,1,13,1,80,35,49,65,131,63,24,71,26,21,66,7,2,42,25,1,4,100,14,0,81,66,10,58,11,123,93,6,35,2,131,22,40,117,21,149,86,23,55,142,69,96,5,42,146,100,3,66,51,32,1,80,40,11,153,123,42,3,2,0,1,0,0,1,8,0,92,2,83,23,62,0,6,38,63,0,0,64,26,0,96,132,57,107,19,93,0,0,0,0,1,22,27,0,39,11,40,110,110,120,172,27,7,115,103,6,9,57,8,2,46,79,9,43,0,0,0,0,5,2,89,126,0,0,71,62,0,104,122,66,40,5,109,9,94,66,42,18,46,2,9,4,16,4,4,51,16,152,4,79,75,74,119,37,48,72,92,20,0,3,0,28,6,28,0,102,121,3,41,30,0,87,116,10,167,45,85,18,35,0,42,0,15,0,102,36,147,48,180,31,42,165,48,11,87,76,45,86,87,60,82,52,88,69,17,1,63,57,0,0,88,0,0,0,0,1,2,17,7,18,128,189,30,78,131,17,6,26,10,24,16,5,43,25,13,0,5,0,0,0,0,0,0,0,0,0,0,16,101,31,8,9,29,37,82,31,2,98,116,29,23,0,14,40,33,1,154,47,17,91,55,0,13,110,65,0,107,118,7,77,111,108,85,2,103,81,19,16,125,39,0,53,60,5,2,32,0,0,34,70,0,7,4,5,23,60,4,0,1,46,0,0,8,43,3,27,35

Radius of gyration: 27.9 Å; Cα contacts (8 Å, |Δi|>4): 1258; chains: 2; bounding box: 43×79×88 Å

B-factor: mean 35.18, std 22.67, range [7.9, 167.78]

Secondary structure (DSSP, 8-state):
---EEEEEEESS-TT-HHHHHHHHHHHHHHHTT-EEEEEE---GGGS-HHHHHHHHHHHTTT--TT-EEEEEE--SS-HHHHHHHHHHHTTSS-EEEEEES--HHHH-GGGGGGHHHHHHHHTT-SEEEES-HHHHHHHHHTT---SEEEE--S------PPPPP-EEEEEEEE-S-TTT-GGGGG---SS-EEEEES------TTEEEEE---HHHHHHHHHTEEEEE----GGGHHHHTT---HHHHHHHHHT--EEEETT-TTTHHHHHHT-EEEESSHHHHHHHHHH--HHHHHHHHHHHHHHTHHHHTTHHHHHHHHHHHHHHH-/---EEEEEEESS-TT-HHHHHHHHHHHHHHHTT-EEEEEE---GGGS-HHHHHHHHHHHTTT--TT-EEEEEE--SS-HHHHHHHHHHHTTSS-EEEEEES--GGG--GGGHHHHHHHHTT-SEEEES-HHHHHHHHHTT---SEEEE--S----------------EEE-S-TTT-GGGGG---SS-EEEE-S------TTEEEE----HHHHHHHHTTSSEEEE---GGGHHHHTTS--HHHHHHHHHT--EEEETT-TTHHHHHHTT-EEEESSHHHHHHHHHH--HHHHHHHHHHHHHHTHHHHTTHHHHHHHHHHHHHHH-

Organism: Streptococcus parasanguinis (NCBI:txid1318)

CATH classification: 3.40.50.2000 (+1 more: 3.40.50.2000)

Sequence (656 aa):
CMRVYITNINGQSIQSTAQLCQNTVTDVAVSLGYRELGIYCYQIHTDSESELSKRLDGIVAGLRHGDVVIFQTPTWNTTEFDEKLMNKLKLYDIKIVLFIHDVVPLMFSGNFYLMDRTIAYYNKADVVVAPSQKMIDKLRDFGMNVSKTVVQGMWDHPTQAPMFPAGLKREIHFPGNPERFSFVKEWKYDIPLKVYTWQNVELPQNVHKINYRPDEQLLMEMSQGGFGLVWMDDKDKEYQSLYCSYKLGSFLAAGIPVIVQEGIANQELIENNGLGWIVKDVEEAIMKVKNVNEDEYIELVKNVRSFNPILRKGFFTRRLLTESVFQAICCMRVYITNINGQSIQSTAQLCQNTVTDVAVSLGYRELGIYCYQIHTDSESELSKRLDGIVAGLRHGDVVIFQTPTWNTTEFDEKLMNKLKLYDIKIVLFIHDVVPLMNFYLMDRTIAYYNKADVVVAPSQKMIDKLRDFGMNVSKTVVQGMWDHPTQAPMFPALKREIHFPGNPERFSFVKEWKYDIPLKVYTWQNVELPQNVHKINYRPDEQLLMEMSQGGFGLVWMDDKDKEYQSLYCSYKLGSFLAAGIPVIVQEGIANQELIENNGLGWIVKDVEEAIMKVKNVNEDEYIELVKNVRSFNPILRKGFFTRRLLTESVFQAIC